Protein 5ORG (pdb70)

InterPro domains:
  IPR001320 Ionotropic glutamate receptor, C-terminal [SM00079] (24-271)
  IPR001638 Solute-binding protein family 3/N-terminal domain of MltF [PF00497] (25-270)
  IPR001638 Solute-binding protein family 3/N-terminal domain of MltF [SM00062] (24-272)
  IPR005768 Specific amino acids and opine-binding periplasmic protein, ABC transporter [TIGR01096] (2-269)
  IPR018313 Solute-binding protein family 3, conserved site [PS01039] (47-60)

Radius of gyration: 24.71 Å; Cα contacts (8 Å, |Δi|>4): 1146; chains: 2; bounding box: 69×54×74 Å

Foldseek 3Di:
DAAAEFEEEEAQFFPQQWHADPVRHIHHLLVLLQVLLCVVLRYHYHYYHDFPVCPLVCQLVPVGFKYRHQAADDVVLLVFWDWADFFFWFKKFKKAQCPDPLQVQPDPPAEAECVPRVVVVLVSLVRNLQVCAAFEEEEAPPGLQVVVCVVRNVVRYRYDHDRGPVVVLLCRLVVVGGMYMDGPLRVVVVCPDPSNPRMDTHHYMYTHDSRHGGTMIGGNPPVVVSVSSNVSSVVCVVVCNSQVSCCVGRVDGGGPD/DAFEEEEAQFFPQQWHADPVRHIHHLLVLLQVLLCVLLVYHYHYYHDFPVCPQVCQVVPVGFKYRHQAADDVVLVVFWDWADFFFWFKKFKKAQQVDPLLVQPAWAPEAECVPHVPVVLVSLQSNLQSCAPFEEEEAPPGLFVVVCVVRNVVRYRYDHDSGPVVVLLCRLVVVGGMYMDGPLRVVVVCPDPSNPRMDTHHYMYTHDSRHGGTMIGHHPPPVVSVSSNVSSVVCVVVCNSQVSCCVGSVDGRGD

Structure (mmCIF, N/CA/C/O backbone):
data_5ORG
#
_entry.id   5ORG
#
_cell.length_a   99.490
_cell.length_b   99.490
_cell.length_c   157.600
_cell.angle_alpha   90.00
_cell.angle_beta   90.00
_cell.angle_gamma   90.00
#
_symmetry.space_group_name_H-M   'P 43 21 2'
#
loop_
_entity.id
_entity.type
_entity.pdbx_description
1 polymer 'Octopine-binding periplasmic protein'
2 non-polymer 1,2-ETHANEDIOL
3 non-polymer 'SODIUM ION'
4 non-polymer 'CHLORIDE ION'
5 non-polymer GLYCEROL
6 non-polymer octopine
7 non-polymer 'ACETATE ION'
8 water water
#
loop_
_atom_site.group_PDB
_atom_site.id
_atom_site.type_symbol
_atom_site.label_atom_id
_atom_site.label_alt_id
_atom_site.label_comp_id
_atom_site.label_asym_id
_atom_site.label_entity_id
_atom_site.label_seq_id
_atom_site.pdbx_PDB_ins_code
_atom_site.Cartn_x
_atom_site.Cartn_y
_atom_site.Cartn_z
_atom_site.occupancy
_atom_site.B_iso_or_equiv
_atom_site.auth_seq_id
_atom_site.auth_comp_id
_atom_site.auth_asym_id
_atom_site.auth_atom_id
_atom_site.pdbx_PDB_model_num
ATOM 1 N N . MET A 1 1 ? -47.282 -41.773 10.039 1.00 77.94 20 MET A N 1
ATOM 2 C CA . MET A 1 1 ? -46.572 -42.791 9.268 1.00 78.58 20 MET A CA 1
ATOM 3 C C . MET A 1 1 ? -45.101 -42.395 9.106 1.00 76.83 20 MET A C 1
ATOM 4 O O . MET A 1 1 ? -44.257 -42.927 9.827 1.00 75.16 20 MET A O 1
ATOM 9 N N . GLN A 1 2 ? -44.804 -41.456 8.174 1.00 70.95 21 GLN A N 1
ATOM 10 C CA . GLN A 1 2 ? -43.449 -40.975 7.908 1.00 68.91 21 GLN A CA 1
ATOM 11 C C . GLN A 1 2 ? -42.916 -40.164 9.079 1.00 68.77 21 GLN A C 1
ATOM 12 O O . GLN A 1 2 ? -43.678 -39.500 9.781 1.00 67.36 21 GLN A O 1
ATOM 18 N N . GLU A 1 3 ? -41.610 -40.266 9.306 1.00 62.52 22 GLU A N 1
ATOM 19 C CA . GLU A 1 3 ? -40.903 -39.606 10.393 1.00 59.85 22 GLU A CA 1
ATOM 20 C C . GLU A 1 3 ? -40.728 -38.114 10.132 1.00 58.42 22 GLU A C 1
ATOM 21 O O . GLU A 1 3 ? -40.619 -37.690 8.978 1.00 57.15 22 GLU A O 1
ATOM 27 N N . LYS A 1 4 ? -40.616 -37.322 11.208 1.00 52.59 23 LYS A N 1
ATOM 28 C CA . LYS A 1 4 ? -40.316 -35.898 11.092 1.00 50.98 23 LYS A CA 1
ATOM 29 C C . LYS A 1 4 ? -38.822 -35.785 10.661 1.00 53.17 23 LYS A C 1
ATOM 30 O O . LYS A 1 4 ? -38.128 -36.803 10.562 1.00 53.38 23 LYS A O 1
ATOM 36 N N . SER A 1 5 ? -38.363 -34.601 10.291 1.00 46.89 24 SER A N 1
ATOM 37 C CA . SER A 1 5 ? -36.992 -34.470 9.805 1.00 46.13 24 SER A CA 1
ATOM 38 C C . SER A 1 5 ? -36.277 -33.306 10.468 1.00 45.88 24 SER A C 1
ATOM 39 O O . SER A 1 5 ? -36.859 -32.232 10.594 1.00 45.79 24 SER A O 1
ATOM 42 N N . ILE A 1 6 ? -35.043 -33.530 10.938 1.00 39.85 25 ILE A N 1
ATOM 43 C CA . ILE A 1 6 ? -34.254 -32.498 11.628 1.00 36.99 25 ILE A CA 1
ATOM 44 C C . ILE A 1 6 ? -32.946 -32.341 10.887 1.00 38.01 25 ILE A C 1
ATOM 45 O O . ILE A 1 6 ? -32.326 -33.330 10.495 1.00 37.50 25 ILE A O 1
ATOM 50 N N . THR A 1 7 ? -32.516 -31.091 10.713 1.00 32.24 26 THR A N 1
ATOM 51 C CA . THR A 1 7 ? -31.217 -30.793 10.147 1.00 30.76 26 THR A CA 1
ATOM 52 C C . THR A 1 7 ? -30.334 -30.323 11.301 1.00 31.06 26 THR A C 1
ATOM 53 O O . THR A 1 7 ? -30.659 -29.350 11.991 1.00 28.97 26 THR A O 1
ATOM 57 N N . ILE A 1 8 ? -29.237 -31.055 11.520 1.00 27.53 27 ILE A N 1
ATOM 58 C CA . ILE A 1 8 ? -28.283 -30.785 12.586 1.00 25.89 27 ILE A CA 1
ATOM 59 C C . ILE A 1 8 ? -26.963 -30.302 12.007 1.00 27.88 27 ILE A C 1
ATOM 60 O O . ILE A 1 8 ? -26.365 -30.984 11.180 1.00 28.43 27 ILE A O 1
ATOM 65 N N . ALA A 1 9 ? -26.520 -29.122 12.447 1.00 23.47 28 ALA A N 1
ATOM 66 C CA . ALA A 1 9 ? -25.241 -28.592 12.028 1.00 23.68 28 ALA A CA 1
ATOM 67 C C . ALA A 1 9 ? -24.141 -28.954 13.017 1.00 27.56 28 ALA A C 1
ATOM 68 O O . ALA A 1 9 ? -24.323 -28.886 14.231 1.00 26.73 28 ALA A O 1
ATOM 70 N N . THR A 1 10 ? -22.990 -29.265 12.473 1.00 26.88 29 THR A N 1
ATOM 71 C CA . THR A 1 10 ? -21.757 -29.516 13.195 1.00 26.95 29 THR A CA 1
ATOM 72 C C . THR A 1 10 ? -20.674 -28.732 12.479 1.00 31.24 29 THR A C 1
ATOM 73 O O . THR A 1 10 ? -20.904 -28.278 11.365 1.00 31.38 29 THR A O 1
ATOM 77 N N . GLU A 1 11 ? -19.505 -28.568 13.092 1.00 28.31 30 GLU A N 1
ATOM 78 C CA . GLU A 1 11 ? -18.422 -27.831 12.457 1.00 26.88 30 GLU A CA 1
ATOM 79 C C . GLU A 1 11 ? -17.585 -28.710 11.522 1.00 30.04 30 GLU A C 1
ATOM 80 O O . GLU A 1 11 ? -17.323 -28.337 10.374 1.00 28.81 30 GLU A O 1
ATOM 86 N N . GLY A 1 12 ? -17.175 -29.863 12.030 1.00 26.81 31 GLY A N 1
ATOM 87 C CA . GLY A 1 12 ? -16.304 -30.784 11.314 1.00 27.05 31 GLY A CA 1
ATOM 88 C C . GLY A 1 12 ? -14.832 -30.474 11.525 1.00 29.26 31 GLY A C 1
ATOM 89 O O . GLY A 1 12 ? -13.991 -31.050 10.833 1.00 29.86 31 GLY A O 1
ATOM 90 N N . GLY A 1 13 ? -14.498 -29.610 12.492 1.00 24.40 32 GLY A N 1
ATOM 91 C CA . GLY A 1 13 ? -13.089 -29.258 12.742 1.00 26.12 32 GLY A CA 1
ATOM 92 C C . GLY A 1 13 ? -12.673 -29.446 14.185 1.00 31.38 32 GLY A C 1
ATOM 93 O O . GLY A 1 13 ? -11.910 -28.643 14.726 1.00 31.88 32 GLY A O 1
ATOM 94 N N . TYR A 1 14 ? -13.195 -30.500 14.828 1.00 27.87 33 TYR A N 1
ATOM 95 C CA . TYR A 1 14 ? -13.046 -30.678 16.263 1.00 26.99 33 TYR A CA 1
ATOM 96 C C . TYR A 1 14 ? -13.058 -32.149 16.663 1.00 30.48 33 TYR A C 1
ATOM 97 O O . TYR A 1 14 ? -13.831 -32.561 17.536 1.00 30.07 33 TYR A O 1
ATOM 106 N N . ALA A 1 15 ? -12.196 -32.943 16.027 1.00 28.51 34 ALA A N 1
ATOM 107 C CA . ALA A 1 15 ? -12.082 -34.379 16.294 1.00 29.55 34 ALA A CA 1
ATOM 108 C C . ALA A 1 15 ? -11.643 -34.600 17.747 1.00 33.71 34 ALA A C 1
ATOM 109 O O . ALA A 1 15 ? -10.845 -33.816 18.265 1.00 31.44 34 ALA A O 1
ATOM 111 N N . PRO A 1 16 ? -12.173 -35.620 18.441 1.00 32.41 35 PRO A N 1
ATOM 112 C CA . PRO A 1 16 ? -13.090 -36.673 17.980 1.00 32.16 35 PRO A CA 1
ATOM 113 C C . PRO A 1 16 ? -14.592 -36.350 18.126 1.00 34.30 35 PRO A C 1
ATOM 114 O O . PRO A 1 16 ? -15.402 -37.227 17.867 1.00 32.44 35 PRO A O 1
ATOM 118 N N . TRP A 1 17 ? -14.967 -35.115 18.547 1.00 30.35 36 TRP A N 1
ATOM 119 C CA . TRP A 1 17 ? -16.372 -34.698 18.709 1.00 29.03 36 TRP A CA 1
ATOM 120 C C . TRP A 1 17 ? -17.086 -34.684 17.336 1.00 32.39 36 TRP A C 1
ATOM 121 O O . TRP A 1 17 ? -18.150 -35.287 17.170 1.00 30.54 36 TRP A O 1
ATOM 132 N N . ASN A 1 18 ? -16.472 -33.990 16.366 1.00 29.26 37 ASN A N 1
ATOM 133 C CA . ASN A 1 18 ? -16.992 -33.828 15.020 1.00 28.76 37 ASN A CA 1
ATOM 134 C C . ASN A 1 18 ? -15.837 -33.511 14.100 1.00 30.49 37 ASN A C 1
ATOM 135 O O . ASN A 1 18 ? -15.026 -32.629 14.384 1.00 29.37 37 ASN A O 1
ATOM 140 N N . PHE A 1 19 ? -15.753 -34.251 13.006 1.00 27.18 38 PHE A N 1
ATOM 141 C CA . PHE A 1 19 ? -14.684 -34.105 12.018 1.00 26.75 38 PHE A CA 1
ATOM 142 C C . PHE A 1 19 ? -15.171 -34.770 10.751 1.00 31.15 38 PHE A C 1
ATOM 143 O O . PHE A 1 19 ? -16.321 -35.193 10.685 1.00 31.49 38 PHE A O 1
ATOM 151 N N . SER A 1 20 ? -14.332 -34.848 9.739 1.00 29.43 39 SER A N 1
ATOM 152 C CA . SER A 1 20 ? -14.773 -35.565 8.555 1.00 31.59 39 SER A CA 1
ATOM 153 C C . SER A 1 20 ? -13.735 -36.596 8.115 1.00 36.28 39 SER A C 1
ATOM 154 O O . SER A 1 20 ? -12.557 -36.505 8.494 1.00 35.79 39 SER A O 1
ATOM 157 N N . GLY A 1 21 ? -14.195 -37.583 7.354 1.00 35.73 40 GLY A N 1
ATOM 158 C CA . GLY A 1 21 ? -13.342 -38.595 6.737 1.00 36.40 40 GLY A CA 1
ATOM 159 C C . GLY A 1 21 ? -12.532 -37.957 5.613 1.00 43.61 40 GLY A C 1
ATOM 160 O O . GLY A 1 21 ? -12.665 -36.747 5.375 1.00 41.02 40 GLY A O 1
ATOM 161 N N . PRO A 1 22 ? -11.646 -38.708 4.904 1.00 46.44 41 PRO A N 1
ATOM 162 C CA . PRO A 1 22 ? -10.846 -38.086 3.817 1.00 47.49 41 PRO A CA 1
ATOM 163 C C . PRO A 1 22 ? -11.689 -37.383 2.725 1.00 52.88 41 PRO A C 1
ATOM 164 O O . PRO A 1 22 ? -11.294 -36.316 2.248 1.00 52.59 41 PRO A O 1
ATOM 168 N N . GLY A 1 23 ? -12.850 -37.968 2.397 1.00 49.44 42 GLY A N 1
ATOM 169 C CA . GLY A 1 23 ? -13.813 -37.469 1.416 1.00 48.58 42 GLY A CA 1
ATOM 170 C C . GLY A 1 23 ? -14.980 -36.683 1.984 1.00 49.49 42 GLY A C 1
ATOM 171 O O . GLY A 1 23 ? -16.062 -36.659 1.391 1.00 49.97 42 GLY A O 1
ATOM 172 N N . GLY A 1 24 ? -14.752 -36.045 3.126 1.00 42.52 43 GLY A N 1
ATOM 173 C CA . GLY A 1 24 ? -15.697 -35.147 3.765 1.00 41.11 43 GLY A CA 1
ATOM 174 C C . GLY A 1 24 ? -16.895 -35.691 4.504 1.00 41.15 43 GLY A C 1
ATOM 175 O O . GLY A 1 24 ? -17.702 -34.887 4.982 1.00 39.12 43 GLY A O 1
ATOM 176 N N . LYS A 1 25 ? -17.029 -37.021 4.650 1.00 37.28 44 LYS A N 1
ATOM 177 C CA . LYS A 1 25 ? -18.189 -37.557 5.398 1.00 36.51 44 LYS A CA 1
ATOM 178 C C . LYS A 1 25 ? -18.051 -37.213 6.895 1.00 36.50 44 LYS A C 1
ATOM 179 O O . LYS A 1 25 ? -17.064 -37.593 7.522 1.00 35.76 44 LYS A O 1
ATOM 185 N N . LEU A 1 26 ? -19.023 -36.476 7.450 1.00 31.06 45 LEU A N 1
ATOM 186 C CA . LEU A 1 26 ? -18.977 -36.090 8.865 1.00 29.95 45 LEU A CA 1
ATOM 187 C C . LEU A 1 26 ? -19.024 -37.308 9.800 1.00 34.86 45 LEU A C 1
ATOM 188 O O . LEU A 1 26 ? -19.818 -38.228 9.590 1.00 34.83 45 LEU A O 1
ATOM 193 N N . ASP A 1 27 ? -18.107 -37.338 10.773 1.00 29.44 46 ASP A N 1
ATOM 194 C CA . ASP A 1 27 ? -17.986 -38.435 11.728 1.00 30.13 46 ASP A CA 1
ATOM 195 C C . ASP A 1 27 ? -17.641 -37.906 13.121 1.00 31.64 46 ASP A C 1
ATOM 196 O O . ASP A 1 27 ? -17.263 -36.740 13.279 1.00 29.96 46 ASP A O 1
ATOM 201 N N . GLY A 1 28 ? -17.711 -38.796 14.102 1.00 29.85 47 GLY A N 1
ATOM 202 C CA . GLY A 1 28 ? -17.342 -38.482 15.474 1.00 30.07 47 GLY A CA 1
ATOM 203 C C . GLY A 1 28 ? -18.422 -38.756 16.488 1.00 34.05 47 GLY A C 1
ATOM 204 O O . GLY A 1 28 ? -19.512 -39.229 16.148 1.00 32.68 47 GLY A O 1
ATOM 205 N N . PHE A 1 29 ? -18.099 -38.453 17.752 1.00 31.71 48 PHE A N 1
ATOM 206 C CA . PHE A 1 29 ? -18.996 -38.627 18.897 1.00 32.73 48 PHE A CA 1
ATOM 207 C C . PHE A 1 29 ? -20.366 -37.980 18.677 1.00 34.54 48 PHE A C 1
ATOM 208 O O . PHE A 1 29 ? -21.389 -38.610 18.928 1.00 35.15 48 PHE A O 1
ATOM 216 N N . GLU A 1 30 ? -20.379 -36.741 18.165 1.00 30.99 49 GLU A N 1
ATOM 217 C CA . GLU A 1 30 ? -21.621 -35.998 17.948 1.00 30.77 49 GLU A CA 1
ATOM 218 C C . GLU A 1 30 ? -22.446 -36.471 16.777 1.00 33.33 49 GLU A C 1
ATOM 219 O O . GLU A 1 30 ? -23.654 -36.290 16.814 1.00 32.42 49 GLU A O 1
ATOM 225 N N . ILE A 1 31 ? -21.817 -37.104 15.770 1.00 30.44 50 ILE A N 1
ATOM 226 C CA . ILE A 1 31 ? -22.506 -37.668 14.606 1.00 29.80 50 ILE A CA 1
ATOM 227 C C . ILE A 1 31 ? -23.222 -38.943 15.075 1.00 33.22 50 ILE A C 1
ATOM 228 O O . ILE A 1 31 ? -24.418 -39.106 14.832 1.00 31.33 50 ILE A O 1
ATOM 233 N N . ASP A 1 32 ? -22.495 -39.812 15.808 1.00 32.48 51 ASP A N 1
ATOM 234 C CA . ASP A 1 32 ? -23.048 -41.042 16.391 1.00 33.43 51 ASP A CA 1
ATOM 235 C C . ASP A 1 32 ? -24.151 -40.682 17.379 1.00 36.69 51 ASP A C 1
ATOM 236 O O . ASP A 1 32 ? -25.222 -41.274 17.329 1.00 36.50 51 ASP A O 1
ATOM 241 N N . LEU A 1 33 ? -23.914 -39.669 18.231 1.00 35.09 52 LEU A N 1
ATOM 242 C CA . LEU A 1 33 ? -24.930 -39.209 19.170 1.00 35.64 52 LEU A CA 1
ATOM 243 C C . LEU A 1 33 ? -26.146 -38.619 18.461 1.00 37.11 52 LEU A C 1
ATOM 244 O O . LEU A 1 33 ? -27.260 -38.969 18.831 1.00 36.76 52 LEU A O 1
ATOM 249 N N . ALA A 1 34 ? -25.944 -37.754 17.427 1.00 33.26 53 ALA A N 1
ATOM 250 C CA . ALA A 1 34 ? -27.055 -37.145 16.663 1.00 31.79 53 ALA A CA 1
ATOM 251 C C . ALA A 1 34 ? -27.976 -38.227 16.094 1.00 36.88 53 ALA A C 1
ATOM 252 O O . ALA A 1 34 ? -29.185 -38.166 16.296 1.00 38.00 53 ALA A O 1
ATOM 254 N N . ASN A 1 35 ? -27.395 -39.251 15.459 1.00 34.94 54 ASN A N 1
ATOM 255 C CA . ASN A 1 35 ? -28.122 -40.372 14.866 1.00 35.69 54 ASN A CA 1
ATOM 256 C C . ASN A 1 35 ? -28.870 -41.201 15.918 1.00 39.96 54 ASN A C 1
ATOM 257 O O . ASN A 1 35 ? -30.026 -41.536 15.691 1.00 40.14 54 ASN A O 1
ATOM 262 N N . ALA A 1 36 ? -28.229 -41.471 17.084 1.00 38.37 55 ALA A N 1
ATOM 263 C CA . ALA A 1 36 ? -28.834 -42.220 18.203 1.00 40.49 55 ALA A CA 1
ATOM 264 C C . ALA A 1 36 ? -30.014 -41.435 18.790 1.00 43.79 55 ALA A C 1
ATOM 265 O O . ALA A 1 36 ? -31.053 -42.026 19.058 1.00 44.04 55 ALA A O 1
ATOM 267 N N . LEU A 1 37 ? -29.868 -40.089 18.932 1.00 40.16 56 LEU A N 1
ATOM 268 C CA . LEU A 1 37 ? -30.935 -39.215 19.446 1.00 38.86 56 LEU A CA 1
ATOM 269 C C . LEU A 1 37 ? -32.105 -39.120 18.475 1.00 41.72 56 LEU A C 1
ATOM 270 O O . LEU A 1 37 ? -33.253 -39.174 18.902 1.00 41.23 56 LEU A O 1
ATOM 275 N N . CYS A 1 38 ? -31.818 -39.008 17.167 1.00 39.13 57 CYS A N 1
ATOM 276 C CA . CYS A 1 38 ? -32.848 -38.953 16.134 1.00 39.84 57 CYS A CA 1
ATOM 277 C C . CYS A 1 38 ? -33.630 -40.261 16.023 1.00 45.49 57 CYS A C 1
ATOM 278 O O . CYS A 1 38 ? -34.821 -40.219 15.742 1.00 43.71 57 CYS A O 1
ATOM 281 N N . GLU A 1 39 ? -32.972 -41.414 16.292 1.00 45.60 58 GLU A N 1
ATOM 282 C CA . GLU A 1 39 ? -33.615 -42.727 16.288 1.00 48.30 58 GLU A CA 1
ATOM 283 C C . GLU A 1 39 ? -34.628 -42.769 17.443 1.00 52.77 58 GLU A C 1
ATOM 284 O O . GLU A 1 39 ? -35.769 -43.199 17.241 1.00 52.91 58 GLU A O 1
ATOM 290 N N . LYS A 1 40 ? -34.223 -42.250 18.630 1.00 49.11 59 LYS A N 1
ATOM 291 C CA . LYS A 1 40 ? -35.091 -42.161 19.814 1.00 50.03 59 LYS A CA 1
ATOM 292 C C . LYS A 1 40 ? -36.263 -41.220 19.540 1.00 53.68 59 LYS A C 1
ATOM 293 O O . LYS A 1 40 ? -37.397 -41.540 19.870 1.00 54.91 59 LYS A O 1
ATOM 299 N N . MET A 1 41 ? -35.989 -40.087 18.877 1.00 48.02 60 MET A N 1
ATOM 300 C CA . MET A 1 41 ? -36.991 -39.084 18.514 1.00 46.50 60 MET A CA 1
ATOM 301 C C . MET A 1 41 ? -37.886 -39.554 17.354 1.00 50.11 60 MET A C 1
ATOM 302 O O . MET A 1 41 ? -38.853 -38.863 17.036 1.00 48.94 60 MET A O 1
ATOM 307 N N . LYS A 1 42 ? -37.534 -40.690 16.695 1.00 47.77 61 LYS A N 1
ATOM 308 C CA . LYS A 1 42 ? -38.195 -41.237 15.499 1.00 48.88 61 LYS A CA 1
ATOM 309 C C . LYS A 1 42 ? -38.207 -40.155 14.394 1.00 51.65 61 LYS A C 1
ATOM 310 O O . LYS A 1 42 ? -39.251 -39.827 13.837 1.00 52.09 61 LYS A O 1
ATOM 316 N N . ALA A 1 43 ? -37.035 -39.558 14.142 1.00 47.39 62 ALA A N 1
ATOM 317 C CA . ALA A 1 43 ? -36.874 -38.503 13.146 1.00 46.16 62 ALA A CA 1
ATOM 318 C C . ALA A 1 43 ? -35.719 -38.784 12.212 1.00 51.44 62 ALA A C 1
ATOM 319 O O . ALA A 1 43 ? -34.720 -39.384 12.617 1.00 51.16 62 ALA A O 1
ATOM 321 N N . LYS A 1 44 ? -35.861 -38.348 10.952 1.00 49.20 63 LYS A N 1
ATOM 322 C CA . LYS A 1 44 ? -34.827 -38.462 9.940 1.00 49.00 63 LYS A CA 1
ATOM 323 C C . LYS A 1 44 ? -33.783 -37.394 10.274 1.00 52.28 63 LYS A C 1
ATOM 324 O O . LYS A 1 44 ? -34.123 -36.239 10.535 1.00 50.68 63 LYS A O 1
ATOM 330 N N . CYS A 1 45 ? -32.530 -37.832 10.333 1.00 49.91 64 CYS A N 1
ATOM 331 C CA . CYS A 1 45 ? -31.351 -37.077 10.716 1.00 49.85 64 CYS A CA 1
ATOM 332 C C . CYS A 1 45 ? -30.543 -36.646 9.498 1.00 48.35 64 CYS A C 1
ATOM 333 O O . CYS A 1 45 ? -29.994 -37.499 8.807 1.00 48.04 64 CYS A O 1
ATOM 336 N N . GLN A 1 46 ? -30.456 -35.329 9.247 1.00 41.24 65 GLN A N 1
ATOM 337 C CA . GLN A 1 46 ? -29.571 -34.799 8.209 1.00 39.32 65 GLN A CA 1
ATOM 338 C C . GLN A 1 46 ? -28.485 -33.980 8.925 1.00 36.11 65 GLN A C 1
ATOM 339 O O . GLN A 1 46 ? -28.793 -32.984 9.577 1.00 33.31 65 GLN A O 1
ATOM 345 N N . ILE A 1 47 ? -27.232 -34.419 8.833 1.00 31.25 66 ILE A N 1
ATOM 346 C CA . ILE A 1 47 ? -26.104 -33.745 9.475 1.00 29.51 66 ILE A CA 1
ATOM 347 C C . ILE A 1 47 ? -25.349 -32.924 8.435 1.00 31.68 66 ILE A C 1
ATOM 348 O O . ILE A 1 47 ? -24.896 -33.467 7.442 1.00 31.96 66 ILE A O 1
ATOM 353 N N . VAL A 1 48 ? -25.235 -31.609 8.679 1.00 27.42 67 VAL A N 1
ATOM 354 C CA . VAL A 1 48 ? -24.556 -30.654 7.803 1.00 26.15 67 VAL A CA 1
ATOM 355 C C . VAL A 1 48 ? -23.368 -30.016 8.506 1.00 29.02 67 VAL A C 1
ATOM 356 O O . VAL A 1 48 ? -23.296 -30.006 9.743 1.00 26.87 67 VAL A O 1
ATOM 360 N N . ALA A 1 49 ? -22.438 -29.474 7.706 1.00 26.04 68 ALA A N 1
ATOM 361 C CA . ALA A 1 49 ? -21.262 -28.789 8.199 1.00 26.39 68 ALA A CA 1
ATOM 362 C C . ALA A 1 49 ? -21.462 -27.285 8.109 1.00 30.15 68 ALA A C 1
ATOM 363 O O . ALA A 1 49 ? -22.011 -26.778 7.128 1.00 29.95 68 ALA A O 1
ATOM 365 N N . GLN A 1 50 ? -21.046 -26.582 9.154 1.00 24.42 69 GLN A N 1
ATOM 366 C CA . GLN A 1 50 ? -21.140 -25.132 9.218 1.00 24.65 69 GLN A CA 1
ATOM 367 C C . GLN A 1 50 ? -19.928 -24.644 10.007 1.00 29.58 69 GLN A C 1
ATOM 368 O O . GLN A 1 50 ? -19.648 -25.187 11.075 1.00 28.83 69 GLN A O 1
ATOM 374 N N . ASN A 1 51 ? -19.199 -23.637 9.485 1.00 26.67 70 ASN A N 1
ATOM 375 C CA . ASN A 1 51 ? -18.052 -23.116 10.219 1.00 27.23 70 ASN A CA 1
ATOM 376 C C . ASN A 1 51 ? -18.503 -22.516 11.551 1.00 27.45 70 ASN A C 1
ATOM 377 O O . ASN A 1 51 ? -19.663 -22.086 11.689 1.00 23.51 70 ASN A O 1
ATOM 382 N N . TRP A 1 52 ? -17.618 -22.569 12.549 1.00 24.21 71 TRP A N 1
ATOM 383 C CA . TRP A 1 52 ? -17.897 -22.064 13.896 1.00 25.16 71 TRP A CA 1
ATOM 384 C C . TRP A 1 52 ? -18.355 -20.604 13.922 1.00 27.90 71 TRP A C 1
ATOM 385 O O . TRP A 1 52 ? -19.308 -20.293 14.619 1.00 27.06 71 TRP A O 1
ATOM 396 N N . ASP A 1 53 ? -17.677 -19.711 13.180 1.00 26.80 72 ASP A N 1
ATOM 397 C CA . ASP A 1 53 ? -18.042 -18.282 13.162 1.00 28.76 72 ASP A CA 1
ATOM 398 C C . ASP A 1 53 ? -19.497 -18.010 12.787 1.00 30.66 72 ASP A C 1
ATOM 399 O O . ASP A 1 53 ? -20.166 -17.196 13.427 1.00 29.69 72 ASP A O 1
ATOM 404 N N . GLY A 1 54 ? -19.988 -18.687 11.767 1.00 27.46 73 GLY A N 1
ATOM 405 C CA . GLY A 1 54 ? -21.376 -18.477 11.364 1.00 25.44 73 GLY A CA 1
ATOM 406 C C . GLY A 1 54 ? -22.387 -19.466 11.914 1.00 28.02 73 GLY A C 1
ATOM 407 O O . GLY A 1 54 ? -23.525 -19.445 11.471 1.00 28.73 73 GLY A O 1
ATOM 408 N N . ILE A 1 55 ? -22.001 -20.325 12.886 1.00 23.31 74 ILE A N 1
ATOM 409 C CA . ILE A 1 55 ? -22.889 -21.400 13.354 1.00 23.52 74 ILE A CA 1
ATOM 410 C C . ILE A 1 55 ? -24.188 -20.886 14.080 1.00 26.93 74 ILE A C 1
ATOM 411 O O . ILE A 1 55 ? -25.251 -21.486 13.915 1.00 23.72 74 ILE A O 1
ATOM 416 N N . MET A 1 56 ? -24.092 -19.809 14.877 1.00 24.71 75 MET A N 1
ATOM 417 C CA . MET A 1 56 ? -25.265 -19.292 15.561 1.00 25.22 75 MET A CA 1
ATOM 418 C C . MET A 1 56 ? -26.148 -18.455 14.611 1.00 26.78 75 MET A C 1
ATOM 419 O O . MET A 1 56 ? -27.349 -18.733 14.568 1.00 24.69 75 MET A O 1
ATOM 424 N N . PRO A 1 57 ? -25.613 -17.500 13.787 1.00 24.72 76 PRO A N 1
ATOM 425 C CA . PRO A 1 57 ? -26.486 -16.746 12.849 1.00 25.66 76 PRO A CA 1
ATOM 426 C C . PRO A 1 57 ? -27.185 -17.636 11.829 1.00 28.57 76 PRO A C 1
ATOM 427 O O . PRO A 1 57 ? -28.287 -17.300 11.403 1.00 27.80 76 PRO A O 1
ATOM 431 N N . SER A 1 58 ? -26.567 -18.775 11.446 1.00 25.38 77 SER A N 1
ATOM 432 C CA . SER A 1 58 ? -27.228 -19.696 10.506 1.00 25.09 77 SER A CA 1
ATOM 433 C C . SER A 1 58 ? -28.311 -20.518 11.191 1.00 27.95 77 SER A C 1
ATOM 434 O O . SER A 1 58 ? -29.268 -20.920 10.537 1.00 28.12 77 SER A O 1
ATOM 437 N N . LEU A 1 59 ? -28.188 -20.744 12.516 1.00 25.10 78 LEU A N 1
ATOM 438 C CA . LEU A 1 59 ? -29.247 -21.399 13.289 1.00 24.59 78 LEU A CA 1
ATOM 439 C C . LEU A 1 59 ? -30.473 -20.456 13.408 1.00 27.97 78 LEU A C 1
ATOM 440 O O . LEU A 1 59 ? -31.599 -20.845 13.066 1.00 28.09 78 LEU A O 1
ATOM 445 N N . THR A 1 60 ? -30.251 -19.205 13.861 1.00 27.14 79 THR A N 1
ATOM 446 C CA . THR A 1 60 ? -31.330 -18.205 13.986 1.00 27.02 79 THR A CA 1
ATOM 447 C C . THR A 1 60 ? -31.886 -17.868 12.609 1.00 31.45 79 THR A C 1
ATOM 448 O O . THR A 1 60 ? -33.077 -17.627 12.495 1.00 31.52 79 THR A O 1
ATOM 452 N N . GLY A 1 61 ? -31.027 -17.915 11.582 1.00 29.56 80 GLY A N 1
ATOM 453 C CA . GLY A 1 61 ? -31.411 -17.686 10.192 1.00 29.63 80 GLY A CA 1
ATOM 454 C C . GLY A 1 61 ? -32.161 -18.851 9.568 1.00 32.78 80 GLY A C 1
ATOM 455 O O . GLY A 1 61 ? -32.552 -18.771 8.407 1.00 33.32 80 GLY A O 1
ATOM 456 N N . LYS A 1 62 ? -32.346 -19.955 10.330 1.00 29.67 81 LYS A N 1
ATOM 457 C CA . LYS A 1 62 ? -33.091 -21.176 9.970 1.00 29.49 81 LYS A CA 1
ATOM 458 C C . LYS A 1 62 ? -32.496 -21.979 8.798 1.00 32.15 81 LYS A C 1
ATOM 459 O O . LYS A 1 62 ? -33.226 -22.685 8.107 1.00 32.12 81 LYS A O 1
ATOM 465 N N . LYS A 1 63 ? -31.172 -21.953 8.636 1.00 29.58 82 LYS A N 1
ATOM 466 C CA . LYS A 1 63 ? -30.462 -22.750 7.625 1.00 28.62 82 LYS A CA 1
ATOM 467 C C . LYS A 1 63 ? -30.551 -24.230 8.042 1.00 31.44 82 LYS A C 1
ATOM 468 O O . LYS A 1 63 ? -30.565 -25.124 7.206 1.00 32.73 82 LYS A O 1
ATOM 474 N N . TYR A 1 64 ? -30.678 -24.465 9.342 1.00 26.69 83 TYR A N 1
ATOM 475 C CA . TYR A 1 64 ? -30.811 -25.776 9.975 1.00 25.75 83 TYR A CA 1
ATOM 476 C C . TYR A 1 64 ? -31.525 -25.576 11.323 1.00 28.16 83 TYR A C 1
ATOM 477 O O . TYR A 1 64 ? -31.803 -24.440 11.724 1.00 27.16 83 TYR A O 1
ATOM 486 N N . ASP A 1 65 ? -31.813 -26.669 12.015 1.00 26.80 84 ASP A N 1
ATOM 487 C CA . ASP A 1 65 ? -32.634 -26.662 13.213 1.00 26.63 84 ASP A CA 1
ATOM 488 C C . ASP A 1 65 ? -31.899 -26.763 14.526 1.00 30.69 84 ASP A C 1
ATOM 489 O O . ASP A 1 65 ? -32.444 -26.340 15.558 1.00 28.33 84 ASP A O 1
ATOM 494 N N . ALA A 1 66 ? -30.686 -27.338 14.513 1.00 26.49 85 ALA A N 1
ATOM 495 C CA . ALA A 1 66 ? -29.937 -27.594 15.725 1.00 26.03 85 ALA A CA 1
ATOM 496 C C . ALA A 1 66 ? -28.436 -27.560 15.504 1.00 27.04 85 ALA A C 1
ATOM 497 O O . ALA A 1 66 ? -27.968 -27.739 14.386 1.00 26.29 85 ALA A O 1
ATOM 499 N N . ILE A 1 67 ? -27.694 -27.335 16.589 1.00 24.66 86 ILE A N 1
ATOM 500 C CA . ILE A 1 67 ? -26.231 -27.340 16.608 1.00 23.53 86 ILE A CA 1
ATOM 501 C C . ILE A 1 67 ? -25.759 -28.447 17.536 1.00 28.09 86 ILE A C 1
ATOM 502 O O . ILE A 1 67 ? -26.074 -28.437 18.729 1.00 27.72 86 ILE A O 1
ATOM 507 N N . MET A 1 68 ? -24.938 -29.355 17.005 1.00 24.84 87 MET A N 1
ATOM 508 C CA . MET A 1 68 ? -24.244 -30.343 17.820 1.00 24.98 87 MET A CA 1
ATOM 509 C C . MET A 1 68 ? -22.784 -30.197 17.388 1.00 29.94 87 MET A C 1
ATOM 510 O O . MET 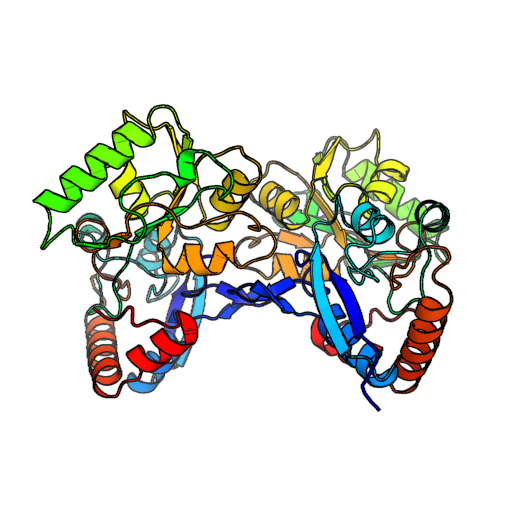A 1 68 ? -22.329 -30.879 16.476 1.00 30.43 87 MET A O 1
ATOM 515 N N . ALA A 1 69 ? -22.086 -29.205 17.966 1.00 27.25 88 ALA A N 1
ATOM 516 C CA . ALA A 1 69 ? -20.696 -28.910 17.601 1.00 26.16 88 ALA A CA 1
ATOM 517 C C . ALA A 1 69 ? -19.834 -28.631 18.845 1.00 30.14 88 ALA A C 1
ATOM 518 O O . ALA A 1 69 ? -18.976 -27.737 18.834 1.00 29.65 88 ALA A O 1
ATOM 520 N N . ALA A 1 70 ? -20.099 -29.401 19.925 1.00 27.94 89 ALA A N 1
ATOM 521 C CA . ALA A 1 70 ? -19.430 -29.338 21.229 1.00 28.49 89 ALA A CA 1
ATOM 522 C C . ALA A 1 70 ? -19.604 -27.942 21.825 1.00 30.69 89 ALA A C 1
ATOM 523 O O . ALA A 1 70 ? -18.690 -27.386 22.428 1.00 28.29 89 ALA A O 1
ATOM 525 N N . MET A 1 71 ? -20.815 -27.392 21.664 1.00 28.17 90 MET A N 1
ATOM 526 C CA . MET A 1 71 ? -21.134 -26.057 22.152 1.00 26.76 90 MET A CA 1
ATOM 527 C C . MET A 1 71 ? -21.515 -26.082 23.621 1.00 30.51 90 MET A C 1
ATOM 528 O O . MET A 1 71 ? -22.508 -26.698 24.003 1.00 29.87 90 MET A O 1
ATOM 533 N N . SER A 1 72 ? -20.757 -25.341 24.425 1.00 26.71 91 SER A N 1
ATOM 534 C CA . SER A 1 72 ? -21.048 -25.179 25.837 1.00 27.29 91 SER A CA 1
ATOM 535 C C . SER A 1 72 ? -22.209 -24.209 26.038 1.00 30.09 91 SER A C 1
ATOM 536 O O . SER A 1 72 ? -22.349 -23.235 25.299 1.00 28.05 91 SER A O 1
ATOM 539 N N . VAL A 1 73 ? -23.005 -24.460 27.064 1.00 28.21 92 VAL A N 1
ATOM 540 C CA . VAL A 1 73 ? -24.088 -23.583 27.497 1.00 29.39 92 VAL A CA 1
ATOM 541 C C . VAL A 1 73 ? -23.380 -22.461 28.293 1.00 35.21 92 VAL A C 1
ATOM 542 O O . VAL A 1 73 ? -22.645 -22.746 29.232 1.00 36.48 92 VAL A O 1
ATOM 546 N N . THR A 1 74 ? -23.567 -21.208 27.897 1.00 30.96 93 THR A N 1
ATOM 547 C CA . THR A 1 74 ? -23.011 -20.071 28.630 1.00 31.84 93 THR A CA 1
ATOM 548 C C . THR A 1 74 ? -24.138 -19.042 28.821 1.00 34.41 93 THR A C 1
ATOM 549 O O . THR A 1 74 ? -25.023 -18.992 27.968 1.00 31.32 93 THR A O 1
ATOM 553 N N . PRO A 1 75 ? -24.128 -18.205 29.897 1.00 34.65 94 PRO A N 1
ATOM 554 C CA . PRO A 1 75 ? -25.207 -17.207 30.050 1.00 36.06 94 PRO A CA 1
ATOM 555 C C . PRO A 1 75 ? -25.354 -16.269 28.851 1.00 37.23 94 PRO A C 1
ATOM 556 O O . PRO A 1 75 ? -26.472 -15.948 28.485 1.00 37.37 94 PRO A O 1
ATOM 560 N N . LYS A 1 76 ? -24.240 -15.889 28.217 1.00 33.92 95 LYS A N 1
ATOM 561 C CA . LYS A 1 76 ? -24.216 -15.020 27.028 1.00 33.69 95 LYS A CA 1
ATOM 562 C C . LYS A 1 76 ? -24.909 -15.706 25.831 1.00 34.51 95 LYS A C 1
ATOM 563 O O . LYS A 1 76 ? -25.725 -15.078 25.165 1.00 35.13 95 LYS A O 1
ATOM 569 N N . ARG A 1 77 ? -24.638 -16.999 25.610 1.00 28.00 96 ARG A N 1
ATOM 570 C CA . ARG A 1 77 ? -25.281 -17.760 24.525 1.00 27.52 96 ARG A CA 1
ATOM 571 C C . ARG A 1 77 ? -26.775 -17.995 24.789 1.00 29.92 96 ARG A C 1
ATOM 572 O O . ARG A 1 77 ? -27.569 -18.010 23.851 1.00 27.15 96 ARG A O 1
ATOM 580 N N . GLN A 1 78 ? -27.150 -18.159 26.074 1.00 29.00 97 GLN A N 1
ATOM 581 C CA . GLN A 1 78 ? -28.536 -18.361 26.512 1.00 28.98 97 GLN A CA 1
ATOM 582 C C . GLN A 1 78 ? -29.397 -17.133 26.253 1.00 33.91 97 GLN A C 1
ATOM 583 O O . GLN A 1 78 ? -30.611 -17.259 26.141 1.00 31.84 97 GLN A O 1
ATOM 589 N N . GLU A 1 79 ? -28.771 -15.949 26.117 1.00 32.51 98 GLU A N 1
ATOM 590 C CA . GLU A 1 79 ? -29.499 -14.710 25.790 1.00 32.95 98 GLU A CA 1
ATOM 591 C C . GLU A 1 79 ? -29.984 -14.729 24.311 1.00 34.13 98 GLU A C 1
ATOM 592 O O . GLU A 1 79 ? -30.973 -14.101 23.981 1.00 33.35 98 GLU A O 1
ATOM 598 N N . VAL A 1 80 ? -29.287 -15.465 23.438 1.00 30.57 99 VAL A N 1
ATOM 599 C CA . VAL A 1 80 ? -29.556 -15.440 22.004 1.00 29.77 99 VAL A CA 1
ATOM 600 C C . VAL A 1 80 ? -30.124 -16.757 21.462 1.00 32.06 99 VAL A C 1
ATOM 601 O O . VAL A 1 80 ? -30.916 -16.713 20.517 1.00 31.72 99 VAL A O 1
ATOM 605 N N . ILE A 1 81 ? -29.728 -17.913 22.037 1.00 26.85 100 ILE A N 1
ATOM 606 C CA . ILE A 1 81 ? -30.256 -19.209 21.614 1.00 27.02 100 ILE A CA 1
ATOM 607 C C . ILE A 1 81 ? -30.731 -20.035 22.807 1.00 29.73 100 ILE A C 1
ATOM 608 O O . ILE A 1 81 ? -30.473 -19.689 23.954 1.00 30.15 100 ILE A O 1
ATOM 613 N N . GLY A 1 82 ? -31.403 -21.131 22.508 1.00 27.02 101 GLY A N 1
ATOM 614 C CA . GLY A 1 82 ? -31.874 -22.089 23.492 1.00 27.15 101 GLY A CA 1
ATOM 615 C C . GLY A 1 82 ? -30.954 -23.293 23.507 1.00 31.61 101 GLY A C 1
ATOM 616 O O . GLY A 1 82 ? -30.100 -23.470 22.624 1.00 30.26 101 GLY A O 1
ATOM 617 N N . PHE A 1 83 ? -31.122 -24.136 24.507 1.00 29.39 102 PHE A N 1
ATOM 618 C CA . PHE A 1 83 ? -30.303 -25.338 24.611 1.00 28.60 102 PHE A CA 1
ATOM 619 C C . PHE A 1 83 ? -31.128 -26.480 25.133 1.00 32.65 102 PHE A C 1
ATOM 620 O O . PHE A 1 83 ? -32.041 -26.281 25.942 1.00 32.25 102 PHE A O 1
ATOM 628 N N . SER A 1 84 ? -30.758 -27.689 24.727 1.00 30.13 103 SER A N 1
ATOM 629 C CA . SER A 1 84 ? -31.349 -28.907 25.256 1.00 29.69 103 SER A CA 1
ATOM 630 C C . SER A 1 84 ? -30.696 -29.130 26.643 1.00 35.56 103 SER A C 1
ATOM 631 O O . SER A 1 84 ? -29.743 -28.414 27.001 1.00 34.06 103 SER A O 1
ATOM 634 N N . ILE A 1 85 ? -31.123 -30.179 27.370 1.00 33.29 104 ILE A N 1
ATOM 635 C CA . ILE A 1 85 ? -30.433 -30.584 28.589 1.00 34.65 104 ILE A CA 1
ATOM 636 C C . ILE A 1 85 ? -28.987 -31.029 28.157 1.00 39.55 104 ILE A C 1
ATOM 637 O O . ILE A 1 85 ? -28.805 -31.444 26.998 1.00 38.38 104 ILE A O 1
ATOM 642 N N . PRO A 1 86 ? -27.943 -30.902 28.998 1.00 37.24 105 PRO A N 1
ATOM 643 C CA . PRO A 1 86 ? -26.596 -31.259 28.519 1.00 37.41 105 PRO A CA 1
ATOM 644 C C . PRO A 1 86 ? -26.334 -32.743 28.241 1.00 41.63 105 PRO A C 1
ATOM 645 O O . PRO A 1 86 ? -26.973 -33.602 28.833 1.00 40.02 105 PRO A O 1
ATOM 649 N N . TYR A 1 87 ? -25.375 -33.034 27.347 1.00 38.25 106 TYR A N 1
ATOM 650 C CA . TYR A 1 87 ? -24.987 -34.421 27.041 1.00 39.05 106 TYR A CA 1
ATOM 651 C C . TYR A 1 87 ? -23.510 -34.685 27.317 1.00 42.92 106 TYR A C 1
ATOM 652 O O . TYR A 1 87 ? -23.067 -35.830 27.303 1.00 44.33 106 TYR A O 1
ATOM 661 N N . ALA A 1 88 ? -22.739 -33.620 27.558 1.00 38.88 107 ALA A N 1
ATOM 662 C CA . ALA A 1 88 ? -21.301 -33.700 27.807 1.00 38.40 107 ALA A CA 1
ATOM 663 C C . ALA A 1 88 ? -20.795 -32.491 28.586 1.00 42.98 107 ALA A C 1
ATOM 664 O O . ALA A 1 88 ? -21.572 -31.590 28.914 1.00 41.44 107 ALA A O 1
ATOM 666 N N . ALA A 1 89 ? -19.511 -32.517 28.957 1.00 41.63 108 ALA A N 1
ATOM 667 C CA . ALA A 1 89 ? -18.838 -31.473 29.717 1.00 42.74 108 ALA A CA 1
ATOM 668 C C . ALA A 1 89 ? -17.439 -31.280 29.133 1.00 47.05 108 ALA A C 1
ATOM 669 O O . ALA A 1 89 ? -16.810 -32.248 28.710 1.00 47.79 108 ALA A O 1
ATOM 671 N N . GLY A 1 90 ? -16.979 -30.044 29.073 1.00 41.44 109 GLY A N 1
ATOM 672 C CA . GLY A 1 90 ? -15.663 -29.738 28.519 1.00 40.20 109 GLY A CA 1
ATOM 673 C C . GLY A 1 90 ? -14.542 -29.685 29.526 1.00 42.55 109 GLY A C 1
ATOM 674 O O . GLY A 1 90 ? -14.700 -29.098 30.599 1.00 41.84 109 GLY A O 1
ATOM 675 N N . ILE A 1 91 ? -13.399 -30.319 29.189 1.00 39.28 110 ILE A N 1
ATOM 676 C CA . ILE A 1 91 ? -12.163 -30.288 29.983 1.00 39.06 110 ILE A CA 1
ATOM 677 C C . ILE A 1 91 ? -11.088 -29.654 29.079 1.00 38.59 110 ILE A C 1
ATOM 678 O O . ILE A 1 91 ? -10.881 -30.107 27.958 1.00 35.75 110 ILE A O 1
ATOM 683 N N . ASN A 1 92 ? -10.480 -28.560 29.542 1.00 33.83 111 ASN A N 1
ATOM 684 C CA . ASN A 1 92 ? -9.534 -27.790 28.758 1.00 32.78 111 ASN A CA 1
ATOM 685 C C . ASN A 1 92 ? -8.142 -27.720 29.348 1.00 36.41 111 ASN A C 1
ATOM 686 O O . ASN A 1 92 ? -7.976 -27.686 30.559 1.00 36.46 111 ASN A O 1
ATOM 691 N N . GLY A 1 93 ? -7.169 -27.628 28.463 1.00 32.21 112 GLY A N 1
ATOM 692 C CA . GLY A 1 93 ? -5.769 -27.498 28.818 1.00 32.47 112 GLY A CA 1
ATOM 693 C C . GLY A 1 93 ? -4.940 -26.873 27.720 1.00 34.01 112 GLY A C 1
ATOM 694 O O . GLY A 1 93 ? -5.400 -26.674 26.591 1.00 31.58 112 GLY A O 1
ATOM 695 N N . PHE A 1 94 ? -3.704 -26.546 28.067 1.00 31.77 113 PHE A N 1
ATOM 696 C CA . PHE A 1 94 ? -2.735 -25.968 27.151 1.00 31.84 113 PHE A CA 1
ATOM 697 C C . PHE A 1 94 ? -1.928 -27.034 26.449 1.00 33.73 113 PHE A C 1
ATOM 698 O O . PHE A 1 94 ? -1.697 -28.110 26.993 1.00 34.03 113 PHE A O 1
ATOM 706 N N . ALA A 1 95 ? -1.479 -26.723 25.243 1.00 30.32 114 ALA A N 1
ATOM 707 C CA . ALA A 1 95 ? -0.553 -27.582 24.506 1.00 30.35 114 ALA A CA 1
ATOM 708 C C . ALA A 1 95 ? 0.558 -26.669 24.017 1.00 33.78 114 ALA A C 1
ATOM 709 O O . ALA A 1 95 ? 0.323 -25.493 23.718 1.00 31.87 114 ALA A O 1
ATOM 711 N N . VAL A 1 96 ? 1.765 -27.195 23.995 1.00 31.35 115 VAL A N 1
ATOM 712 C CA . VAL A 1 96 ? 2.987 -26.506 23.551 1.00 30.63 115 VAL A CA 1
ATOM 713 C C . VAL A 1 96 ? 3.800 -27.550 22.799 1.00 34.34 115 VAL A C 1
ATOM 714 O O . VAL A 1 96 ? 3.460 -28.735 22.834 1.00 33.91 115 VAL A O 1
ATOM 718 N N . MET A 1 97 ? 4.916 -27.131 22.195 1.00 33.20 116 MET A N 1
ATOM 719 C CA . MET A 1 97 ? 5.866 -28.090 21.636 1.00 31.41 116 MET A CA 1
ATOM 720 C C . MET A 1 97 ? 6.586 -28.669 22.843 1.00 33.81 116 MET A C 1
ATOM 721 O O . MET A 1 97 ? 7.013 -27.912 23.714 1.00 34.52 116 MET A O 1
ATOM 726 N N . GLY A 1 98 ? 6.636 -29.996 22.961 1.00 29.85 117 GLY A N 1
ATOM 727 C CA . GLY A 1 98 ? 7.288 -30.651 24.104 1.00 30.32 117 GLY A CA 1
ATOM 728 C C . GLY A 1 98 ? 8.701 -30.172 24.407 1.00 36.17 117 GLY A C 1
ATOM 729 O O . GLY A 1 98 ? 9.130 -30.184 25.572 1.00 35.43 117 GLY A O 1
ATOM 730 N N . ASP A 1 99 ? 9.460 -29.792 23.343 1.00 33.87 118 ASP A N 1
ATOM 731 C CA . ASP A 1 99 ? 10.839 -29.281 23.457 1.00 34.50 118 ASP A CA 1
ATOM 732 C C . ASP A 1 99 ? 10.901 -27.836 24.004 1.00 38.83 118 ASP A C 1
ATOM 733 O O . ASP A 1 99 ? 11.979 -27.348 24.334 1.00 40.07 118 ASP A O 1
ATOM 738 N N . SER A 1 100 ? 9.750 -27.156 24.108 1.00 35.90 119 SER A N 1
ATOM 739 C CA . SER A 1 100 ? 9.688 -25.801 24.694 1.00 36.42 119 SER A CA 1
ATOM 740 C C . SER A 1 100 ? 9.895 -25.838 26.227 1.00 42.52 119 SER A C 1
ATOM 741 O O . SER A 1 100 ? 9.409 -26.766 26.860 1.00 42.68 119 SER A O 1
ATOM 744 N N . LYS A 1 101 ? 10.578 -24.827 26.830 1.00 41.75 120 LYS A N 1
ATOM 745 C CA . LYS A 1 101 ? 10.701 -24.717 28.298 1.00 43.28 120 LYS A CA 1
ATOM 746 C C . LYS A 1 101 ? 9.269 -24.646 28.919 1.00 43.55 120 LYS A C 1
ATOM 747 O O . LYS A 1 101 ? 9.072 -24.947 30.096 1.00 45.04 120 LYS A O 1
ATOM 753 N N . LEU A 1 102 ? 8.300 -24.248 28.106 1.00 38.81 121 LEU A N 1
ATOM 754 C CA . LEU A 1 102 ? 6.888 -24.135 28.492 1.00 38.68 121 LEU A CA 1
ATOM 755 C C . LEU A 1 102 ? 6.245 -25.471 28.845 1.00 43.55 121 LEU A C 1
ATOM 756 O O . LEU A 1 102 ? 5.237 -25.478 29.531 1.00 42.28 121 LEU A O 1
ATOM 761 N N . ALA A 1 103 ? 6.832 -26.596 28.401 1.00 42.93 122 ALA A N 1
ATOM 762 C CA . ALA A 1 103 ? 6.350 -27.951 28.683 1.00 42.50 122 ALA A CA 1
ATOM 763 C C . ALA A 1 103 ? 6.491 -28.349 30.150 1.00 49.13 122 ALA A C 1
ATOM 764 O O . ALA A 1 103 ? 5.837 -29.293 30.596 1.00 48.83 122 ALA A O 1
ATOM 766 N N . GLU A 1 104 ? 7.306 -27.604 30.906 1.00 49.27 123 GLU A N 1
ATOM 767 C CA . GLU A 1 104 ? 7.527 -27.824 32.337 1.00 52.41 123 GLU A CA 1
ATOM 768 C C . GLU A 1 104 ? 6.522 -27.028 33.207 1.00 59.02 123 GLU A C 1
ATOM 769 O O . GLU A 1 104 ? 6.663 -27.001 34.421 1.00 62.36 123 GLU A O 1
ATOM 775 N N . MET A 1 105 ? 5.467 -26.452 32.579 1.00 55.01 124 MET A N 1
ATOM 776 C CA . MET A 1 105 ? 4.364 -25.709 33.215 1.00 55.45 124 MET A CA 1
ATOM 777 C C . MET A 1 105 ? 3.842 -26.438 34.463 1.00 62.37 124 MET A C 1
ATOM 778 O O . MET A 1 105 ? 3.627 -27.650 34.370 1.00 61.89 124 MET A O 1
ATOM 783 N N . PRO A 1 106 ? 3.656 -25.764 35.634 1.00 62.66 125 PRO A N 1
ATOM 784 C CA . PRO A 1 106 ? 3.053 -26.489 36.786 1.00 64.74 125 PRO A CA 1
ATOM 785 C C . PRO A 1 106 ? 1.550 -26.778 36.455 1.00 67.24 125 PRO A C 1
ATOM 786 O O . PRO A 1 106 ? 0.887 -25.896 35.934 1.00 66.48 125 PRO A O 1
ATOM 790 N N . GLY A 1 107 ? 1.000 -27.990 36.564 1.00 63.40 126 GLY A N 1
ATOM 791 C CA . GLY A 1 107 ? 1.507 -29.275 37.012 1.00 64.67 126 GLY A CA 1
ATOM 792 C C . GLY A 1 107 ? 0.723 -30.340 36.256 1.00 67.21 126 GLY A C 1
ATOM 793 O O . GLY A 1 107 ? -0.490 -30.497 36.459 1.00 66.14 126 GLY A O 1
ATOM 794 N N . LEU A 1 108 ? 1.397 -31.009 35.308 1.00 62.38 127 LEU A N 1
ATOM 795 C CA . LEU A 1 108 ? 0.878 -32.074 34.449 1.00 60.81 127 LEU A CA 1
ATOM 796 C C . LEU A 1 108 ? 0.368 -33.274 35.270 1.00 67.05 127 LEU A C 1
ATOM 797 O O . LEU A 1 108 ? 1.026 -33.695 36.220 1.00 68.38 127 LEU A O 1
ATOM 802 N N . GLY A 1 109 ? -0.799 -33.792 34.886 1.00 63.06 128 GLY A N 1
ATOM 803 C CA . GLY A 1 109 ? -1.459 -34.918 35.543 1.00 64.20 128 GLY A CA 1
ATOM 804 C C . GLY A 1 109 ? -2.549 -34.540 36.533 1.00 67.37 128 GLY A C 1
ATOM 805 O O . GLY A 1 109 ? -3.207 -35.425 37.086 1.00 68.76 128 GLY A O 1
ATOM 806 N N . GLU A 1 110 ? -2.742 -33.221 36.769 1.00 61.61 129 GLU A N 1
ATOM 807 C CA . GLU A 1 110 ? -3.740 -32.647 37.686 1.00 61.01 129 GLU A CA 1
ATOM 808 C C . GLU A 1 110 ? -4.993 -32.123 36.920 1.00 60.85 129 GLU A C 1
ATOM 809 O O . GLU A 1 110 ? -4.879 -31.806 35.733 1.00 56.94 129 GLU A O 1
ATOM 815 N N . THR A 1 111 ? -6.164 -32.034 37.609 1.00 57.89 130 THR A N 1
ATOM 816 C CA . THR A 1 111 ? -7.450 -31.507 37.094 1.00 55.95 130 THR A CA 1
ATOM 817 C C . THR A 1 111 ? -8.098 -30.606 38.153 1.00 59.02 130 THR A C 1
ATOM 818 O O . THR A 1 111 ? -8.092 -30.956 39.325 1.00 60.11 130 THR A O 1
ATOM 822 N N . TYR A 1 112 ? -8.640 -29.447 37.734 1.00 53.20 131 TYR A N 1
ATOM 823 C CA . TYR A 1 112 ? -9.297 -28.499 38.631 1.00 53.50 131 TYR A CA 1
ATOM 824 C C . TYR A 1 112 ? -10.678 -28.138 38.144 1.00 54.91 131 TYR A C 1
ATOM 825 O O . TYR A 1 112 ? -10.845 -27.718 36.999 1.00 49.83 131 TYR A O 1
ATOM 834 N N . SER A 1 113 ? -11.668 -28.270 39.026 1.00 54.46 132 SER A N 1
ATOM 835 C CA . SER A 1 113 ? -13.030 -27.854 38.722 1.00 53.66 132 SER A CA 1
ATOM 836 C C . SER A 1 113 ? -13.122 -26.388 39.132 1.00 57.92 132 SER A C 1
ATOM 837 O O . SER A 1 113 ? -12.834 -26.049 40.284 1.00 57.91 132 SER A O 1
ATOM 840 N N . LEU A 1 114 ? -13.504 -25.514 38.190 1.00 53.60 133 LEU A N 1
ATOM 841 C CA . LEU A 1 114 ? -13.668 -24.089 38.489 1.00 53.76 133 LEU A CA 1
ATOM 842 C C . LEU A 1 114 ? -14.915 -23.832 39.377 1.00 58.63 133 LEU A C 1
ATOM 843 O O . LEU A 1 114 ? -15.037 -22.748 39.956 1.00 59.04 133 LEU A O 1
ATOM 848 N N . ASP A 1 115 ? -15.822 -24.834 39.483 1.00 55.52 134 ASP A N 1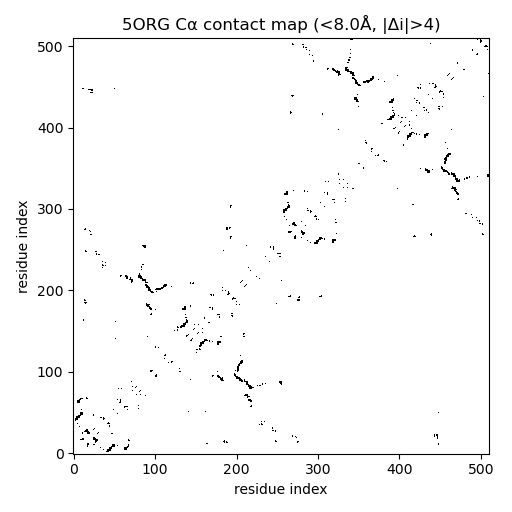
ATOM 849 C CA . ASP A 1 115 ? -17.044 -24.761 40.296 1.00 57.36 134 ASP A CA 1
ATOM 850 C C . ASP A 1 115 ? -16.813 -25.220 41.747 1.00 64.94 134 ASP A C 1
ATOM 851 O O . ASP A 1 115 ? -17.123 -24.470 42.675 1.00 66.63 134 ASP A O 1
ATOM 856 N N . SER A 1 116 ? -16.294 -26.453 41.939 1.00 62.33 135 SER A N 1
ATOM 857 C CA . SER A 1 116 ? -16.081 -27.049 43.265 1.00 65.33 135 SER A CA 1
ATOM 858 C C . SER A 1 116 ? -14.678 -26.856 43.867 1.00 70.39 135 SER A C 1
ATOM 859 O O . SER A 1 116 ? -14.539 -26.963 45.081 1.00 72.41 135 SER A O 1
ATOM 862 N N . GLN A 1 117 ? -13.640 -26.637 43.037 1.00 65.35 136 GLN A N 1
ATOM 863 C CA . GLN A 1 117 ? -12.250 -26.466 43.503 1.00 65.42 136 GLN A CA 1
ATOM 864 C C . GLN A 1 117 ? -11.723 -25.079 43.086 1.00 67.28 136 GLN A C 1
ATOM 865 O O . GLN A 1 117 ? -10.562 -24.939 42.695 1.00 65.63 136 GLN A O 1
ATOM 871 N N . ALA A 1 118 ? -12.604 -24.058 43.165 1.00 64.13 137 ALA A N 1
ATOM 872 C CA . ALA A 1 118 ? -12.357 -22.668 42.777 1.00 63.38 137 ALA A CA 1
ATOM 873 C C . ALA A 1 118 ? -11.062 -22.096 43.323 1.00 69.26 137 ALA A C 1
ATOM 874 O O . ALA A 1 118 ? -10.298 -21.500 42.561 1.00 67.49 137 ALA A O 1
ATOM 876 N N . ASP A 1 119 ? -10.813 -22.317 44.632 1.00 70.44 138 ASP A N 1
ATOM 877 C CA . ASP A 1 119 ? -9.648 -21.887 45.415 1.00 72.61 138 ASP A CA 1
ATOM 878 C C . ASP A 1 119 ? -8.332 -22.414 44.826 1.00 73.44 138 ASP A C 1
ATOM 879 O O . ASP A 1 119 ? -7.430 -21.623 44.546 1.00 72.55 138 ASP A O 1
ATOM 884 N N . ALA A 1 120 ? -8.231 -23.752 44.650 1.00 67.81 139 ALA A N 1
ATOM 885 C CA . ALA A 1 120 ? -7.070 -24.443 44.091 1.00 66.14 139 ALA A CA 1
ATOM 886 C C . ALA A 1 120 ? -6.880 -24.136 42.591 1.00 67.32 139 ALA A C 1
ATOM 887 O O . ALA A 1 120 ? -5.738 -24.117 42.121 1.00 66.07 139 ALA A O 1
ATOM 889 N N . ALA A 1 121 ? -7.994 -23.907 41.844 1.00 61.51 140 ALA A N 1
ATOM 890 C CA . ALA A 1 121 ? -7.961 -23.570 40.417 1.00 58.71 140 ALA A CA 1
ATOM 891 C C . ALA A 1 121 ? -7.388 -22.169 40.205 1.00 63.94 140 ALA A C 1
ATOM 892 O O . ALA A 1 121 ? -6.502 -22.015 39.371 1.00 62.18 140 ALA A O 1
ATOM 894 N N . LYS A 1 122 ? -7.866 -21.158 40.976 1.00 63.53 141 LYS A N 1
ATOM 895 C CA . LYS A 1 122 ? -7.380 -19.778 40.868 1.00 64.15 141 LYS A CA 1
ATOM 896 C C . LYS A 1 122 ? -5.909 -19.644 41.245 1.00 70.51 141 LYS A C 1
ATOM 897 O O . LYS A 1 122 ? -5.208 -18.818 40.660 1.00 70.52 141 LYS A O 1
ATOM 903 N N . LYS A 1 123 ? -5.442 -20.488 42.185 1.00 68.52 142 LYS A N 1
ATOM 904 C CA . LYS A 1 123 ? -4.053 -20.564 42.634 1.00 70.22 142 LYS A CA 1
ATOM 905 C C . LYS A 1 123 ? -3.196 -21.137 41.490 1.00 70.42 142 LYS A C 1
ATOM 906 O O . LYS A 1 123 ? -2.119 -20.606 41.204 1.00 70.93 142 LYS A O 1
ATOM 912 N N . ALA A 1 124 ? -3.695 -22.199 40.825 1.00 63.04 143 ALA A N 1
ATOM 913 C CA . ALA A 1 124 ? -3.013 -22.837 39.701 1.00 60.24 143 ALA A CA 1
ATOM 914 C C . ALA A 1 124 ? -2.969 -21.884 38.499 1.00 61.17 143 ALA A C 1
ATOM 915 O O . ALA A 1 124 ? -1.913 -21.751 37.882 1.00 59.83 143 ALA A O 1
ATOM 917 N N . ILE A 1 125 ? -4.089 -21.173 38.211 1.00 57.10 144 ILE A N 1
ATOM 918 C CA . ILE A 1 125 ? -4.190 -20.177 37.127 1.00 55.51 144 ILE A CA 1
ATOM 919 C C . ILE A 1 125 ? -3.129 -19.062 37.334 1.00 63.63 144 ILE A C 1
ATOM 920 O O . ILE A 1 125 ? -2.379 -18.755 36.404 1.00 62.83 144 ILE A O 1
ATOM 925 N N . ALA A 1 126 ? -3.047 -18.506 38.571 1.00 63.52 145 ALA A N 1
ATOM 926 C CA . ALA A 1 126 ? -2.091 -17.472 38.988 1.00 65.08 145 ALA A CA 1
ATOM 927 C C . ALA A 1 126 ? -0.648 -17.880 38.702 1.00 68.82 145 ALA A C 1
ATOM 928 O O . ALA A 1 126 ? 0.142 -17.032 38.290 1.00 68.50 145 ALA A O 1
ATOM 930 N N . ASP A 1 127 ? -0.321 -19.180 38.903 1.00 65.94 146 ASP A N 1
ATOM 931 C CA . ASP A 1 127 ? 0.993 -19.781 38.636 1.00 66.15 146 ASP A CA 1
ATOM 932 C C . ASP A 1 127 ? 1.266 -19.892 37.116 1.00 67.06 146 ASP A C 1
ATOM 933 O O . ASP A 1 127 ? 2.339 -19.487 36.675 1.00 66.19 146 ASP A O 1
ATOM 938 N N . ILE A 1 128 ? 0.291 -20.418 36.325 1.00 61.36 147 ILE A N 1
ATOM 939 C CA . ILE A 1 128 ? 0.387 -20.584 34.861 1.00 59.31 147 ILE A CA 1
ATOM 940 C C . ILE A 1 128 ? 0.537 -19.221 34.185 1.00 61.82 147 ILE A C 1
ATOM 941 O O . ILE A 1 128 ? 1.365 -19.087 33.288 1.00 60.51 147 ILE A O 1
ATOM 946 N N . SER A 1 129 ? -0.279 -18.229 34.606 1.00 58.05 148 SER A N 1
ATOM 947 C CA . SER A 1 129 ? -0.274 -16.867 34.071 1.00 57.20 148 SER A CA 1
ATOM 948 C C . SER A 1 129 ? 1.108 -16.239 34.197 1.00 60.11 148 SER A C 1
ATOM 949 O O . SER A 1 129 ? 1.627 -15.707 33.212 1.00 57.65 148 SER A O 1
ATOM 952 N N . SER A 1 130 ? 1.729 -16.364 35.384 1.00 59.00 149 SER A N 1
ATOM 953 C CA . SER A 1 130 ? 3.076 -15.858 35.644 1.00 60.38 149 SER A CA 1
ATOM 954 C C . SER A 1 130 ? 4.108 -16.635 34.805 1.00 61.71 149 SER A C 1
ATOM 955 O O . SER A 1 130 ? 5.042 -16.042 34.259 1.00 61.93 149 SER A O 1
ATOM 958 N N . PHE A 1 131 ? 3.907 -17.953 34.669 1.00 56.02 150 PHE A N 1
ATOM 959 C CA . PHE A 1 131 ? 4.776 -18.843 33.889 1.00 54.49 150 PHE A CA 1
ATOM 960 C C . PHE A 1 131 ? 4.731 -18.525 32.368 1.00 54.70 150 PHE A C 1
ATOM 961 O O . PHE A 1 131 ? 5.750 -18.644 31.686 1.00 55.05 150 PHE A O 1
ATOM 969 N N . LEU A 1 132 ? 3.556 -18.124 31.863 1.00 46.51 151 LEU A N 1
ATOM 970 C CA . LEU A 1 132 ? 3.308 -17.808 30.453 1.00 43.45 151 LEU A CA 1
ATOM 971 C C . LEU A 1 132 ? 3.541 -16.330 30.109 1.00 47.84 151 LEU A C 1
ATOM 972 O O . LEU A 1 132 ? 3.216 -15.903 29.002 1.00 46.79 151 LEU A O 1
ATOM 977 N N . ASN A 1 133 ? 4.081 -15.549 31.051 1.00 46.26 152 ASN A N 1
ATOM 978 C CA . ASN A 1 133 ? 4.338 -14.130 30.847 1.00 47.22 152 ASN A CA 1
ATOM 979 C C . ASN A 1 133 ? 5.129 -13.843 29.579 1.00 49.35 152 ASN A C 1
ATOM 980 O O . ASN A 1 133 ? 6.200 -14.419 29.363 1.00 47.00 152 ASN A O 1
ATOM 985 N N . GLY A 1 134 ? 4.565 -12.973 28.744 1.00 45.43 153 GLY A N 1
ATOM 986 C CA . GLY A 1 134 ? 5.190 -12.528 27.504 1.00 44.74 153 GLY A CA 1
ATOM 987 C C . GLY A 1 134 ? 5.085 -13.456 26.323 1.00 45.51 153 GLY A C 1
ATOM 988 O O . GLY A 1 134 ? 5.626 -13.142 25.268 1.00 46.29 153 GLY A O 1
ATOM 989 N N . THR A 1 135 ? 4.381 -14.582 26.474 1.00 40.49 154 THR A N 1
ATOM 990 C CA . THR A 1 135 ? 4.220 -15.561 25.401 1.00 38.75 154 THR A CA 1
ATOM 991 C C . THR A 1 135 ? 3.006 -15.227 24.539 1.00 42.12 154 THR A C 1
ATOM 992 O O . THR A 1 135 ? 2.172 -14.403 24.925 1.00 42.57 154 THR A O 1
ATOM 996 N N . THR A 1 136 ? 2.909 -15.874 23.377 1.00 37.35 155 THR A N 1
ATOM 997 C CA . THR A 1 136 ? 1.789 -15.736 22.458 1.00 35.71 155 THR A CA 1
ATOM 998 C C . THR A 1 136 ? 0.990 -17.037 22.523 1.00 38.82 155 THR A C 1
ATOM 999 O O . THR A 1 136 ? 1.524 -18.114 22.233 1.00 37.58 155 THR A O 1
ATOM 1003 N N . VAL A 1 137 ? -0.281 -16.931 22.941 1.00 34.40 156 VAL A N 1
ATOM 1004 C CA . VAL A 1 137 ? -1.185 -18.072 23.078 1.00 33.06 156 VAL A CA 1
ATOM 1005 C C . VAL A 1 137 ? -2.296 -17.984 22.017 1.00 33.76 156 VAL A C 1
ATOM 1006 O O . VAL A 1 137 ? -2.972 -16.957 21.900 1.00 32.55 156 VAL A O 1
ATOM 1010 N N . GLY A 1 138 ? -2.431 -19.053 21.244 1.00 28.61 157 GLY A N 1
ATOM 1011 C CA . GLY A 1 138 ? -3.460 -19.203 20.226 1.00 25.95 157 GLY A CA 1
ATOM 1012 C C . GLY A 1 138 ? -4.703 -19.834 20.813 1.00 30.56 157 GLY A C 1
ATOM 1013 O O . GLY A 1 138 ? -4.638 -20.689 21.709 1.00 30.58 157 GLY A O 1
ATOM 1014 N N . VAL A 1 139 ? -5.844 -19.405 20.326 1.00 26.74 158 VAL A N 1
ATOM 1015 C CA . VAL A 1 139 ? -7.130 -19.917 20.798 1.00 25.63 158 VAL A CA 1
ATOM 1016 C C . VAL A 1 139 ? -8.162 -19.758 19.685 1.00 27.20 158 VAL A C 1
ATOM 10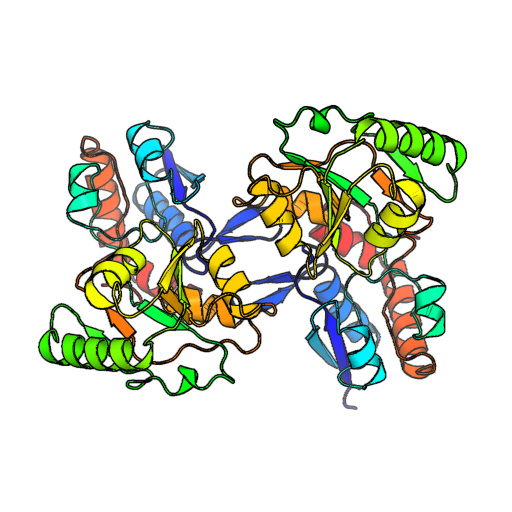17 O O . VAL A 1 139 ? -8.028 -18.880 18.827 1.00 25.85 158 VAL A O 1
ATOM 1021 N N . GLN A 1 140 ? -9.189 -20.612 19.692 1.00 25.69 159 GLN A N 1
ATOM 1022 C CA . GLN A 1 140 ? -10.265 -20.431 18.729 1.00 25.89 159 GLN A CA 1
ATOM 1023 C C . GLN A 1 140 ? -11.153 -19.285 19.247 1.00 28.42 159 GLN A C 1
ATOM 1024 O O . GLN A 1 140 ? -11.545 -19.295 20.419 1.00 26.88 159 GLN A O 1
ATOM 1030 N N . GLY A 1 141 ? -11.381 -18.269 18.402 1.00 25.76 160 GLY A N 1
ATOM 1031 C CA . GLY A 1 141 ? -12.216 -17.126 18.760 1.00 25.17 160 GLY A CA 1
ATOM 1032 C C . GLY A 1 141 ? -13.647 -17.540 19.052 1.00 29.68 160 GLY A C 1
ATOM 1033 O O . GLY A 1 141 ? -14.141 -18.534 18.493 1.00 28.31 160 GLY A O 1
ATOM 1034 N N . SER A 1 142 ? -14.313 -16.808 19.964 1.00 26.17 161 SER A N 1
ATOM 1035 C CA . SER A 1 142 ? -15.712 -17.045 20.384 1.00 26.70 161 SER A CA 1
ATOM 1036 C C . SER A 1 142 ? -15.925 -18.438 20.962 1.00 30.23 161 SER A C 1
ATOM 1037 O O . SER A 1 142 ? -16.836 -19.167 20.547 1.00 27.77 161 SER A O 1
ATOM 1040 N N . THR A 1 143 ? -15.049 -18.822 21.903 1.00 27.50 162 THR A N 1
ATOM 1041 C CA . THR A 1 143 ? -15.151 -20.112 22.581 1.00 27.34 162 THR A CA 1
ATOM 1042 C C . THR A 1 143 ? -15.023 -19.873 24.069 1.00 30.83 162 THR A C 1
ATOM 1043 O O . THR A 1 143 ? -14.648 -18.777 24.486 1.00 31.31 162 THR A O 1
ATOM 1047 N N . THR A 1 144 ? -15.306 -20.912 24.867 1.00 27.53 163 THR A N 1
ATOM 1048 C CA . THR A 1 144 ? -15.123 -20.897 26.320 1.00 28.74 163 THR A CA 1
ATOM 1049 C C . THR A 1 144 ? -13.615 -20.725 26.610 1.00 32.04 163 THR A C 1
ATOM 1050 O O . THR A 1 144 ? -13.262 -20.082 27.593 1.00 33.07 163 THR A O 1
ATOM 1054 N N . ALA A 1 145 ? -12.737 -21.263 25.729 1.00 28.48 164 ALA A N 1
ATOM 1055 C CA . ALA A 1 145 ? -11.282 -21.105 25.870 1.00 28.00 164 ALA A CA 1
ATOM 1056 C C . ALA A 1 145 ? -10.883 -19.652 25.682 1.00 31.11 164 ALA A C 1
ATOM 1057 O O . ALA A 1 145 ? -10.112 -19.162 26.499 1.00 31.23 164 ALA A O 1
ATOM 1059 N N . SER A 1 146 ? -11.437 -18.938 24.660 1.00 28.82 165 SER A N 1
ATOM 1060 C CA . SER A 1 146 ? -11.108 -17.516 24.491 1.00 29.20 165 SER A CA 1
ATOM 1061 C C . SER A 1 146 ? -11.636 -16.702 25.641 1.00 33.17 165 SER A C 1
ATOM 1062 O O . SER A 1 146 ? -10.960 -15.785 26.072 1.00 33.69 165 SER A O 1
ATOM 1065 N N . THR A 1 147 ? -12.812 -17.071 26.184 1.00 30.39 166 THR A N 1
ATOM 1066 C CA . THR A 1 147 ? -13.387 -16.390 27.345 1.00 31.44 166 THR A CA 1
ATOM 1067 C C . THR A 1 147 ? -12.476 -16.593 28.568 1.00 33.92 166 THR A C 1
ATOM 1068 O O . THR A 1 147 ? -12.172 -15.623 29.254 1.00 33.03 166 THR A O 1
ATOM 1072 N N . PHE A 1 148 ? -12.036 -17.844 28.811 1.00 31.52 167 PHE A N 1
ATOM 1073 C CA . PHE A 1 148 ? -11.138 -18.196 29.912 1.00 33.87 167 PHE A CA 1
ATOM 1074 C C . PHE A 1 148 ? -9.810 -17.426 29.811 1.00 37.58 167 PHE A C 1
ATOM 1075 O O . PHE A 1 148 ? -9.358 -16.890 30.825 1.00 36.15 167 PHE A O 1
ATOM 1083 N N . LEU A 1 149 ? -9.225 -17.325 28.583 1.00 34.86 168 LEU A N 1
ATOM 1084 C CA . LEU A 1 149 ? -7.979 -16.573 28.356 1.00 36.78 168 LEU A CA 1
ATOM 1085 C C . LEU A 1 149 ? -8.141 -15.082 28.604 1.00 43.45 168 LEU A C 1
ATOM 1086 O O . LEU A 1 149 ? -7.252 -14.473 29.204 1.00 44.97 168 LEU A O 1
ATOM 1091 N N . ASP A 1 150 ? -9.247 -14.495 28.108 1.00 40.03 169 ASP A N 1
ATOM 1092 C CA . ASP A 1 150 ? -9.576 -13.082 28.296 1.00 41.51 169 ASP A CA 1
ATOM 1093 C C . ASP A 1 150 ? -9.757 -12.756 29.787 1.00 47.09 169 ASP A C 1
ATOM 1094 O O . ASP A 1 150 ? -9.309 -11.703 30.227 1.00 49.51 169 ASP A O 1
ATOM 1099 N N . LYS A 1 151 ? -10.373 -13.666 30.559 1.00 41.50 170 LYS A N 1
ATOM 1100 C CA . LYS A 1 151 ? -10.613 -13.469 31.986 1.00 42.97 170 LYS A CA 1
ATOM 1101 C C . LYS A 1 151 ? -9.353 -13.562 32.867 1.00 48.31 170 LYS A C 1
ATOM 1102 O O . LYS A 1 151 ? -9.192 -12.742 33.765 1.00 48.62 170 LYS A O 1
ATOM 1108 N N . TYR A 1 152 ? -8.483 -14.556 32.630 1.00 44.65 171 TYR A N 1
ATOM 1109 C CA . TYR A 1 152 ? -7.345 -14.796 33.511 1.00 46.53 171 TYR A CA 1
ATOM 1110 C C . TYR A 1 152 ? -5.948 -14.492 32.976 1.00 49.18 171 TYR A C 1
ATOM 1111 O O . TYR A 1 152 ? -5.025 -14.374 33.781 1.00 50.58 171 TYR A O 1
ATOM 1120 N N . PHE A 1 153 ? -5.776 -14.398 31.649 1.00 43.74 172 PHE A N 1
ATOM 1121 C CA . PHE A 1 153 ? -4.450 -14.241 31.047 1.00 43.49 172 PHE A CA 1
ATOM 1122 C C . PHE A 1 153 ? -4.234 -12.965 30.224 1.00 51.14 172 PHE A C 1
ATOM 1123 O O . PHE A 1 153 ? -3.105 -12.725 29.800 1.00 51.76 172 PHE A O 1
ATOM 1131 N N . LYS A 1 154 ? -5.289 -12.150 30.011 1.00 49.63 173 LYS A N 1
ATOM 1132 C CA . LYS A 1 154 ? -5.211 -10.889 29.276 1.00 50.79 173 LYS A CA 1
ATOM 1133 C C . LYS A 1 154 ? -4.233 -10.000 30.049 1.00 55.81 173 LYS A C 1
ATOM 1134 O O . LYS A 1 154 ? -4.277 -9.950 31.283 1.00 57.69 173 LYS A O 1
ATOM 1140 N N . GLY A 1 155 ? -3.304 -9.402 29.356 1.00 51.60 174 GLY A N 1
ATOM 1141 C CA . GLY A 1 155 ? -2.332 -8.545 30.034 1.00 53.42 174 GLY A CA 1
ATOM 1142 C C . GLY A 1 155 ? -1.072 -9.261 30.506 1.00 56.36 174 GLY A C 1
ATOM 1143 O O . GLY A 1 155 ? -0.090 -8.618 30.869 1.00 55.41 174 GLY A O 1
ATOM 1144 N N . SER A 1 156 ? -1.111 -10.600 30.528 1.00 52.48 175 SER A N 1
ATOM 1145 C CA . SER A 1 156 ? 0.010 -11.456 30.892 1.00 52.50 175 SER A CA 1
ATOM 1146 C C . SER A 1 156 ? 0.532 -12.129 29.596 1.00 51.32 175 SER A C 1
ATOM 1147 O O . SER A 1 156 ? 1.739 -12.249 29.406 1.00 49.96 175 SER A O 1
ATOM 1150 N N . VAL A 1 157 ? -0.390 -12.537 28.704 1.00 45.37 176 VAL A N 1
ATOM 1151 C CA . VAL A 1 157 ? -0.036 -13.179 27.431 1.00 42.78 176 VAL A CA 1
ATOM 1152 C C . VAL A 1 157 ? -0.593 -12.360 26.261 1.00 47.93 176 VAL A C 1
ATOM 1153 O O . VAL A 1 157 ? -1.556 -11.609 26.440 1.00 47.56 176 VAL A O 1
ATOM 1157 N N . ASP A 1 158 ? -0.020 -12.553 25.063 1.00 45.25 177 ASP A N 1
ATOM 1158 C CA . ASP A 1 158 ? -0.513 -11.992 23.811 1.00 44.43 177 ASP A CA 1
ATOM 1159 C C . ASP A 1 158 ? -1.474 -13.060 23.277 1.00 43.95 177 ASP A C 1
ATOM 1160 O O . ASP A 1 158 ? -1.040 -14.150 22.923 1.00 41.14 177 ASP A O 1
ATOM 1165 N N . ILE A 1 159 ? -2.774 -12.772 23.295 1.00 40.40 178 ILE A N 1
ATOM 1166 C CA . ILE A 1 159 ? -3.801 -13.700 22.833 1.00 39.06 178 ILE A CA 1
ATOM 1167 C C . ILE A 1 159 ? -4.011 -13.535 21.327 1.00 43.25 178 ILE A C 1
ATOM 1168 O O . ILE A 1 159 ? -4.302 -12.429 20.873 1.00 44.36 178 ILE A O 1
ATOM 1173 N N . LYS A 1 160 ? -3.882 -14.639 20.565 1.00 36.54 179 LYS A N 1
ATOM 1174 C CA . LYS A 1 160 ? -4.131 -14.654 19.119 1.00 35.25 179 LYS A CA 1
ATOM 1175 C C . LYS A 1 160 ? -5.333 -15.547 18.870 1.00 34.83 179 LYS A C 1
ATOM 1176 O O . LYS A 1 160 ? -5.336 -16.718 19.242 1.00 32.78 179 LYS A O 1
ATOM 1182 N N . GLU A 1 161 ? -6.363 -14.981 18.268 1.00 30.12 180 GLU A N 1
ATOM 1183 C CA . GLU A 1 161 ? -7.605 -15.692 17.997 1.00 29.00 180 GLU A CA 1
ATOM 1184 C C . GLU A 1 161 ? -7.669 -16.220 16.588 1.00 31.30 180 GLU A C 1
ATOM 1185 O O . GLU A 1 161 ? -7.207 -15.566 15.661 1.00 31.73 180 GLU A O 1
ATOM 1191 N N . TYR A 1 162 ? -8.193 -17.435 16.440 1.00 26.32 181 TYR A N 1
ATOM 1192 C CA . TYR A 1 162 ? -8.259 -18.145 15.151 1.00 24.55 181 TYR A CA 1
ATOM 1193 C C . TYR A 1 162 ? -9.661 -18.631 14.909 1.00 30.15 181 TYR A C 1
ATOM 1194 O O . TYR A 1 162 ? -10.394 -18.892 15.861 1.00 31.13 181 TYR A O 1
ATOM 1203 N N . LYS A 1 163 ? -10.034 -18.784 13.643 1.00 27.82 182 LYS A N 1
ATOM 1204 C CA . LYS A 1 163 ? -11.364 -19.258 13.282 1.00 27.41 182 LYS A CA 1
ATOM 1205 C C . LYS A 1 163 ? -11.562 -20.735 13.575 1.00 30.78 182 LYS A C 1
ATOM 1206 O O . LYS A 1 163 ? -12.661 -21.136 13.921 1.00 30.91 182 LYS A O 1
ATOM 1212 N N . SER A 1 164 ? -10.489 -21.530 13.517 1.00 26.80 183 SER A N 1
ATOM 1213 C CA . SER A 1 164 ? -10.554 -22.973 13.794 1.00 27.19 183 SER A CA 1
ATOM 1214 C C . SER A 1 164 ? -9.360 -23.459 14.616 1.00 29.16 183 SER A C 1
ATOM 1215 O O . SER A 1 164 ? -8.302 -22.815 14.635 1.00 28.83 183 SER A O 1
ATOM 1218 N N . VAL A 1 165 ? -9.523 -24.632 15.234 1.00 25.79 184 VAL A N 1
ATOM 1219 C CA . VAL A 1 165 ? -8.509 -25.329 16.024 1.00 25.62 184 VAL A CA 1
ATOM 1220 C C . VAL A 1 165 ? -7.334 -25.685 15.115 1.00 28.79 184 VAL A C 1
ATOM 1221 O O . VAL A 1 165 ? -6.186 -25.462 15.493 1.00 24.69 184 VAL A O 1
ATOM 1225 N N . GLU A 1 166 ? -7.631 -26.217 13.906 1.00 27.33 185 GLU A N 1
ATOM 1226 C CA . GLU A 1 166 ? -6.605 -26.621 12.933 1.00 28.37 185 GLU A CA 1
ATOM 1227 C C . GLU A 1 166 ? -5.643 -25.464 12.642 1.00 29.69 185 GLU A C 1
ATOM 1228 O O . GLU A 1 166 ? -4.436 -25.672 12.583 1.00 26.70 185 GLU A O 1
ATOM 1234 N N . GLU A 1 167 ? -6.189 -24.239 12.490 1.00 26.85 186 GLU A N 1
ATOM 1235 C CA . GLU A 1 167 ? -5.403 -23.033 12.205 1.00 26.72 186 GLU A CA 1
ATOM 1236 C C . GLU A 1 167 ? -4.449 -22.691 13.338 1.00 30.18 186 GLU A C 1
ATOM 1237 O O . GLU A 1 167 ? -3.286 -22.393 13.054 1.00 29.85 186 GLU A O 1
ATOM 1243 N N . HIS A 1 168 ? -4.920 -22.700 14.602 1.00 27.00 187 HIS A N 1
ATOM 1244 C CA . HIS A 1 168 ? -3.983 -22.399 15.693 1.00 27.03 187 HIS A CA 1
ATOM 1245 C C . HIS A 1 168 ? -2.974 -23.532 15.880 1.00 30.70 187 HIS A C 1
ATOM 1246 O O . HIS A 1 168 ? -1.803 -23.244 16.151 1.00 30.64 187 HIS A O 1
ATOM 1253 N N . ASN A 1 169 ? -3.382 -24.803 15.650 1.00 26.96 188 ASN A N 1
ATOM 1254 C CA . ASN A 1 169 ? -2.452 -25.930 15.772 1.00 28.58 188 ASN A CA 1
ATOM 1255 C C . ASN A 1 169 ? -1.299 -25.866 14.772 1.00 33.03 188 ASN A C 1
ATOM 1256 O O . ASN A 1 169 ? -0.179 -26.201 15.131 1.00 32.50 188 ASN A O 1
ATOM 1261 N N . LEU A 1 170 ? -1.560 -25.391 13.551 1.00 31.47 189 LEU A N 1
ATOM 1262 C CA . LEU A 1 170 ? -0.519 -25.241 12.530 1.00 32.77 189 LEU A CA 1
ATOM 1263 C C . LEU A 1 170 ? 0.451 -24.125 12.907 1.00 31.50 189 LEU A C 1
ATOM 1264 O O . LEU A 1 170 ? 1.637 -24.264 12.686 1.00 29.27 189 LEU A O 1
ATOM 1269 N N . ASP A 1 171 ? -0.049 -23.061 13.552 1.00 28.74 190 ASP A N 1
ATOM 1270 C CA . ASP A 1 171 ? 0.780 -21.954 14.016 1.00 28.98 190 ASP A CA 1
ATOM 1271 C C . ASP A 1 171 ? 1.588 -22.325 15.266 1.00 32.81 190 ASP A C 1
ATOM 1272 O O . ASP A 1 171 ? 2.635 -21.735 15.504 1.00 31.67 190 ASP A O 1
ATOM 1277 N N . LEU A 1 172 ? 1.125 -23.332 16.039 1.00 30.21 191 LEU A N 1
ATOM 1278 C CA . LEU A 1 172 ? 1.912 -23.827 17.158 1.00 31.15 191 LEU A CA 1
ATOM 1279 C C . LEU A 1 172 ? 3.116 -24.620 16.615 1.00 34.03 191 LEU A C 1
ATOM 1280 O O . LEU A 1 172 ? 4.247 -24.367 17.028 1.00 34.84 191 LEU A O 1
ATOM 1285 N N . THR A 1 173 ? 2.875 -25.566 15.669 1.00 29.70 192 THR A N 1
ATOM 1286 C CA . THR A 1 173 ? 3.934 -26.400 15.094 1.00 30.38 192 THR A CA 1
ATOM 1287 C C . THR A 1 173 ? 4.955 -25.572 14.321 1.00 35.02 192 THR A C 1
ATOM 1288 O O . THR A 1 173 ? 6.118 -25.914 14.364 1.00 32.92 192 THR A O 1
ATOM 1292 N N . SER A 1 174 ? 4.544 -24.465 13.667 1.00 33.33 193 SER A N 1
ATOM 1293 C CA . SER A 1 174 ? 5.520 -23.624 12.938 1.00 33.15 193 SER A CA 1
ATOM 1294 C C . SER A 1 174 ? 6.325 -22.724 13.896 1.00 33.74 193 SER A C 1
ATOM 1295 O O . SER A 1 174 ? 7.298 -22.119 13.500 1.00 35.14 193 SER A O 1
ATOM 1298 N N . GLY A 1 175 ? 5.873 -22.587 15.125 1.00 31.11 194 GLY A N 1
ATOM 1299 C CA . GLY A 1 175 ? 6.541 -21.729 16.087 1.00 31.43 194 GLY A CA 1
ATOM 1300 C C . GLY A 1 175 ? 6.034 -20.304 16.136 1.00 33.15 194 GLY A C 1
ATOM 1301 O O . GLY A 1 175 ? 6.557 -19.509 16.901 1.00 33.62 194 GLY A O 1
ATOM 1302 N N . ARG A 1 176 ? 4.987 -19.974 15.352 1.00 31.65 195 ARG A N 1
ATOM 1303 C CA . ARG A 1 176 ? 4.350 -18.655 15.360 1.00 32.27 195 ARG A CA 1
ATOM 1304 C C . ARG A 1 176 ? 3.686 -18.421 16.739 1.00 35.18 195 ARG A C 1
ATOM 1305 O O . ARG A 1 176 ? 3.711 -17.310 17.263 1.00 36.15 195 ARG A O 1
ATOM 1313 N N . LEU A 1 177 ? 3.169 -19.491 17.347 1.00 30.56 196 LEU A N 1
ATOM 1314 C CA . LEU A 1 177 ? 2.584 -19.436 18.693 1.00 29.16 196 LEU A CA 1
ATOM 1315 C C . LEU A 1 177 ? 3.466 -20.206 19.663 1.00 32.97 196 LEU A C 1
ATOM 1316 O O . LEU A 1 177 ? 4.113 -21.169 19.258 1.00 32.24 196 LEU A O 1
ATOM 1321 N N . ASP A 1 178 ? 3.441 -19.815 20.946 1.00 32.34 197 ASP A N 1
ATOM 1322 C CA . ASP A 1 178 ? 4.171 -20.504 22.013 1.00 34.32 197 ASP A CA 1
ATOM 1323 C C . ASP A 1 178 ? 3.310 -21.607 22.644 1.00 36.31 197 ASP A C 1
ATOM 1324 O O . ASP A 1 178 ? 3.842 -22.623 23.090 1.00 36.56 197 ASP A O 1
ATOM 1329 N N . ALA A 1 179 ? 1.982 -21.376 22.708 1.00 32.39 198 ALA A N 1
ATOM 1330 C CA . ALA A 1 179 ? 0.995 -22.285 23.282 1.00 31.27 198 ALA A CA 1
ATOM 1331 C C . ALA A 1 179 ? -0.357 -22.107 22.624 1.00 32.48 198 ALA A C 1
ATOM 1332 O O . ALA A 1 179 ? -0.616 -21.091 21.980 1.00 32.06 198 ALA A O 1
ATOM 1334 N N . VAL A 1 180 ? -1.225 -23.094 22.800 1.00 28.88 199 VAL A N 1
ATOM 1335 C CA . VAL A 1 180 ? -2.629 -23.050 22.402 1.00 27.89 199 VAL A CA 1
ATOM 1336 C C . VAL A 1 180 ? -3.476 -23.515 23.595 1.00 31.39 199 VAL A C 1
ATOM 1337 O O . VAL A 1 180 ? -3.002 -24.289 24.418 1.00 30.77 199 VAL A O 1
ATOM 1341 N N . LEU A 1 181 ? -4.715 -23.065 23.669 1.00 28.48 200 LEU A N 1
ATOM 1342 C CA . LEU A 1 181 ? -5.618 -23.510 24.728 1.00 29.28 200 LEU A CA 1
ATOM 1343 C C . LEU A 1 181 ? -6.868 -23.986 24.042 1.00 31.72 200 LEU A C 1
ATOM 1344 O O . LEU A 1 181 ? -7.432 -23.257 23.213 1.00 29.81 200 LEU A O 1
ATOM 1349 N N . ALA A 1 182 ? -7.297 -25.198 24.382 1.00 28.50 201 ALA A N 1
ATOM 1350 C CA . ALA A 1 182 ? -8.492 -25.796 23.796 1.00 28.41 201 ALA A CA 1
ATOM 1351 C C . ALA A 1 182 ? -8.892 -27.009 24.606 1.00 32.25 201 ALA A C 1
ATOM 1352 O O . ALA A 1 182 ? -8.192 -27.403 25.538 1.00 32.92 201 ALA A O 1
ATOM 1354 N N . ASN A 1 183 ? -10.005 -27.627 24.214 1.00 30.03 202 ASN A N 1
ATOM 1355 C CA . ASN A 1 183 ? -10.524 -28.853 24.797 1.00 29.96 202 ASN A CA 1
ATOM 1356 C C . ASN A 1 183 ? -9.424 -29.929 24.751 1.00 31.82 202 ASN A C 1
ATOM 1357 O O . ASN A 1 183 ? -8.763 -30.090 23.727 1.00 30.11 202 ASN A O 1
ATOM 1362 N N . ALA A 1 184 ? -9.175 -30.586 25.895 1.00 30.74 203 ALA A N 1
ATOM 1363 C CA . ALA A 1 184 ? -8.094 -31.558 26.071 1.00 31.91 203 ALA A CA 1
ATOM 1364 C C . ALA A 1 184 ? -8.257 -32.809 25.237 1.00 33.68 203 ALA A C 1
ATOM 1365 O O . ALA A 1 184 ? -7.260 -33.339 24.790 1.00 32.51 203 ALA A O 1
ATOM 1367 N N . THR A 1 185 ? -9.505 -33.279 25.012 1.00 30.88 204 THR A N 1
ATOM 1368 C CA . THR A 1 185 ? -9.741 -34.463 24.179 1.00 30.38 204 THR A CA 1
ATOM 1369 C C . THR A 1 185 ? -9.415 -34.113 22.735 1.00 31.28 204 THR A C 1
ATOM 1370 O O . THR A 1 185 ? -8.870 -34.944 22.018 1.00 32.88 204 THR A O 1
ATOM 1374 N N . VAL A 1 186 ? -9.718 -32.874 22.324 1.00 28.00 205 VAL A N 1
ATOM 1375 C CA . VAL A 1 186 ? -9.439 -32.356 20.982 1.00 26.10 205 VAL A CA 1
ATOM 1376 C C . VAL A 1 186 ? -7.930 -32.259 20.780 1.00 30.68 205 VAL A C 1
ATOM 1377 O O . VAL A 1 186 ? -7.416 -32.777 19.792 1.00 29.78 205 VAL A O 1
ATOM 1381 N N . LEU A 1 187 ? -7.230 -31.646 21.737 1.00 29.21 206 LEU A N 1
ATOM 1382 C CA . LEU A 1 187 ? -5.772 -31.538 21.691 1.00 29.17 206 LEU A CA 1
ATOM 1383 C C . LEU A 1 187 ? -5.083 -32.899 21.761 1.00 33.81 206 LEU A C 1
ATOM 1384 O O . LEU A 1 187 ? -4.159 -33.125 20.988 1.00 33.30 206 LEU A O 1
ATOM 1389 N N . ALA A 1 188 ? -5.561 -33.830 22.623 1.00 32.12 207 ALA A N 1
ATOM 1390 C CA . ALA A 1 188 ? -4.972 -35.179 22.731 1.00 34.19 207 ALA A CA 1
ATOM 1391 C C . ALA A 1 188 ? -5.084 -35.941 21.414 1.00 38.49 207 ALA A C 1
ATOM 1392 O O . ALA A 1 188 ? -4.148 -36.650 21.045 1.00 39.83 207 ALA A O 1
ATOM 1394 N N . ALA A 1 189 ? -6.199 -35.762 20.683 1.00 34.32 208 ALA A N 1
ATOM 1395 C CA . ALA A 1 189 ? -6.389 -36.413 19.389 1.00 33.68 208 ALA A CA 1
ATOM 1396 C C . ALA A 1 189 ? -5.500 -35.755 18.327 1.00 37.36 208 ALA A C 1
ATOM 1397 O O . ALA A 1 189 ? -4.853 -36.463 17.547 1.00 37.43 208 ALA A O 1
ATOM 1399 N N . ALA A 1 190 ? -5.451 -34.402 18.322 1.00 32.22 209 ALA A N 1
ATOM 1400 C CA . ALA A 1 190 ? -4.685 -33.596 17.370 1.00 31.04 209 ALA A CA 1
ATOM 1401 C C . ALA A 1 190 ? -3.190 -33.860 17.443 1.00 36.10 209 ALA A C 1
ATOM 1402 O O . ALA A 1 190 ? -2.561 -34.027 16.404 1.00 35.51 209 ALA A O 1
ATOM 1404 N N . ILE A 1 191 ? -2.620 -33.957 18.665 1.00 36.49 210 ILE A N 1
ATOM 1405 C CA . ILE A 1 191 ? -1.174 -34.200 18.852 1.00 37.70 210 ILE A CA 1
ATOM 1406 C C . ILE A 1 191 ? -0.746 -35.612 18.367 1.00 42.77 210 ILE A C 1
ATOM 1407 O O . ILE A 1 191 ? 0.433 -35.837 18.093 1.00 42.21 210 ILE A O 1
ATOM 1412 N N . GLU A 1 192 ? -1.705 -36.539 18.236 1.00 39.16 211 GLU A N 1
ATOM 1413 C CA . GLU A 1 192 ? -1.436 -37.890 17.749 1.00 40.65 211 GLU A CA 1
ATOM 1414 C C . GLU A 1 192 ? -1.294 -37.929 16.214 1.00 40.88 211 GLU A C 1
ATOM 1415 O O . GLU A 1 192 ? -0.783 -38.913 15.683 1.00 41.58 211 GLU A O 1
ATOM 1421 N N . LYS A 1 193 ? -1.735 -36.870 15.515 1.00 34.95 212 LYS A N 1
ATOM 1422 C CA . LYS A 1 193 ? -1.629 -36.784 14.055 1.00 33.76 212 LYS A CA 1
ATOM 1423 C C . LYS A 1 193 ? -0.196 -36.417 13.638 1.00 39.51 212 LYS A C 1
ATOM 1424 O O . LYS A 1 193 ? 0.431 -35.608 14.323 1.00 35.06 212 LYS A O 1
ATOM 1430 N N . PRO A 1 194 ? 0.307 -36.986 12.507 1.00 41.65 213 PRO A N 1
ATOM 1431 C CA . PRO A 1 194 ? 1.687 -36.698 12.058 1.00 43.46 213 PRO A CA 1
ATOM 1432 C C . PRO A 1 194 ? 2.101 -35.226 11.992 1.00 48.06 213 PRO A C 1
ATOM 1433 O O . PRO A 1 194 ? 3.236 -34.912 12.328 1.00 48.50 213 PRO A O 1
ATOM 1437 N N . GLU A 1 195 ? 1.193 -34.336 11.574 1.00 45.43 214 GLU A N 1
ATOM 1438 C CA . GLU A 1 195 ? 1.468 -32.900 11.480 1.00 45.15 214 GLU A CA 1
ATOM 1439 C C . GLU A 1 195 ? 1.848 -32.258 12.824 1.00 49.36 214 GLU A C 1
ATOM 1440 O O . GLU A 1 195 ? 2.641 -31.311 12.867 1.00 50.93 214 GLU A O 1
ATOM 1446 N N . MET A 1 196 ? 1.316 -32.812 13.914 1.00 43.79 215 MET A N 1
ATOM 1447 C CA . MET A 1 196 ? 1.569 -32.274 15.242 1.00 42.48 215 MET A CA 1
ATOM 1448 C C . MET A 1 196 ? 2.603 -33.054 16.050 1.00 43.75 215 MET A C 1
ATOM 1449 O O . MET A 1 196 ? 2.624 -32.965 17.285 1.00 43.49 215 MET A O 1
ATOM 1454 N N . LYS A 1 197 ? 3.496 -33.776 15.348 1.00 39.85 216 LYS A N 1
ATOM 1455 C CA . LYS A 1 197 ? 4.603 -34.502 15.964 1.00 40.17 216 LYS A CA 1
ATOM 1456 C C . LYS A 1 197 ? 5.370 -33.510 16.852 1.00 42.06 216 LYS A C 1
ATOM 1457 O O . LYS A 1 197 ? 5.628 -32.383 16.425 1.00 42.48 216 LYS A O 1
ATOM 1463 N N . GLY A 1 198 ? 5.630 -33.906 18.091 1.00 38.39 217 GLY A N 1
ATOM 1464 C CA . GLY A 1 198 ? 6.346 -33.067 19.039 1.00 39.16 217 GLY A CA 1
ATOM 1465 C C . GLY A 1 198 ? 5.469 -32.223 19.947 1.00 41.99 217 GLY A C 1
ATOM 1466 O O . GLY A 1 198 ? 5.944 -31.783 20.992 1.00 43.56 217 GLY A O 1
ATOM 1467 N N . ALA A 1 199 ? 4.198 -31.995 19.590 1.00 37.14 218 ALA A N 1
ATOM 1468 C CA . ALA A 1 199 ? 3.300 -31.238 20.468 1.00 36.40 218 ALA A CA 1
ATOM 1469 C C . ALA A 1 199 ? 2.831 -32.075 21.670 1.00 40.35 218 ALA A C 1
ATOM 1470 O O . ALA A 1 199 ? 2.793 -33.302 21.604 1.00 42.36 218 ALA A O 1
ATOM 1472 N N . LYS A 1 200 ? 2.515 -31.411 22.774 1.00 35.21 219 LYS A N 1
ATOM 1473 C CA . LYS A 1 200 ? 2.177 -32.076 24.025 1.00 36.11 219 LYS A CA 1
ATOM 1474 C C . LYS A 1 200 ? 1.202 -31.257 24.858 1.00 38.77 219 LYS A C 1
ATOM 1475 O O . LYS A 1 200 ? 1.334 -30.030 24.905 1.00 34.40 219 LYS A O 1
ATOM 1481 N N . LEU A 1 201 ? 0.302 -31.955 25.615 1.00 38.41 220 LEU A N 1
ATOM 1482 C CA . LEU A 1 201 ? -0.595 -31.338 26.591 1.00 38.74 220 LEU A CA 1
ATOM 1483 C C . LEU A 1 201 ? 0.240 -31.131 27.852 1.00 41.74 220 LEU A C 1
ATOM 1484 O O . LEU A 1 201 ? 0.902 -32.061 28.326 1.00 40.86 220 LEU A O 1
ATOM 1489 N N . VAL A 1 202 ? 0.243 -29.899 28.370 1.00 37.65 221 VAL A N 1
ATOM 1490 C CA . VAL A 1 202 ? 1.080 -29.528 29.514 1.00 38.90 221 VAL A CA 1
ATOM 1491 C C . VAL A 1 202 ? 0.251 -28.769 30.530 1.00 43.28 221 VAL A C 1
ATOM 1492 O O . VAL A 1 202 ? -0.790 -28.207 30.176 1.00 40.07 221 VAL A O 1
ATOM 1496 N N . GLY A 1 203 ? 0.734 -28.728 31.772 1.00 43.23 222 GLY A N 1
ATOM 1497 C CA . GLY A 1 203 ? 0.028 -28.040 32.845 1.00 43.44 222 GLY A CA 1
ATOM 1498 C C . GLY A 1 203 ? -1.242 -28.742 33.286 1.00 46.39 222 GLY A C 1
ATOM 1499 O O . GLY A 1 203 ? -1.499 -29.887 32.900 1.00 44.68 222 GLY A O 1
ATOM 1500 N N . PRO A 1 204 ? -2.078 -28.081 34.096 1.00 45.45 223 PRO A N 1
ATOM 1501 C CA . PRO A 1 204 ? -3.303 -28.744 34.561 1.00 46.30 223 PRO A CA 1
ATOM 1502 C C . PRO A 1 204 ? -4.457 -28.669 33.568 1.00 46.67 223 PRO A C 1
ATOM 1503 O O . PRO A 1 204 ? -4.400 -27.918 32.598 1.00 43.93 223 PRO A O 1
ATOM 1507 N N . LEU A 1 205 ? -5.509 -29.439 33.838 1.00 44.07 224 LEU A N 1
ATOM 1508 C CA . LEU A 1 205 ? -6.738 -29.501 33.057 1.00 42.20 224 LEU A CA 1
ATOM 1509 C C . LEU A 1 205 ? -7.842 -28.826 33.862 1.00 47.23 224 LEU A C 1
ATOM 1510 O O . LEU A 1 205 ? -7.885 -28.972 35.082 1.00 50.13 224 LEU A O 1
ATOM 1515 N N . PHE A 1 206 ? -8.700 -28.041 33.192 1.00 41.18 225 PHE A N 1
ATOM 1516 C CA . PHE A 1 206 ? -9.762 -27.297 33.857 1.00 41.39 225 PHE A CA 1
ATOM 1517 C C . PHE A 1 206 ? -11.127 -27.701 33.346 1.00 44.21 225 PHE A C 1
ATOM 1518 O O . PHE A 1 206 ? -11.286 -27.940 32.152 1.00 42.75 225 PHE A O 1
ATOM 1526 N N . SER A 1 207 ? -12.118 -27.780 34.260 1.00 41.70 226 SER A N 1
ATOM 1527 C CA . SER A 1 207 ? -13.517 -28.091 33.956 1.00 39.53 226 SER A CA 1
ATOM 1528 C C . SER A 1 207 ? -14.411 -27.104 34.705 1.00 42.81 226 SER A C 1
ATOM 1529 O O . SER A 1 207 ? -13.909 -26.314 35.511 1.00 42.02 226 SER A O 1
ATOM 1532 N N . GLY A 1 208 ? -15.706 -27.110 34.387 1.00 38.87 227 GLY A N 1
ATOM 1533 C CA . GLY A 1 208 ? -16.693 -26.223 34.995 1.00 39.07 227 GLY A CA 1
ATOM 1534 C C . GLY A 1 208 ? -16.421 -24.773 34.653 1.00 43.84 227 GLY A C 1
ATOM 1535 O O . GLY A 1 208 ? -15.698 -24.500 33.692 1.00 42.61 227 GLY A O 1
ATOM 1536 N N . GLY A 1 209 ? -16.976 -23.855 35.444 1.00 44.89 228 GLY A N 1
ATOM 1537 C CA . GLY A 1 209 ? -16.826 -22.416 35.225 1.00 45.80 228 GLY A CA 1
ATOM 1538 C C . GLY A 1 209 ? -17.183 -22.013 33.803 1.00 49.51 228 GLY A C 1
ATOM 1539 O O . GLY A 1 209 ? -18.229 -22.435 33.304 1.00 48.85 228 GLY A O 1
ATOM 1540 N N . GLU A 1 210 ? -16.256 -21.301 33.099 1.00 46.70 229 GLU A N 1
ATOM 1541 C CA . GLU A 1 210 ? -16.404 -20.855 31.692 1.00 45.18 229 GLU A CA 1
ATOM 1542 C C . GLU A 1 210 ? -16.709 -22.006 30.754 1.00 47.68 229 GLU A C 1
ATOM 1543 O O . GLU A 1 210 ? -17.499 -21.834 29.838 1.00 47.77 229 GLU A O 1
ATOM 1549 N N . PHE A 1 211 ? -16.063 -23.165 30.976 1.00 41.79 230 PHE A N 1
ATOM 1550 C CA . PHE A 1 211 ? -16.160 -24.344 30.123 1.00 39.68 230 PHE A CA 1
ATOM 1551 C C . PHE A 1 211 ? -17.530 -24.970 30.155 1.00 43.80 230 PHE A C 1
ATOM 1552 O O . PHE A 1 211 ? -18.040 -25.341 29.107 1.00 42.43 230 PHE A O 1
ATOM 1560 N N . GLY A 1 212 ? -18.118 -25.045 31.334 1.00 42.98 231 GLY A N 1
ATOM 1561 C CA . GLY A 1 212 ? -19.470 -25.542 31.544 1.00 43.02 231 GLY A CA 1
ATOM 1562 C C . GLY A 1 212 ? -19.786 -26.885 30.930 1.00 46.69 231 GLY A C 1
ATOM 1563 O O . GLY A 1 212 ? -18.923 -27.765 30.842 1.00 47.76 231 GLY A O 1
ATOM 1564 N N . VAL A 1 213 ? -21.031 -27.034 30.497 1.00 40.47 232 VAL A N 1
ATOM 1565 C CA . VAL A 1 213 ? -21.554 -28.277 29.929 1.00 38.23 232 VAL A CA 1
ATOM 1566 C C . VAL A 1 213 ? -21.986 -28.074 28.477 1.00 37.17 232 VAL A C 1
ATOM 1567 O O . VAL A 1 213 ? -22.378 -26.979 28.102 1.00 33.69 232 VAL A O 1
ATOM 1571 N N . VAL A 1 214 ? -21.912 -29.137 27.684 1.00 33.09 233 VAL A N 1
ATOM 1572 C CA . VAL A 1 214 ? -22.258 -29.174 26.266 1.00 30.87 233 VAL A CA 1
ATOM 1573 C C . VAL A 1 214 ? -23.698 -29.628 26.079 1.00 33.88 233 VAL A C 1
ATOM 1574 O O . VAL A 1 214 ? -24.110 -30.645 26.635 1.00 33.89 233 VAL A O 1
ATOM 1578 N N . ALA A 1 215 ? -24.446 -28.902 25.248 1.00 28.84 234 ALA A N 1
ATOM 1579 C CA . ALA A 1 215 ? -25.831 -29.239 24.935 1.00 27.82 234 ALA A CA 1
ATOM 1580 C C . ALA A 1 215 ? -26.094 -28.949 23.459 1.00 30.79 234 ALA A C 1
ATOM 1581 O O . ALA A 1 215 ? -25.252 -28.355 22.782 1.00 29.33 234 ALA A O 1
ATOM 1583 N N . VAL A 1 216 ? -27.257 -29.374 22.965 1.00 28.78 235 VAL A N 1
ATOM 1584 C CA . VAL A 1 216 ? -27.706 -29.118 21.596 1.00 26.83 235 VAL A CA 1
ATOM 1585 C C . VAL A 1 216 ? -28.167 -27.655 21.548 1.00 28.73 235 VAL A C 1
ATOM 1586 O O . VAL A 1 216 ? -29.048 -27.269 22.316 1.00 28.69 235 VAL A O 1
ATOM 1590 N N . GLY A 1 217 ? -27.594 -26.878 20.629 1.00 25.48 236 GLY A N 1
ATOM 1591 C CA . GLY A 1 217 ? -27.986 -25.488 20.392 1.00 24.69 236 GLY A CA 1
ATOM 1592 C C . GLY A 1 217 ? -29.246 -25.464 19.546 1.00 28.51 236 GLY A C 1
ATOM 1593 O O . GLY A 1 217 ? -29.351 -26.199 18.567 1.00 27.96 236 GLY A O 1
ATOM 1594 N N . LEU A 1 218 ? -30.243 -24.675 19.960 1.00 24.64 237 LEU A N 1
ATOM 1595 C CA . LEU A 1 218 ? -31.543 -24.610 19.274 1.00 25.21 237 LEU A CA 1
ATOM 1596 C C . LEU A 1 218 ? -32.021 -23.193 19.266 1.00 28.40 237 LEU A C 1
ATOM 1597 O O . LEU A 1 218 ? -31.572 -22.415 20.103 1.00 29.63 237 LEU A O 1
ATOM 1602 N N . ARG A 1 219 ? -32.995 -22.858 18.403 1.00 26.43 238 ARG A N 1
ATOM 1603 C CA . ARG A 1 219 ? -33.612 -21.522 18.435 1.00 25.76 238 ARG A CA 1
ATOM 1604 C C . ARG A 1 219 ? -34.342 -21.357 19.750 1.00 28.53 238 ARG A C 1
ATOM 1605 O O . ARG A 1 219 ? -34.884 -22.332 20.293 1.00 27.56 238 ARG A O 1
ATOM 1613 N N . LYS A 1 220 ? -34.141 -20.182 20.349 1.00 25.77 239 LYS A N 1
ATOM 1614 C CA . LYS A 1 220 ? -34.541 -19.852 21.703 1.00 28.41 239 LYS A CA 1
ATOM 1615 C C . LYS A 1 220 ? -35.974 -20.249 22.064 1.00 32.78 239 LYS A C 1
ATOM 1616 O O . LYS A 1 220 ? -36.213 -20.745 23.162 1.00 33.57 239 LYS A O 1
ATOM 1622 N N . GLU A 1 221 ? -36.909 -20.030 21.154 1.00 29.92 240 GLU A N 1
ATOM 1623 C CA . GLU A 1 221 ? -38.305 -20.326 21.399 1.00 31.55 240 GLU A CA 1
ATOM 1624 C C . GLU A 1 221 ? -38.758 -21.567 20.619 1.00 34.64 240 GLU A C 1
ATOM 1625 O O . GLU A 1 221 ? -39.960 -21.758 20.445 1.00 32.38 240 GLU A O 1
ATOM 1631 N N . ASP A 1 222 ? -37.812 -22.425 20.154 1.00 30.88 241 ASP A N 1
ATOM 1632 C CA . ASP A 1 222 ? -38.228 -23.668 19.449 1.00 29.83 241 ASP A CA 1
ATOM 1633 C C . ASP A 1 222 ? -38.454 -24.734 20.525 1.00 32.08 241 ASP A C 1
ATOM 1634 O O . ASP A 1 222 ? -37.647 -25.645 20.705 1.00 32.04 241 ASP A O 1
ATOM 1639 N N . THR A 1 223 ? -39.570 -24.603 21.250 1.00 30.50 242 THR A N 1
ATOM 1640 C CA . THR A 1 223 ? -39.872 -25.423 22.409 1.00 30.43 242 THR A CA 1
ATOM 1641 C C . THR A 1 223 ? -40.171 -26.884 22.073 1.00 31.88 242 THR A C 1
ATOM 1642 O O . THR A 1 223 ? -39.792 -27.759 22.857 1.00 31.08 242 THR A O 1
ATOM 1646 N N . ALA A 1 224 ? -40.801 -27.156 20.925 1.00 29.55 243 ALA A N 1
ATOM 1647 C CA . ALA A 1 224 ? -41.117 -28.531 20.524 1.00 30.34 243 ALA A CA 1
ATOM 1648 C C . ALA A 1 224 ? -39.854 -29.324 20.254 1.00 33.88 243 ALA A C 1
ATOM 1649 O O . ALA A 1 224 ? -39.689 -30.431 20.800 1.00 34.53 243 ALA A O 1
ATOM 1651 N N . LEU A 1 225 ? -38.913 -28.719 19.484 1.00 30.44 244 LEU A N 1
ATOM 1652 C CA . LEU A 1 225 ? -37.642 -29.384 19.194 1.00 30.77 244 LEU A CA 1
ATOM 1653 C C . LEU A 1 225 ? -36.797 -29.593 20.476 1.00 33.02 244 LEU A C 1
ATOM 1654 O O . LEU A 1 225 ? -36.197 -30.660 20.639 1.00 31.43 244 LEU A O 1
ATOM 1659 N N . LYS A 1 226 ? -36.821 -28.615 21.408 1.00 29.83 245 LYS A N 1
ATOM 1660 C CA . LYS A 1 226 ? -36.123 -28.756 22.689 1.00 30.19 245 LYS A CA 1
ATOM 1661 C C . LYS A 1 226 ? -36.758 -29.909 23.498 1.00 34.40 245 LYS A C 1
ATOM 1662 O O . LYS A 1 226 ? -36.029 -30.736 24.040 1.00 33.52 245 LYS A O 1
ATOM 1668 N N . ALA A 1 227 ? -38.105 -29.992 23.528 1.00 33.21 246 ALA A N 1
ATOM 1669 C CA . ALA A 1 227 ? -38.812 -31.064 24.240 1.00 34.08 246 ALA A CA 1
ATOM 1670 C C . ALA A 1 227 ? -38.420 -32.446 23.671 1.00 39.34 246 ALA A C 1
ATOM 1671 O O . ALA A 1 227 ? -38.159 -33.371 24.441 1.00 39.21 246 ALA A O 1
ATOM 1673 N N . ASP A 1 228 ? -38.299 -32.540 22.326 1.00 37.16 247 ASP A N 1
ATOM 1674 C CA . ASP A 1 228 ? -37.906 -33.762 21.599 1.00 38.33 247 ASP A CA 1
ATOM 1675 C C . ASP A 1 228 ? -36.490 -34.208 21.922 1.00 40.99 247 ASP A C 1
ATOM 1676 O O . ASP A 1 228 ? -36.266 -35.389 22.213 1.00 41.82 247 ASP A O 1
ATOM 1681 N N . PHE A 1 229 ? -35.539 -33.263 21.914 1.00 35.42 248 PHE A N 1
ATOM 1682 C CA . PHE A 1 229 ? -34.139 -33.532 22.239 1.00 34.34 248 PHE A CA 1
ATOM 1683 C C . PHE A 1 229 ? -33.969 -33.865 23.714 1.00 39.29 248 PHE A C 1
ATOM 1684 O O . PHE A 1 229 ? -33.167 -34.737 24.032 1.00 38.78 248 PHE A O 1
ATOM 1692 N N . ASP A 1 230 ? -34.707 -33.164 24.611 1.00 36.34 249 ASP A N 1
ATOM 1693 C CA . ASP A 1 230 ? -34.619 -33.395 26.060 1.00 37.93 249 ASP A CA 1
ATOM 1694 C C . ASP A 1 230 ? -35.022 -34.814 26.445 1.00 42.80 249 ASP A C 1
ATOM 1695 O O . ASP A 1 230 ? -34.282 -35.453 27.193 1.00 43.87 249 ASP A O 1
ATOM 1700 N N . ALA A 1 231 ? -36.122 -35.327 25.870 1.00 40.41 250 ALA A N 1
ATOM 1701 C CA . ALA A 1 231 ? -36.599 -36.694 26.117 1.00 42.60 250 ALA A CA 1
ATOM 1702 C C . ALA A 1 231 ? -35.582 -37.738 25.578 1.00 47.44 250 ALA A C 1
ATOM 1703 O O . ALA A 1 231 ? -35.234 -38.681 26.292 1.00 48.85 250 ALA A O 1
ATOM 1705 N N . ALA A 1 232 ? -35.033 -37.499 24.375 1.00 42.74 251 ALA A N 1
ATOM 1706 C CA . ALA A 1 232 ? -34.033 -38.373 23.747 1.00 41.98 251 ALA A CA 1
ATOM 1707 C C . ALA A 1 232 ? -32.717 -38.446 24.520 1.00 44.76 251 ALA A C 1
ATOM 1708 O O . ALA A 1 232 ? -32.178 -39.541 24.669 1.00 46.13 251 ALA A O 1
ATOM 1710 N N . ILE A 1 233 ? -32.216 -37.298 25.038 1.00 38.78 252 ILE A N 1
ATOM 1711 C CA . ILE A 1 233 ? -30.966 -37.240 25.811 1.00 38.29 252 ILE A CA 1
ATOM 1712 C C . ILE A 1 233 ? -31.144 -37.960 27.159 1.00 45.29 252 ILE A C 1
ATOM 1713 O O . ILE A 1 233 ? -30.250 -38.687 27.586 1.00 45.55 252 ILE A O 1
ATOM 1718 N N . LYS A 1 234 ? -32.294 -37.748 27.811 1.00 44.77 253 LYS A N 1
ATOM 1719 C CA . LYS A 1 234 ? -32.666 -38.380 29.075 1.00 47.59 253 LYS A CA 1
ATOM 1720 C C . LYS A 1 234 ? -32.660 -39.906 28.893 1.00 54.89 253 LYS A C 1
ATOM 1721 O O . LYS A 1 234 ? -32.030 -40.602 29.691 1.00 56.45 253 LYS A O 1
ATOM 1727 N N . ALA A 1 235 ? -33.329 -40.407 27.822 1.00 51.57 254 ALA A N 1
ATOM 1728 C CA . ALA A 1 235 ? -33.401 -41.827 27.467 1.00 53.15 254 ALA A CA 1
ATOM 1729 C C . ALA A 1 235 ? -32.006 -42.385 27.123 1.00 57.90 254 ALA A C 1
ATOM 1730 O O . ALA A 1 235 ? -31.643 -43.472 27.588 1.00 59.83 254 ALA A O 1
ATOM 1732 N N . ALA A 1 236 ? -31.214 -41.612 26.358 1.00 52.37 255 ALA A N 1
ATOM 1733 C CA . ALA A 1 236 ? -29.855 -41.992 25.973 1.00 52.45 255 ALA A CA 1
ATOM 1734 C C . ALA A 1 236 ? -28.886 -42.027 27.168 1.00 57.88 255 ALA A C 1
ATOM 1735 O O . ALA A 1 236 ? -27.984 -42.863 27.175 1.00 58.79 255 ALA A O 1
ATOM 1737 N N . SER A 1 237 ? -29.071 -41.138 28.172 1.00 55.30 256 SER A N 1
ATOM 1738 C CA . SER A 1 237 ? -28.245 -41.105 29.392 1.00 57.59 256 SER A CA 1
ATOM 1739 C C . SER A 1 237 ? -28.600 -42.310 30.279 1.00 67.32 256 SER A C 1
ATOM 1740 O O . SER A 1 237 ? -27.713 -42.899 30.902 1.00 69.19 256 SER A O 1
ATOM 1743 N N . GLU A 1 238 ? -29.899 -42.672 30.308 1.00 65.76 257 GLU A N 1
ATOM 1744 C CA . GLU A 1 238 ? -30.481 -43.762 31.090 1.00 68.95 257 GLU A CA 1
ATOM 1745 C C . GLU A 1 238 ? -30.037 -45.168 30.674 1.00 75.55 257 GLU A C 1
ATOM 1746 O O . GLU A 1 238 ? -30.063 -46.075 31.517 1.00 79.16 257 GLU A O 1
ATOM 1752 N N . ASP A 1 239 ? -29.669 -45.371 29.387 1.00 68.83 258 ASP A N 1
ATOM 1753 C CA . ASP A 1 239 ? -29.269 -46.696 28.900 1.00 69.17 258 ASP A CA 1
ATOM 1754 C C . ASP A 1 239 ? -27.761 -46.819 28.597 1.00 70.34 258 ASP A C 1
ATOM 1755 O O . ASP A 1 239 ? -27.338 -47.821 28.014 1.00 71.38 258 ASP A O 1
ATOM 1760 N N . GLY A 1 240 ? -26.973 -45.835 29.042 1.00 63.09 259 GLY A N 1
ATOM 1761 C CA . GLY A 1 240 ? -25.514 -45.807 28.908 1.00 61.07 259 GLY A CA 1
ATOM 1762 C C . GLY A 1 240 ? -24.925 -45.498 27.546 1.00 60.15 259 GLY A C 1
ATOM 1763 O O . GLY A 1 240 ? -23.695 -45.575 27.383 1.00 57.95 259 GLY A O 1
ATOM 1764 N N . THR A 1 241 ? -25.775 -45.127 26.567 1.00 54.75 260 THR A N 1
ATOM 1765 C CA . THR A 1 241 ? -25.365 -44.782 25.191 1.00 52.32 260 THR A CA 1
ATOM 1766 C C . THR A 1 241 ? -24.308 -43.663 25.122 1.00 51.85 260 THR A C 1
ATOM 1767 O O . THR A 1 241 ? -23.296 -43.831 24.433 1.00 50.27 260 THR A O 1
ATOM 1771 N N . ILE A 1 242 ? -24.537 -42.539 25.819 1.00 47.08 261 ILE A N 1
ATOM 1772 C CA . ILE A 1 242 ? -23.602 -41.406 25.778 1.00 45.20 261 ILE A CA 1
ATOM 1773 C C . ILE A 1 242 ? -22.233 -41.798 26.380 1.00 50.38 261 ILE A C 1
ATOM 1774 O O . ILE A 1 242 ? -21.209 -41.518 25.765 1.00 49.66 261 ILE A O 1
ATOM 1779 N N . LYS A 1 243 ? -22.225 -42.489 27.537 1.00 49.22 262 LYS A N 1
ATOM 1780 C CA . LYS A 1 243 ? -21.003 -42.984 28.167 1.00 50.15 262 LYS A CA 1
ATOM 1781 C C . LYS A 1 243 ? -20.257 -43.920 27.180 1.00 53.52 262 LYS A C 1
ATOM 1782 O O . LYS A 1 243 ? -19.065 -43.716 26.928 1.00 52.97 262 LYS A O 1
ATOM 1788 N N . THR A 1 244 ? -20.985 -44.878 26.565 1.00 50.13 263 THR A N 1
ATOM 1789 C CA . THR A 1 244 ? -20.438 -45.824 25.582 1.00 51.16 263 THR A CA 1
ATOM 1790 C C . THR A 1 244 ? -19.793 -45.095 24.400 1.00 53.24 263 THR A C 1
ATOM 1791 O O . THR A 1 244 ? -18.633 -45.369 24.069 1.00 53.13 263 THR A O 1
ATOM 1795 N N . LEU A 1 245 ? -20.537 -44.152 23.786 1.00 48.22 264 LEU A N 1
ATOM 1796 C CA . LEU A 1 245 ? -20.045 -43.371 22.659 1.00 45.38 264 LEU A CA 1
ATOM 1797 C C . LEU A 1 245 ? -18.865 -42.502 23.078 1.00 49.35 264 LEU A C 1
ATOM 1798 O O . LEU A 1 245 ? -17.906 -42.391 22.316 1.00 48.45 264 LEU A O 1
ATOM 1803 N N . SER A 1 246 ? -18.891 -41.949 24.322 1.00 46.71 265 SER A N 1
ATOM 1804 C CA . SER A 1 246 ? -17.795 -41.130 24.870 1.00 46.25 265 SER A CA 1
ATOM 1805 C C . SER A 1 246 ? -16.498 -41.941 24.968 1.00 51.16 265 SER A C 1
ATOM 1806 O O . SER A 1 246 ? -15.428 -41.465 24.549 1.00 49.60 265 SER A O 1
ATOM 1809 N N . LEU A 1 247 ? -16.608 -43.167 25.509 1.00 50.17 266 LEU A N 1
ATOM 1810 C CA . LEU A 1 247 ? -15.468 -44.085 25.660 1.00 51.59 266 LEU A CA 1
ATOM 1811 C C . LEU A 1 247 ? -14.934 -44.542 24.313 1.00 53.69 266 LEU A C 1
ATOM 1812 O O . LEU A 1 247 ? -13.716 -44.567 24.129 1.00 51.70 266 LEU A O 1
ATOM 1817 N N . LYS A 1 248 ? -15.850 -44.813 23.352 1.00 50.25 267 LYS A N 1
ATOM 1818 C CA . LYS A 1 248 ? -15.531 -45.190 21.973 1.00 49.05 267 LYS A CA 1
ATOM 1819 C C . LYS A 1 248 ? -14.668 -44.116 21.274 1.00 50.15 267 LYS A C 1
ATOM 1820 O O . LYS A 1 248 ? -13.642 -44.438 20.672 1.00 49.77 267 LYS A O 1
ATOM 1826 N N . TRP A 1 249 ? -15.067 -42.842 21.389 1.00 44.07 268 TRP A N 1
ATOM 1827 C CA . TRP A 1 249 ? -14.413 -41.741 20.698 1.00 40.83 268 TRP A CA 1
ATOM 1828 C C . TRP A 1 249 ? -13.248 -41.069 21.434 1.00 44.55 268 TRP A C 1
ATOM 1829 O O . TRP A 1 249 ? -12.254 -40.739 20.785 1.00 43.72 268 TRP A O 1
ATOM 1840 N N . PHE A 1 250 ? -13.346 -40.874 22.763 1.00 42.07 269 PHE A N 1
ATOM 1841 C CA . PHE A 1 250 ? -12.316 -40.137 23.524 1.00 41.55 269 PHE A CA 1
ATOM 1842 C C . PHE A 1 250 ? -11.406 -40.961 24.446 1.00 49.52 269 PHE A C 1
ATOM 1843 O O . PHE A 1 250 ? -10.352 -40.455 24.877 1.00 49.57 269 PHE A O 1
ATOM 1851 N N . LYS A 1 251 ? -11.826 -42.194 24.792 1.00 48.04 270 LYS A N 1
ATOM 1852 C CA . LYS A 1 251 ? -11.128 -43.076 25.745 1.00 50.83 270 LYS A CA 1
ATOM 1853 C C . LYS A 1 251 ? -11.021 -42.396 27.125 1.00 56.39 270 LYS A C 1
ATOM 1854 O O . LYS A 1 251 ? -10.008 -42.519 27.811 1.00 56.34 270 LYS A O 1
ATOM 1860 N N . VAL A 1 252 ? -12.072 -41.602 27.463 1.00 53.46 271 VAL A N 1
ATOM 1861 C CA . VAL A 1 252 ? -12.342 -40.866 28.713 1.00 54.23 271 VAL A CA 1
ATOM 1862 C C . VAL A 1 252 ? -13.847 -40.624 28.765 1.00 57.53 271 VAL A C 1
ATOM 1863 O O . VAL A 1 252 ? -14.480 -40.479 27.711 1.00 56.51 271 VAL A O 1
ATOM 1867 N N . ASP A 1 253 ? -14.417 -40.543 29.964 1.00 55.05 272 ASP A N 1
ATOM 1868 C CA . ASP A 1 253 ? -15.844 -40.255 30.075 1.00 54.90 272 ASP A CA 1
ATOM 1869 C C . ASP A 1 253 ? -16.083 -38.730 30.116 1.00 58.36 272 ASP A C 1
ATOM 1870 O O . ASP A 1 253 ? -15.641 -38.062 31.060 1.00 58.15 272 ASP A O 1
ATOM 1875 N N . VAL A 1 254 ? -16.771 -38.193 29.078 1.00 53.41 273 VAL A N 1
ATOM 1876 C CA . VAL A 1 254 ? -17.087 -36.764 28.974 1.00 52.57 273 VAL A CA 1
ATOM 1877 C C . VAL A 1 254 ? -18.507 -36.406 29.466 1.00 60.60 273 VAL A C 1
ATOM 1878 O O . VAL A 1 254 ? -18.819 -35.213 29.551 1.00 59.02 273 VAL A O 1
ATOM 1882 N N . THR A 1 255 ? -19.355 -37.402 29.775 1.00 61.51 274 THR A N 1
ATOM 1883 C CA . THR A 1 255 ? -20.726 -37.183 30.259 1.00 63.32 274 THR A CA 1
ATOM 1884 C C . THR A 1 255 ? -20.726 -36.313 31.553 1.00 72.22 274 THR A C 1
ATOM 1885 O O . THR A 1 255 ? -19.818 -36.490 32.377 1.00 73.02 274 THR A O 1
ATOM 1889 N N . PRO A 1 256 ? -21.683 -35.359 31.755 1.00 71.15 275 PRO A N 1
ATOM 1890 C CA . PRO A 1 256 ? -21.671 -34.580 33.010 1.00 72.94 275 PRO A CA 1
ATOM 1891 C C . PRO A 1 256 ? -22.231 -35.435 34.164 1.00 81.97 275 PRO A C 1
ATOM 1892 O O . PRO A 1 256 ? -21.489 -35.766 35.086 1.00 82.79 275 PRO A O 1
ATOM 1896 N N . GLN A 1 257 ? -23.506 -35.881 34.023 1.00 80.92 276 GLN A N 1
ATOM 1897 C CA . GLN A 1 257 ? -24.274 -36.754 34.920 1.00 88.62 276 GLN A CA 1
ATOM 1898 C C . GLN A 1 257 ? -25.465 -37.354 34.140 1.00 101.57 276 GLN A C 1
ATOM 1899 O O . GLN A 1 257 ? -26.029 -36.655 33.265 1.00 99.40 276 GLN A O 1
ATOM 1905 N N . LYS B 1 4 ? 11.274 -61.772 9.113 1.00 75.35 23 LYS B N 1
ATOM 1906 C CA . LYS B 1 4 ? 11.261 -60.839 7.983 1.00 73.69 23 LYS B CA 1
ATOM 1907 C C . LYS B 1 4 ? 10.411 -59.602 8.323 1.00 73.98 23 LYS B C 1
ATOM 1908 O O . LYS B 1 4 ? 9.191 -59.714 8.454 1.00 74.02 23 LYS B O 1
ATOM 1914 N N . SER B 1 5 ? 11.050 -58.438 8.531 1.00 67.10 24 SER B N 1
ATOM 1915 C CA . SER B 1 5 ? 10.301 -57.222 8.884 1.00 63.81 24 SER B CA 1
ATOM 1916 C C . SER B 1 5 ? 10.702 -56.032 8.042 1.00 60.73 24 SER B C 1
ATOM 1917 O O . SER B 1 5 ? 11.887 -55.833 7.783 1.00 60.84 24 SER B O 1
ATOM 1920 N N . ILE B 1 6 ? 9.703 -55.259 7.582 1.00 52.31 25 ILE B N 1
ATOM 1921 C CA . ILE B 1 6 ? 9.915 -54.075 6.746 1.00 48.73 25 ILE B CA 1
ATOM 1922 C C . ILE B 1 6 ? 9.246 -52.845 7.370 1.00 47.47 25 ILE B C 1
ATOM 1923 O O . ILE B 1 6 ? 8.029 -52.866 7.613 1.00 46.63 25 ILE B O 1
ATOM 1928 N N . THR B 1 7 ? 10.033 -51.764 7.590 1.00 41.09 26 THR B N 1
ATOM 1929 C CA . THR B 1 7 ? 9.494 -50.502 8.109 1.00 38.68 26 THR B CA 1
ATOM 1930 C C . THR B 1 7 ? 9.284 -49.579 6.925 1.00 42.19 26 THR B C 1
ATOM 1931 O O . THR B 1 7 ? 10.234 -49.276 6.191 1.00 42.84 26 THR B O 1
ATOM 1935 N N . ILE B 1 8 ? 8.020 -49.198 6.709 1.00 36.27 27 ILE B N 1
ATOM 1936 C CA . ILE B 1 8 ? 7.602 -48.362 5.597 1.00 34.68 27 ILE B CA 1
ATOM 1937 C C . ILE B 1 8 ? 7.164 -46.995 6.086 1.00 37.44 27 ILE B C 1
ATOM 1938 O O . ILE B 1 8 ? 6.265 -46.888 6.922 1.00 36.17 27 ILE B O 1
ATOM 1943 N N . ALA B 1 9 ? 7.784 -45.946 5.536 1.00 34.36 28 ALA B N 1
ATOM 1944 C CA . ALA B 1 9 ? 7.409 -44.578 5.866 1.00 33.49 28 ALA B CA 1
ATOM 1945 C C . ALA B 1 9 ? 6.416 -44.008 4.881 1.00 37.64 28 ALA B C 1
ATOM 1946 O O . ALA B 1 9 ? 6.545 -44.186 3.673 1.00 38.17 28 ALA B O 1
ATOM 1948 N N . THR B 1 10 ? 5.449 -43.285 5.407 1.00 34.21 29 THR B N 1
ATOM 1949 C CA . THR B 1 10 ? 4.463 -42.528 4.653 1.00 33.77 29 THR B CA 1
ATOM 1950 C C . THR B 1 10 ? 4.403 -41.124 5.270 1.00 37.62 29 THR B C 1
ATOM 1951 O O . THR B 1 10 ? 4.937 -40.935 6.348 1.00 36.57 29 THR B O 1
ATOM 1955 N N . GLU B 1 11 ? 3.771 -40.154 4.600 1.00 35.19 30 GLU B N 1
ATOM 1956 C CA . GLU B 1 11 ? 3.679 -38.800 5.143 1.00 34.42 30 GLU B CA 1
ATOM 1957 C C . GLU B 1 11 ? 2.499 -38.643 6.102 1.00 37.77 30 GLU B C 1
ATOM 1958 O O . GLU B 1 11 ? 2.666 -38.114 7.203 1.00 37.94 30 GLU B O 1
ATOM 1964 N N . GLY B 1 12 ? 1.326 -39.079 5.657 1.00 33.97 31 GLY B N 1
ATOM 1965 C CA . GLY B 1 12 ? 0.084 -38.936 6.391 1.00 33.56 31 GLY B CA 1
ATOM 1966 C C . GLY B 1 12 ? -0.624 -37.622 6.107 1.00 37.76 31 GLY B C 1
ATOM 1967 O O . GLY B 1 12 ? -1.550 -37.274 6.836 1.00 38.32 31 GLY B O 1
ATOM 1968 N N . GLY B 1 13 ? -0.215 -36.890 5.068 1.00 34.06 32 GLY B N 1
ATOM 1969 C CA . GLY B 1 13 ? -0.854 -35.606 4.742 1.00 33.79 32 GLY B CA 1
ATOM 1970 C C . GLY B 1 13 ? -1.301 -35.501 3.298 1.00 37.13 32 GLY B C 1
ATOM 1971 O O . GLY B 1 13 ? -1.216 -34.426 2.686 1.00 37.57 32 GLY B O 1
ATOM 1972 N N . TYR B 1 14 ? -1.787 -36.623 2.735 1.00 31.85 33 TYR B N 1
ATOM 1973 C CA . TYR B 1 14 ? -2.074 -36.714 1.313 1.00 30.26 33 TYR B CA 1
ATOM 1974 C C . TYR B 1 14 ? -3.212 -37.686 1.004 1.00 36.35 33 TYR B C 1
ATOM 1975 O O . TYR B 1 14 ? -3.055 -38.607 0.202 1.00 35.64 33 TYR B O 1
ATOM 1984 N N . ALA B 1 15 ? -4.364 -37.482 1.653 1.00 33.80 34 ALA B N 1
ATOM 1985 C CA . ALA B 1 15 ? -5.540 -38.323 1.476 1.00 34.46 34 ALA B CA 1
ATOM 1986 C C . ALA B 1 15 ? -6.037 -38.241 0.025 1.00 38.35 34 ALA B C 1
ATOM 1987 O O . ALA B 1 15 ? -5.969 -37.170 -0.592 1.00 35.36 34 ALA B O 1
ATOM 1989 N N . PRO B 1 16 ? -6.497 -39.357 -0.570 1.00 38.75 35 PRO B N 1
ATOM 1990 C CA . PRO B 1 16 ? -6.708 -40.699 0.012 1.00 38.96 35 PRO B CA 1
ATOM 1991 C C . PRO B 1 16 ? -5.511 -41.654 -0.083 1.00 41.40 35 PRO B C 1
ATOM 1992 O O . PRO B 1 16 ? -5.661 -42.814 0.305 1.00 40.67 35 PRO B O 1
ATOM 1996 N N . TRP B 1 17 ? -4.327 -41.181 -0.569 1.00 37.50 36 TRP B N 1
ATOM 1997 C CA . TRP B 1 17 ? -3.111 -42.014 -0.696 1.00 37.29 36 TRP B CA 1
ATOM 1998 C C . TRP B 1 17 ? -2.610 -42.452 0.698 1.00 36.99 36 TRP B C 1
ATOM 1999 O O . TRP B 1 17 ? -2.391 -43.639 0.945 1.00 34.64 36 TRP B O 1
ATOM 2010 N N . ASN B 1 18 ? -2.426 -41.468 1.584 1.00 32.91 37 ASN B N 1
ATOM 2011 C CA . ASN B 1 18 ? -1.941 -41.658 2.933 1.00 33.49 37 ASN B CA 1
ATOM 2012 C C . ASN B 1 18 ? -2.401 -40.495 3.780 1.00 35.40 37 ASN B C 1
ATOM 2013 O O . ASN B 1 18 ? -2.243 -39.343 3.399 1.00 35.21 37 ASN B O 1
ATOM 2018 N N . PHE B 1 19 ? -2.991 -40.803 4.917 1.00 32.56 38 PHE B N 1
ATOM 2019 C CA . PHE B 1 19 ? -3.529 -39.815 5.849 1.00 32.39 38 PHE B CA 1
ATOM 2020 C C . PHE B 1 19 ? -3.681 -40.505 7.197 1.00 36.84 38 PHE B C 1
ATOM 2021 O O . PHE B 1 19 ? -3.270 -41.652 7.343 1.00 35.50 38 PHE B O 1
ATOM 2029 N N . SER B 1 20 ? -4.246 -39.825 8.173 1.00 35.40 39 SER B N 1
ATOM 2030 C CA . SER B 1 20 ? -4.461 -40.432 9.475 1.00 36.81 39 SER B CA 1
ATOM 2031 C C . SER B 1 20 ? -5.896 -40.264 9.942 1.00 40.67 39 SER B C 1
ATOM 2032 O O . SER B 1 20 ? -6.528 -39.269 9.613 1.00 38.85 39 SER B O 1
ATOM 2035 N N . GLY B 1 21 ? -6.352 -41.203 10.763 1.00 40.88 40 GLY B N 1
ATOM 2036 C CA . GLY B 1 21 ? -7.665 -41.175 11.395 1.00 43.06 40 GLY B CA 1
ATOM 2037 C C . GLY B 1 21 ? -7.709 -40.155 12.520 1.00 51.88 40 GLY B C 1
ATOM 2038 O O . GLY B 1 21 ? -6.724 -39.433 12.726 1.00 50.17 40 GLY B O 1
ATOM 2039 N N . PRO B 1 22 ? -8.840 -40.052 13.269 1.00 54.16 41 PRO B N 1
ATOM 2040 C CA . PRO B 1 22 ? -8.921 -39.037 14.347 1.00 55.21 41 PRO B CA 1
ATOM 2041 C C . PRO B 1 22 ? -7.821 -39.142 15.405 1.00 60.62 41 PRO B C 1
ATOM 2042 O O . PRO B 1 22 ? -7.316 -38.113 15.862 1.00 60.38 41 PRO B O 1
ATOM 2046 N N . GLY B 1 23 ? -7.438 -40.377 15.742 1.00 58.69 42 GLY B N 1
ATOM 2047 C CA . GLY B 1 23 ? -6.388 -40.671 16.715 1.00 58.26 42 GLY B CA 1
ATOM 2048 C C . GLY B 1 23 ? -5.019 -40.986 16.128 1.00 59.21 42 GLY B C 1
ATOM 2049 O O . GLY B 1 23 ? -4.241 -41.727 16.743 1.00 59.67 42 GLY B O 1
ATOM 2050 N N . GLY B 1 24 ? -4.733 -40.436 14.943 1.00 51.33 43 GLY B N 1
ATOM 2051 C CA . GLY B 1 24 ? -3.458 -40.587 14.246 1.00 49.38 43 GLY B CA 1
ATOM 2052 C C . GLY B 1 24 ? -3.121 -41.910 13.569 1.00 49.73 43 GLY B C 1
ATOM 2053 O O . GLY B 1 24 ? -2.003 -42.058 13.063 1.00 47.77 43 GLY B O 1
ATOM 2054 N N . LYS B 1 25 ? -4.052 -42.881 13.528 1.00 45.29 44 LYS B N 1
ATOM 2055 C CA . LYS B 1 25 ? -3.776 -44.159 12.857 1.00 45.03 44 LYS B CA 1
ATOM 2056 C C . LYS B 1 25 ? -3.643 -43.944 11.341 1.00 44.44 44 LYS B C 1
ATOM 2057 O O . LYS B 1 25 ? -4.575 -43.455 10.703 1.00 43.10 44 LYS B O 1
ATOM 2063 N N . LEU B 1 26 ? -2.479 -44.293 10.776 1.00 39.20 45 LEU B N 1
ATOM 2064 C CA . LEU B 1 26 ? -2.236 -44.126 9.343 1.00 37.11 45 LEU B CA 1
ATOM 2065 C C . LEU B 1 26 ? -3.160 -45.000 8.509 1.00 41.91 45 LEU B C 1
ATOM 2066 O O . LEU B 1 26 ? -3.360 -46.173 8.823 1.00 40.40 45 LEU B O 1
ATOM 2071 N N . ASP B 1 27 ? -3.783 -44.393 7.490 1.00 40.24 46 ASP B N 1
ATOM 2072 C CA . ASP B 1 27 ? -4.741 -45.048 6.618 1.00 41.40 46 ASP B CA 1
ATOM 2073 C C . ASP B 1 27 ? -4.608 -44.569 5.187 1.00 42.97 46 ASP B C 1
ATOM 2074 O O . ASP B 1 27 ? -3.958 -43.559 4.921 1.00 41.67 46 ASP B O 1
ATOM 2079 N N . GLY B 1 28 ? -5.278 -45.268 4.282 1.00 38.36 47 GLY B N 1
ATOM 2080 C CA . GLY B 1 28 ? -5.309 -44.904 2.876 1.00 37.50 47 GLY B CA 1
ATOM 2081 C C . GLY B 1 28 ? -4.859 -45.992 1.937 1.00 40.61 47 GLY B C 1
ATOM 2082 O O . GLY B 1 28 ? -4.522 -47.104 2.360 1.00 38.95 47 GLY B O 1
ATOM 2083 N N . PHE B 1 29 ? -4.883 -45.662 0.642 1.00 37.32 48 PHE B N 1
ATOM 2084 C CA . PHE B 1 29 ? -4.482 -46.546 -0.445 1.00 37.75 48 PHE B CA 1
ATOM 2085 C C . PHE B 1 29 ? -3.109 -47.174 -0.224 1.00 42.03 48 PHE B C 1
ATOM 2086 O O . PHE B 1 29 ? -2.951 -48.385 -0.389 1.00 42.56 48 PHE B O 1
ATOM 2094 N N . GLU B 1 30 ? -2.133 -46.363 0.186 1.00 37.74 49 GLU B N 1
ATOM 2095 C CA . GLU B 1 30 ? -0.759 -46.835 0.389 1.00 37.71 49 GLU B CA 1
ATOM 2096 C C . GLU B 1 30 ? -0.558 -47.682 1.634 1.00 40.68 49 GLU B C 1
ATOM 2097 O O . GLU B 1 30 ? 0.342 -48.504 1.633 1.00 40.47 49 GLU B O 1
ATOM 2103 N N . ILE B 1 31 ? -1.411 -47.516 2.658 1.00 37.63 50 ILE B N 1
ATOM 2104 C CA . ILE B 1 31 ? -1.371 -48.309 3.897 1.00 38.46 50 ILE B CA 1
ATOM 2105 C C . ILE B 1 31 ? -1.912 -49.710 3.562 1.00 43.37 50 ILE B C 1
ATOM 2106 O O . ILE B 1 31 ? -1.261 -50.716 3.859 1.00 44.03 50 ILE B O 1
ATOM 2111 N N . ASP B 1 32 ? -3.069 -49.755 2.881 1.00 40.77 51 ASP B N 1
ATOM 2112 C CA . ASP B 1 32 ? -3.685 -50.994 2.423 1.00 42.12 51 ASP B CA 1
ATOM 2113 C C . ASP B 1 32 ? -2.759 -51.695 1.437 1.00 44.90 51 ASP B C 1
ATOM 2114 O O . ASP B 1 32 ? -2.542 -52.894 1.578 1.00 46.20 51 ASP B O 1
ATOM 2119 N N . LEU B 1 33 ? -2.151 -50.936 0.495 1.00 40.07 52 LEU B N 1
ATOM 2120 C CA . LEU B 1 33 ? -1.191 -51.505 -0.449 1.00 40.54 52 LEU B CA 1
ATOM 2121 C C . LEU B 1 33 ? 0.051 -52.033 0.252 1.00 45.77 52 LEU B C 1
ATOM 2122 O O . LEU B 1 33 ? 0.464 -53.151 -0.057 1.00 47.20 52 LEU B O 1
ATOM 2127 N N . ALA B 1 34 ? 0.628 -51.264 1.209 1.00 41.86 53 ALA B N 1
ATOM 2128 C CA . ALA B 1 34 ? 1.827 -51.690 1.954 1.00 42.68 53 ALA B CA 1
ATOM 2129 C C . ALA B 1 34 ? 1.600 -53.049 2.630 1.00 47.63 53 ALA B C 1
ATOM 2130 O O . ALA B 1 34 ? 2.412 -53.958 2.461 1.00 47.97 53 ALA B O 1
ATOM 2132 N N . ASN B 1 35 ? 0.457 -53.195 3.327 1.00 44.90 54 ASN B N 1
ATOM 2133 C CA . ASN B 1 35 ? 0.064 -54.423 4.022 1.00 46.46 54 ASN B CA 1
ATOM 2134 C C . ASN B 1 35 ? -0.145 -55.591 3.054 1.00 52.56 54 ASN B C 1
ATOM 2135 O O . ASN B 1 35 ? 0.327 -56.695 3.345 1.00 53.79 54 ASN B O 1
ATOM 2140 N N . ALA B 1 36 ? -0.806 -55.337 1.889 1.00 49.04 55 ALA B N 1
ATOM 2141 C CA . ALA B 1 36 ? -1.049 -56.352 0.849 1.00 50.45 55 ALA B CA 1
ATOM 2142 C C . ALA B 1 36 ? 0.276 -56.825 0.242 1.00 55.81 55 ALA B C 1
ATOM 2143 O O . ALA B 1 36 ? 0.456 -58.026 0.047 1.00 57.83 55 ALA B O 1
ATOM 2145 N N . LEU B 1 37 ? 1.222 -55.890 -0.003 1.00 51.84 56 LEU B N 1
ATOM 2146 C CA . LEU B 1 37 ? 2.549 -56.210 -0.555 1.00 52.33 56 LEU B CA 1
ATOM 2147 C C . LEU B 1 37 ? 3.393 -57.000 0.439 1.00 57.28 56 LEU B C 1
ATOM 2148 O O . LEU B 1 37 ? 4.061 -57.958 0.049 1.00 56.99 56 LEU B O 1
ATOM 2153 N N . CYS B 1 38 ? 3.343 -56.617 1.726 1.00 55.29 57 CYS B N 1
ATOM 2154 C CA . CYS B 1 38 ? 4.080 -57.310 2.786 1.00 56.76 57 CYS B CA 1
ATOM 2155 C C . CYS B 1 38 ? 3.558 -58.731 3.014 1.00 63.31 57 CYS B C 1
ATOM 2156 O O . CYS B 1 38 ? 4.353 -59.618 3.320 1.00 63.72 57 CYS B O 1
ATOM 2159 N N . GLU B 1 39 ? 2.238 -58.958 2.801 1.00 60.50 58 GLU B N 1
ATOM 2160 C CA . GLU B 1 39 ? 1.620 -60.279 2.918 1.00 62.27 58 GLU B CA 1
ATOM 2161 C C . GLU B 1 39 ? 2.187 -61.184 1.802 1.00 67.47 58 GLU B C 1
ATOM 2162 O O . GLU B 1 39 ? 2.566 -62.329 2.075 1.00 68.36 58 GLU B O 1
ATOM 2168 N N . LYS B 1 40 ? 2.301 -60.641 0.565 1.00 63.41 59 LYS B N 1
ATOM 2169 C CA . LYS B 1 40 ? 2.869 -61.340 -0.594 1.00 65.00 59 LYS B CA 1
ATOM 2170 C C . LYS B 1 40 ? 4.362 -61.615 -0.391 1.00 69.02 59 LYS B C 1
ATOM 2171 O O . LYS B 1 40 ? 4.847 -62.682 -0.776 1.00 71.76 59 LYS B O 1
ATOM 2177 N N . MET B 1 41 ? 5.074 -60.669 0.245 1.00 62.84 60 MET B N 1
ATOM 2178 C CA . MET B 1 41 ? 6.498 -60.784 0.563 1.00 62.99 60 MET B CA 1
ATOM 2179 C C . MET B 1 41 ? 6.745 -61.682 1.792 1.00 68.27 60 MET B C 1
ATOM 2180 O O . MET B 1 41 ? 7.908 -61.971 2.100 1.00 69.14 60 MET B O 1
ATOM 2185 N N . LYS B 1 42 ? 5.660 -62.087 2.508 1.00 64.57 61 LYS B N 1
ATOM 2186 C CA . LYS B 1 42 ? 5.689 -62.864 3.757 1.00 65.56 61 LYS B CA 1
ATOM 2187 C C . LYS B 1 42 ? 6.561 -62.125 4.796 1.00 68.70 61 LYS B C 1
ATOM 2188 O O . LYS B 1 42 ? 7.485 -62.696 5.380 1.00 68.52 61 LYS B O 1
ATOM 2194 N N . ALA B 1 43 ? 6.287 -60.824 4.972 1.00 64.21 62 ALA B N 1
ATOM 2195 C CA . ALA B 1 43 ? 7.022 -59.965 5.894 1.00 62.81 62 ALA B CA 1
ATOM 2196 C C . ALA B 1 43 ? 6.099 -59.177 6.798 1.00 65.76 62 ALA B C 1
ATOM 2197 O O . ALA B 1 43 ? 4.996 -58.810 6.394 1.00 63.77 62 ALA B O 1
ATOM 2199 N N . LYS B 1 44 ? 6.561 -58.918 8.030 1.00 64.46 63 LYS B N 1
ATOM 2200 C CA . LYS B 1 44 ? 5.841 -58.110 9.008 1.00 63.99 63 LYS B CA 1
ATOM 2201 C C . LYS B 1 44 ? 5.989 -56.661 8.564 1.00 66.03 63 LYS B C 1
ATOM 2202 O O . LYS B 1 44 ? 7.088 -56.222 8.219 1.00 65.83 63 LYS B O 1
ATOM 2208 N N . CYS B 1 45 ? 4.862 -55.962 8.500 1.00 60.83 64 CYS B N 1
ATOM 2209 C CA . CYS B 1 45 ? 4.736 -54.593 8.024 1.00 59.04 64 CYS B CA 1
ATOM 2210 C C . CYS B 1 45 ? 4.591 -53.598 9.174 1.00 57.74 64 CYS B C 1
ATOM 2211 O O . CYS B 1 45 ? 3.600 -53.653 9.909 1.00 58.08 64 CYS B O 1
ATOM 2214 N N . GLN B 1 46 ? 5.543 -52.672 9.310 1.00 48.86 65 GLN B N 1
ATOM 2215 C CA . GLN B 1 46 ? 5.414 -51.574 10.266 1.00 45.73 65 GLN B CA 1
ATOM 2216 C C . GLN B 1 46 ? 5.342 -50.261 9.462 1.00 43.50 65 GLN B C 1
ATOM 2217 O O . GLN B 1 46 ? 6.282 -49.927 8.748 1.00 40.81 65 GLN B O 1
ATOM 2223 N N . ILE B 1 47 ? 4.216 -49.557 9.539 1.00 38.98 66 ILE B N 1
ATOM 2224 C CA . ILE B 1 47 ? 4.025 -48.289 8.822 1.00 38.55 66 ILE B CA 1
ATOM 2225 C C . ILE B 1 47 ? 4.228 -47.108 9.767 1.00 41.81 66 ILE B C 1
ATOM 2226 O O . ILE B 1 47 ? 3.559 -47.016 10.791 1.00 41.57 66 ILE B O 1
ATOM 2231 N N . VAL B 1 48 ? 5.168 -46.224 9.418 1.00 38.83 67 VAL B N 1
ATOM 2232 C CA . VAL B 1 48 ? 5.513 -45.030 10.205 1.00 38.00 67 VAL B CA 1
ATOM 2233 C C . VAL B 1 48 ? 5.240 -43.745 9.416 1.00 40.62 67 VAL B C 1
ATOM 2234 O O . VAL B 1 48 ? 5.142 -43.771 8.180 1.00 37.48 67 VAL B O 1
ATOM 2238 N N . ALA B 1 49 ? 5.118 -42.621 10.145 1.00 36.92 68 ALA B N 1
ATOM 2239 C CA . ALA B 1 49 ? 4.889 -41.316 9.550 1.00 36.48 68 ALA B CA 1
ATOM 2240 C C . ALA B 1 49 ? 6.195 -40.541 9.526 1.00 39.34 68 ALA B C 1
ATOM 2241 O O . ALA B 1 49 ? 6.979 -40.588 10.484 1.00 38.82 68 ALA B O 1
ATOM 2243 N N . GLN B 1 50 ? 6.435 -39.847 8.425 1.00 34.52 69 GLN B N 1
ATOM 2244 C CA . GLN B 1 50 ? 7.615 -39.015 8.251 1.00 34.93 69 GLN B CA 1
ATOM 2245 C C . GLN B 1 50 ? 7.199 -37.832 7.395 1.00 37.53 69 GLN B C 1
ATOM 2246 O O . GLN B 1 50 ? 6.555 -38.027 6.356 1.00 36.17 69 GLN B O 1
ATOM 2252 N N . ASN B 1 51 ? 7.551 -36.600 7.831 1.00 34.10 70 ASN B N 1
ATOM 2253 C CA . ASN B 1 51 ? 7.196 -35.388 7.081 1.00 34.59 70 ASN B CA 1
ATOM 2254 C C . ASN B 1 51 ? 7.858 -35.464 5.686 1.00 37.78 70 ASN B C 1
ATOM 2255 O O . ASN B 1 51 ? 8.927 -36.076 5.541 1.00 36.55 70 ASN B O 1
ATOM 2260 N N . TRP B 1 52 ? 7.189 -34.868 4.675 1.00 35.08 71 TRP B N 1
ATOM 2261 C CA . TRP B 1 52 ? 7.658 -34.826 3.296 1.00 35.85 71 TRP B CA 1
ATOM 2262 C C . TRP B 1 52 ? 9.097 -34.303 3.142 1.00 40.97 71 TRP B C 1
ATOM 2263 O O . TRP B 1 52 ? 9.893 -34.930 2.448 1.00 39.46 71 TRP B O 1
ATOM 2274 N N . ASP B 1 53 ? 9.423 -33.183 3.790 1.00 41.01 72 ASP B N 1
ATOM 2275 C CA . ASP B 1 53 ? 10.754 -32.571 3.704 1.00 43.94 72 ASP B CA 1
ATOM 2276 C C . ASP B 1 53 ? 11.902 -33.536 4.040 1.00 49.01 72 ASP B C 1
ATOM 2277 O O . ASP B 1 53 ? 12.888 -33.601 3.301 1.00 51.31 72 ASP B O 1
ATOM 2282 N N . GLY B 1 54 ? 11.762 -34.285 5.132 1.00 44.03 73 GLY B N 1
ATOM 2283 C CA . GLY B 1 54 ? 12.817 -35.207 5.541 1.00 43.18 73 GLY B CA 1
ATOM 2284 C C . GLY B 1 54 ? 12.643 -36.657 5.147 1.00 44.70 73 GLY B C 1
ATOM 2285 O O . GLY B 1 54 ? 13.409 -37.485 5.629 1.00 45.17 73 GLY B O 1
ATOM 2286 N N . ILE B 1 55 ? 11.683 -36.997 4.249 1.00 39.10 74 ILE B N 1
ATOM 2287 C CA . ILE B 1 55 ? 11.382 -38.401 3.908 1.00 37.98 74 ILE B CA 1
ATOM 2288 C C . ILE B 1 55 ? 12.548 -39.132 3.187 1.00 40.91 74 ILE B C 1
ATOM 2289 O O . ILE B 1 55 ? 12.756 -40.307 3.463 1.00 39.63 74 ILE B O 1
ATOM 2294 N N . MET B 1 56 ? 13.318 -38.461 2.324 1.00 38.70 75 MET B N 1
ATOM 2295 C CA . MET B 1 56 ? 14.434 -39.120 1.640 1.00 40.26 75 MET B CA 1
ATOM 2296 C C . MET B 1 56 ? 15.708 -39.199 2.523 1.00 43.16 75 MET B C 1
ATOM 2297 O O . MET B 1 56 ? 16.268 -40.304 2.625 1.00 41.77 75 MET B O 1
ATOM 2302 N N . PRO B 1 57 ? 16.133 -38.105 3.226 1.00 40.22 76 PRO B N 1
ATOM 2303 C CA . PRO B 1 57 ? 17.309 -38.219 4.124 1.00 41.01 76 PRO B CA 1
ATOM 2304 C C . PRO B 1 57 ? 17.099 -39.235 5.257 1.00 44.43 76 PRO B C 1
ATOM 2305 O O . PRO B 1 57 ? 18.065 -39.852 5.690 1.00 45.44 76 PRO B O 1
ATOM 2309 N N . SER B 1 58 ? 15.842 -39.431 5.724 1.00 39.01 77 SER B N 1
ATOM 2310 C CA . SER B 1 58 ? 15.587 -40.432 6.764 1.00 38.73 77 SER B CA 1
ATOM 2311 C C . SER B 1 58 ? 15.625 -41.857 6.213 1.00 41.44 77 SER B C 1
ATOM 2312 O O . SER B 1 58 ? 15.941 -42.782 6.953 1.00 40.80 77 SER B O 1
ATOM 2315 N N . LEU B 1 59 ? 15.336 -42.032 4.911 1.00 39.32 78 LEU B N 1
ATOM 2316 C CA . LEU B 1 59 ? 15.471 -43.333 4.260 1.00 40.42 78 LEU B CA 1
ATOM 2317 C C . LEU B 1 59 ? 16.979 -43.699 4.125 1.00 46.07 78 LEU B C 1
ATOM 2318 O O . LEU B 1 59 ? 17.393 -44.793 4.544 1.00 45.40 78 LEU B O 1
ATOM 2323 N N . THR B 1 60 ? 17.795 -42.771 3.570 1.00 43.27 79 THR B N 1
ATOM 2324 C CA . THR B 1 60 ? 19.238 -42.988 3.418 1.00 45.43 79 THR B CA 1
ATOM 2325 C C . THR B 1 60 ? 19.898 -43.074 4.797 1.00 50.71 79 THR B C 1
ATOM 2326 O O . THR B 1 60 ? 20.850 -43.825 4.967 1.00 50.48 79 THR B O 1
ATOM 2330 N N . GLY B 1 61 ? 19.343 -42.349 5.771 1.00 46.87 80 GLY B N 1
ATOM 2331 C CA . GLY B 1 61 ? 19.807 -42.373 7.152 1.00 47.00 80 GLY B CA 1
ATOM 2332 C C . GLY B 1 61 ? 19.397 -43.632 7.907 1.00 49.70 80 GLY B C 1
ATOM 2333 O O . GLY B 1 61 ? 19.717 -43.763 9.090 1.00 48.99 80 GLY B O 1
ATOM 2334 N N . LYS B 1 62 ? 18.643 -44.548 7.239 1.00 44.26 81 LYS B N 1
ATOM 2335 C CA . LYS B 1 62 ? 18.179 -45.856 7.736 1.00 43.58 81 LYS B CA 1
ATOM 2336 C C . LYS B 1 62 ? 17.193 -45.802 8.926 1.00 45.95 81 LYS B C 1
ATOM 2337 O O . LYS B 1 62 ? 17.110 -46.761 9.702 1.00 46.34 81 LYS B O 1
ATOM 2343 N N . LYS B 1 63 ? 16.385 -44.748 9.004 1.00 39.54 82 LYS B N 1
ATOM 2344 C CA . LYS B 1 63 ? 15.347 -44.612 10.037 1.00 38.42 82 LYS B CA 1
ATOM 2345 C C . LYS B 1 63 ? 14.236 -45.648 9.750 1.00 41.60 82 LYS B C 1
ATOM 2346 O O . LYS B 1 63 ? 13.543 -46.113 10.652 1.00 41.48 82 LYS B O 1
ATOM 2352 N N . TYR B 1 64 ? 14.117 -46.032 8.479 1.00 38.73 83 TYR B N 1
ATOM 2353 C CA . TYR B 1 64 ? 13.166 -47.010 7.950 1.00 38.29 83 TYR B CA 1
ATOM 2354 C C . TYR B 1 64 ? 13.744 -47.568 6.636 1.00 42.81 83 TYR B C 1
ATOM 2355 O O . TYR B 1 64 ? 14.791 -47.101 6.167 1.00 41.85 83 TYR B O 1
ATOM 2364 N N . ASP B 1 65 ? 13.061 -48.543 6.047 1.00 41.04 84 ASP B N 1
ATOM 2365 C CA . ASP B 1 65 ? 13.548 -49.284 4.883 1.00 42.89 84 ASP B CA 1
ATOM 2366 C C . ASP B 1 65 ? 12.970 -48.892 3.547 1.00 46.84 84 ASP B C 1
ATOM 2367 O O . ASP B 1 65 ? 13.606 -49.147 2.516 1.00 48.53 84 ASP B O 1
ATOM 2372 N N . ALA B 1 66 ? 11.756 -48.301 3.553 1.00 41.79 85 ALA B N 1
ATOM 2373 C CA . ALA B 1 66 ? 11.042 -47.959 2.327 1.00 41.49 85 ALA B CA 1
ATOM 2374 C C . ALA B 1 66 ? 10.134 -46.738 2.486 1.00 43.47 85 ALA B C 1
ATOM 2375 O O . ALA B 1 66 ? 9.739 -46.386 3.601 1.00 41.92 85 ALA B O 1
ATOM 2377 N N . ILE B 1 67 ? 9.816 -46.097 1.355 1.00 39.12 86 ILE B N 1
ATOM 2378 C CA . ILE B 1 67 ? 8.897 -44.956 1.284 1.00 36.56 86 ILE B CA 1
ATOM 2379 C C . ILE B 1 67 ? 7.708 -45.326 0.424 1.00 40.55 86 ILE B C 1
ATOM 2380 O O . ILE B 1 67 ? 7.876 -45.675 -0.745 1.00 42.22 86 ILE B O 1
ATOM 2385 N N . MET B 1 68 ? 6.504 -45.192 0.976 1.00 35.26 87 MET B N 1
ATOM 2386 C CA . MET B 1 68 ? 5.269 -45.314 0.211 1.00 34.22 87 MET B CA 1
ATOM 2387 C C . MET B 1 68 ? 4.478 -44.056 0.565 1.00 37.70 87 MET B C 1
ATOM 2388 O O . MET B 1 68 ? 3.685 -44.064 1.497 1.00 38.06 87 MET B O 1
ATOM 2393 N N . ALA B 1 69 ? 4.790 -42.937 -0.105 1.00 35.13 88 ALA B N 1
ATOM 2394 C CA . ALA B 1 69 ? 4.155 -41.642 0.187 1.00 34.74 88 ALA B CA 1
ATOM 2395 C C . ALA B 1 69 ? 3.786 -40.879 -1.106 1.00 37.71 88 ALA B C 1
ATOM 2396 O O . ALA B 1 69 ? 3.921 -39.652 -1.188 1.00 37.21 88 ALA B O 1
ATOM 2398 N N . ALA B 1 70 ? 3.298 -41.633 -2.117 1.00 33.69 89 ALA B N 1
ATOM 2399 C CA . ALA B 1 70 ? 2.899 -41.156 -3.445 1.00 33.23 89 ALA B CA 1
ATOM 2400 C C . ALA B 1 70 ? 4.080 -40.451 -4.121 1.00 37.23 89 ALA B C 1
ATOM 2401 O O . ALA B 1 70 ? 3.929 -39.424 -4.791 1.00 36.34 89 ALA B O 1
ATOM 2403 N N . MET B 1 71 ? 5.268 -41.034 -3.943 1.00 35.34 90 MET B N 1
ATOM 2404 C CA . MET B 1 71 ? 6.503 -40.486 -4.482 1.00 36.11 90 MET B CA 1
ATOM 2405 C C . MET B 1 71 ? 6.710 -40.890 -5.927 1.00 40.30 90 MET B C 1
ATOM 2406 O O . MET B 1 71 ? 6.826 -42.073 -6.243 1.00 39.93 90 MET B O 1
ATOM 2411 N N . SER B 1 72 ? 6.803 -39.878 -6.794 1.00 36.86 91 SER B N 1
ATOM 2412 C CA . SER B 1 72 ? 7.066 -40.082 -8.201 1.00 37.45 91 SER B CA 1
ATOM 2413 C C . SER B 1 72 ? 8.543 -40.384 -8.384 1.00 42.80 91 SER B C 1
ATOM 2414 O O . SER B 1 72 ? 9.380 -39.827 -7.677 1.00 41.95 91 SER B O 1
ATOM 2417 N N . VAL B 1 73 ? 8.854 -41.235 -9.375 1.00 41.48 92 VAL B N 1
ATOM 2418 C CA . VAL B 1 73 ? 10.217 -41.537 -9.792 1.00 43.26 92 VAL B CA 1
ATOM 2419 C C . VAL B 1 73 ? 10.637 -40.321 -10.648 1.00 48.26 92 VAL B C 1
ATOM 2420 O O . VAL B 1 73 ? 9.926 -39.972 -11.599 1.00 49.79 92 VAL B O 1
ATOM 2424 N N . THR B 1 74 ? 11.734 -39.649 -10.285 1.00 43.42 93 THR B N 1
ATOM 2425 C CA . THR B 1 74 ? 12.257 -38.524 -11.070 1.00 43.89 93 THR B CA 1
ATOM 2426 C C . THR B 1 74 ? 13.765 -38.738 -11.236 1.00 51.03 93 THR B C 1
ATOM 2427 O O . THR B 1 74 ? 14.365 -39.342 -10.336 1.00 50.36 93 THR B O 1
ATOM 2431 N N . PRO B 1 75 ? 14.414 -38.250 -12.333 1.00 49.40 94 PRO B N 1
ATOM 2432 C CA . PRO B 1 75 ? 15.874 -38.439 -12.466 1.00 51.54 94 PRO B CA 1
ATOM 2433 C C . PRO B 1 75 ? 16.677 -37.883 -11.285 1.00 54.00 94 PRO B C 1
ATOM 2434 O O . PRO B 1 75 ? 17.638 -38.519 -10.869 1.00 51.33 94 PRO B O 1
ATOM 2438 N N . LYS B 1 76 ? 16.240 -36.739 -10.702 1.00 51.72 95 LYS B N 1
ATOM 2439 C CA . LYS B 1 76 ? 16.896 -36.119 -9.542 1.00 51.96 95 LYS B CA 1
ATOM 2440 C C . LYS B 1 76 ? 16.818 -37.043 -8.300 1.00 53.47 95 LYS B C 1
ATOM 2441 O O . LYS B 1 76 ? 17.817 -37.214 -7.605 1.00 52.22 95 LYS B O 1
ATOM 2447 N N . ARG B 1 77 ? 15.649 -37.671 -8.063 1.00 48.61 96 ARG B N 1
ATOM 2448 C CA . ARG B 1 77 ? 15.469 -38.599 -6.934 1.00 47.42 96 ARG B CA 1
ATOM 2449 C C . ARG B 1 77 ? 16.244 -39.908 -7.139 1.00 51.23 96 ARG B C 1
ATOM 2450 O O . ARG B 1 77 ? 16.732 -40.486 -6.170 1.00 49.24 96 ARG B O 1
ATOM 2458 N N . GLN B 1 78 ? 16.369 -40.348 -8.407 1.00 50.38 97 GLN B N 1
ATOM 2459 C CA . GLN B 1 78 ? 17.108 -41.550 -8.802 1.00 52.72 97 GLN B CA 1
ATOM 2460 C C . GLN B 1 78 ? 18.610 -41.405 -8.552 1.00 60.11 97 GLN B C 1
ATOM 2461 O O . GLN B 1 78 ? 19.308 -42.418 -8.437 1.00 60.83 97 GLN B O 1
ATOM 2467 N N . GLU B 1 79 ? 19.104 -40.156 -8.434 1.00 57.98 98 GLU B N 1
ATOM 2468 C CA . GLU B 1 79 ? 20.517 -39.895 -8.133 1.00 60.79 98 GLU B CA 1
ATOM 2469 C C . GLU B 1 79 ? 20.822 -40.208 -6.661 1.00 65.37 98 GLU B C 1
ATOM 2470 O O . GLU B 1 79 ? 21.971 -40.498 -6.327 1.00 67.15 98 GLU B O 1
ATOM 2476 N N . VAL B 1 80 ? 19.802 -40.140 -5.783 1.00 60.09 99 VAL B N 1
ATOM 2477 C CA . VAL B 1 80 ? 20.003 -40.314 -4.344 1.00 59.20 99 VAL B CA 1
ATOM 2478 C C . VAL B 1 80 ? 19.396 -41.646 -3.819 1.00 58.38 99 VAL B C 1
ATOM 2479 O O . VAL B 1 80 ? 19.996 -42.276 -2.946 1.00 57.73 99 VAL B O 1
ATOM 2483 N N . ILE B 1 81 ? 18.242 -42.087 -4.365 1.00 50.90 100 ILE B N 1
ATOM 2484 C CA . ILE B 1 81 ? 17.598 -43.339 -3.929 1.00 48.92 100 ILE B CA 1
ATOM 2485 C C . ILE B 1 81 ? 17.255 -44.263 -5.096 1.00 53.37 100 ILE B C 1
ATOM 2486 O O . ILE B 1 81 ? 17.325 -43.852 -6.252 1.00 53.19 100 ILE B O 1
ATOM 2491 N N . GLY B 1 82 ? 16.847 -45.483 -4.762 1.00 50.12 101 GLY B N 1
ATOM 2492 C CA . GLY B 1 82 ? 16.361 -46.491 -5.695 1.00 49.94 101 GLY B CA 1
ATOM 2493 C C . GLY B 1 82 ? 14.841 -46.544 -5.663 1.00 51.58 101 GLY B C 1
ATOM 2494 O O . GLY B 1 82 ? 14.200 -45.952 -4.786 1.00 48.72 101 GLY B O 1
ATOM 2495 N N . PHE B 1 83 ? 14.241 -47.240 -6.626 1.00 48.71 102 PHE B N 1
ATOM 2496 C CA . PHE B 1 83 ? 12.795 -47.371 -6.678 1.00 46.18 102 PHE B CA 1
ATOM 2497 C C . PHE B 1 83 ? 12.393 -48.766 -7.102 1.00 51.74 102 PHE B C 1
ATOM 2498 O O . PHE B 1 83 ? 13.091 -49.408 -7.875 1.00 53.36 102 PHE B O 1
ATOM 2506 N N . SER B 1 84 ? 11.226 -49.209 -6.633 1.00 47.87 103 SER B N 1
ATOM 2507 C CA . SER B 1 84 ? 10.625 -50.468 -7.055 1.00 48.73 103 SER B CA 1
ATOM 2508 C C . SER B 1 84 ? 9.990 -50.185 -8.431 1.00 54.94 103 SER B C 1
ATOM 2509 O O . SER B 1 84 ? 9.946 -49.018 -8.858 1.00 53.93 103 SER B O 1
ATOM 2512 N N . ILE B 1 85 ? 9.408 -51.222 -9.079 1.00 52.83 104 ILE B N 1
ATOM 2513 C CA . ILE B 1 85 ? 8.622 -51.018 -10.294 1.00 52.93 104 ILE B CA 1
ATOM 2514 C C . ILE B 1 85 ? 7.400 -50.137 -9.869 1.00 54.66 104 ILE B C 1
ATOM 2515 O O . ILE B 1 85 ? 7.002 -50.185 -8.692 1.00 53.32 104 ILE B O 1
ATOM 2520 N N . PRO B 1 86 ? 6.822 -49.290 -10.753 1.00 50.19 105 PRO B N 1
ATOM 2521 C CA . PRO B 1 86 ? 5.733 -48.418 -10.292 1.00 48.04 105 PRO B CA 1
ATOM 2522 C C . PRO B 1 86 ? 4.427 -49.123 -9.927 1.00 51.40 105 PRO B C 1
ATOM 2523 O O . PRO B 1 86 ? 4.135 -50.206 -10.439 1.00 51.89 105 PRO B O 1
ATOM 2527 N N . TYR B 1 87 ? 3.640 -48.507 -9.035 1.00 45.02 106 TYR B N 1
ATOM 2528 C CA . TYR B 1 87 ? 2.327 -49.054 -8.664 1.00 44.89 106 TYR B CA 1
ATOM 2529 C C . TYR B 1 87 ? 1.193 -48.100 -8.981 1.00 47.87 106 TYR B C 1
ATOM 2530 O O . TYR B 1 87 ? 0.023 -48.489 -8.911 1.00 49.32 106 TYR B O 1
ATOM 2539 N N . ALA B 1 88 ? 1.536 -46.849 -9.330 1.00 42.30 107 ALA B N 1
ATOM 2540 C CA . ALA B 1 88 ? 0.565 -45.807 -9.633 1.00 41.24 107 ALA B CA 1
ATOM 2541 C C . ALA B 1 88 ? 1.157 -44.695 -10.504 1.00 45.23 107 ALA B C 1
ATOM 2542 O O . ALA B 1 88 ? 2.336 -44.727 -10.843 1.00 45.48 107 ALA B O 1
ATOM 2544 N N . ALA B 1 89 ? 0.309 -43.755 -10.923 1.00 43.59 108 ALA B N 1
ATOM 2545 C CA . ALA B 1 89 ? 0.679 -42.620 -11.774 1.00 44.00 108 ALA B CA 1
ATOM 2546 C C . ALA B 1 89 ? -0.070 -41.384 -11.274 1.00 46.35 108 ALA B C 1
ATOM 2547 O O . ALA B 1 89 ? -1.225 -41.492 -10.843 1.00 45.14 108 ALA B O 1
ATOM 2549 N N . GLY B 1 90 ? 0.599 -40.239 -11.323 1.00 42.17 109 GLY B N 1
ATOM 2550 C CA . GLY B 1 90 ? 0.009 -38.983 -10.867 1.00 40.77 109 GLY B CA 1
ATOM 2551 C C . GLY B 1 90 ? -0.655 -38.139 -11.939 1.00 42.95 109 GLY B C 1
ATOM 2552 O O . GLY B 1 90 ? -0.108 -37.957 -13.027 1.00 42.18 109 GLY B O 1
ATOM 2553 N N . ILE B 1 91 ? -1.861 -37.627 -11.629 1.00 38.48 110 ILE B N 1
ATOM 2554 C CA . ILE B 1 91 ? -2.612 -36.690 -12.468 1.00 37.67 110 ILE B CA 1
ATOM 2555 C C . ILE B 1 91 ? -2.788 -35.399 -11.633 1.00 38.16 110 ILE B C 1
ATOM 2556 O O . ILE B 1 91 ? -3.264 -35.460 -10.502 1.00 36.23 110 ILE B O 1
ATOM 2561 N N . ASN B 1 92 ? -2.344 -34.266 -12.172 1.00 32.75 111 ASN B N 1
ATOM 2562 C CA . ASN B 1 92 ? -2.354 -32.996 -11.471 1.00 32.99 111 ASN B CA 1
ATOM 2563 C C . ASN B 1 92 ? -3.214 -31.917 -12.109 1.00 36.05 111 ASN B C 1
ATOM 2564 O O . ASN B 1 92 ? -3.298 -31.836 -13.332 1.00 35.16 111 ASN B O 1
ATOM 2569 N N . GLY B 1 93 ? -3.787 -31.074 -11.263 1.00 31.48 112 GLY B N 1
ATOM 2570 C CA . GLY B 1 93 ? -4.623 -29.952 -11.679 1.00 32.36 112 GLY B CA 1
ATOM 2571 C C . GLY B 1 93 ? -4.720 -28.841 -10.652 1.00 34.00 112 GLY B C 1
ATOM 2572 O O . GLY B 1 93 ? -4.245 -28.976 -9.525 1.00 31.32 112 GLY B O 1
ATOM 2573 N N . PHE B 1 94 ? -5.300 -27.722 -11.057 1.00 29.96 113 PHE B N 1
ATOM 2574 C CA . PHE B 1 94 ? -5.500 -26.543 -10.226 1.00 29.10 113 PHE B CA 1
ATOM 2575 C C . PHE B 1 94 ? -6.845 -26.568 -9.517 1.00 31.09 113 PHE B C 1
ATOM 2576 O O . PHE B 1 94 ? -7.826 -27.123 -10.007 1.00 29.75 113 PHE B O 1
ATOM 2584 N N . ALA B 1 95 ? -6.889 -25.939 -8.353 1.00 28.29 114 ALA B N 1
ATOM 2585 C CA . ALA B 1 95 ? -8.124 -25.720 -7.620 1.00 27.37 114 ALA B CA 1
ATOM 2586 C C . ALA B 1 95 ? -8.139 -24.240 -7.234 1.00 29.88 114 ALA B C 1
ATOM 2587 O O . ALA B 1 95 ? -7.085 -23.650 -6.994 1.00 27.79 114 ALA B O 1
ATOM 2589 N N . VAL B 1 96 ? -9.333 -23.638 -7.266 1.00 26.62 115 VAL B N 1
ATOM 2590 C CA . VAL B 1 96 ? -9.575 -22.233 -6.921 1.00 28.33 115 VAL B CA 1
ATOM 2591 C C . VAL B 1 96 ? -10.888 -22.204 -6.158 1.00 34.59 115 VAL B C 1
ATOM 2592 O O . VAL B 1 96 ? -11.576 -23.223 -6.085 1.00 34.30 115 VAL B O 1
ATOM 2596 N N . MET B 1 97 ? -11.275 -21.033 -5.661 1.00 32.94 116 MET B N 1
ATOM 2597 C CA . MET B 1 97 ? -12.595 -20.849 -5.070 1.00 34.94 116 MET B CA 1
ATOM 2598 C C . MET B 1 97 ? -13.547 -20.746 -6.253 1.00 42.22 116 MET B C 1
ATOM 2599 O O . MET B 1 97 ? -13.304 -19.973 -7.185 1.00 41.76 116 MET B O 1
ATOM 2604 N N . GLY B 1 98 ? -14.526 -21.648 -6.265 1.00 41.91 117 GLY B N 1
ATOM 2605 C CA . GLY B 1 98 ? -15.537 -21.808 -7.309 1.00 43.07 117 GLY B CA 1
ATOM 2606 C C . GLY B 1 98 ? -16.268 -20.545 -7.717 1.00 46.88 117 GLY B C 1
ATOM 2607 O O . GLY B 1 98 ? -16.732 -20.462 -8.847 1.00 48.19 117 GLY B O 1
ATOM 2608 N N . ASP B 1 99 ? -16.347 -19.555 -6.829 1.00 44.07 118 ASP B N 1
ATOM 2609 C CA . ASP B 1 99 ? -17.002 -18.287 -7.133 1.00 46.50 118 ASP B CA 1
ATOM 2610 C C . ASP B 1 99 ? -16.174 -17.379 -8.023 1.00 48.93 118 ASP B C 1
ATOM 2611 O O . ASP B 1 99 ? -16.750 -16.596 -8.776 1.00 50.77 118 ASP B O 1
ATOM 2616 N N . SER B 1 100 ? -14.842 -17.454 -7.905 1.00 42.42 119 SER B N 1
ATOM 2617 C CA . SER B 1 100 ? -13.893 -16.600 -8.589 1.00 40.31 119 SER B CA 1
ATOM 2618 C C . SER B 1 100 ? -13.903 -16.697 -10.094 1.00 40.82 119 SER B C 1
ATOM 2619 O O . SER B 1 100 ? -14.296 -17.710 -10.683 1.00 37.49 119 SER B O 1
ATOM 2622 N N . LYS B 1 101 ? -13.406 -15.620 -10.713 1.00 37.11 120 LYS B N 1
ATOM 2623 C CA . LYS B 1 101 ? -13.239 -15.469 -12.156 1.00 36.12 120 LYS B CA 1
ATOM 2624 C C . LYS B 1 101 ? -12.253 -16.517 -12.650 1.00 36.62 120 LYS B C 1
ATOM 2625 O O . LYS B 1 101 ? -12.306 -16.909 -13.810 1.00 33.87 120 LYS B O 1
ATOM 2631 N N . LEU B 1 102 ? -11.342 -16.976 -11.766 1.00 34.50 121 LEU B N 1
ATOM 2632 C CA . LEU B 1 102 ? -10.363 -18.013 -12.076 1.00 34.19 121 LEU B CA 1
ATOM 2633 C C . LEU B 1 102 ? -10.992 -19.369 -12.364 1.00 33.55 121 LEU B C 1
ATOM 2634 O O . LEU B 1 102 ? -10.349 -20.199 -12.992 1.00 33.25 121 LEU B O 1
ATOM 2639 N N . ALA B 1 103 ? -12.281 -19.555 -11.990 1.00 29.60 122 ALA B N 1
ATOM 2640 C CA . ALA B 1 103 ? -13.045 -20.773 -12.282 1.00 29.31 122 ALA B CA 1
ATOM 2641 C C . ALA B 1 103 ? -13.276 -20.917 -13.805 1.00 31.66 122 ALA B C 1
ATOM 2642 O O . ALA B 1 103 ? -13.620 -21.994 -14.290 1.00 30.33 122 ALA B O 1
ATOM 2644 N N . GLU B 1 104 ? -13.077 -19.816 -14.551 1.00 28.90 123 GLU B N 1
ATOM 2645 C CA . GLU B 1 104 ? -13.232 -19.761 -16.001 1.00 27.27 123 GLU B CA 1
ATOM 2646 C C . GLU B 1 104 ? -11.977 -20.217 -16.758 1.00 31.22 123 GLU B C 1
ATOM 2647 O O . GLU B 1 104 ? -11.939 -20.166 -17.992 1.00 31.21 123 GLU B O 1
ATOM 2653 N N . MET B 1 105 ? -10.977 -20.737 -16.023 1.00 28.33 124 MET B N 1
ATOM 2654 C CA . MET B 1 105 ? -9.742 -21.283 -16.593 1.00 29.13 124 MET B CA 1
ATOM 2655 C C . MET B 1 105 ? -10.078 -22.209 -17.795 1.00 34.48 124 MET B C 1
ATOM 2656 O O . MET B 1 105 ? -10.947 -23.070 -17.687 1.00 32.72 124 MET B O 1
ATOM 2661 N N . PRO B 1 106 ? -9.488 -21.982 -18.984 1.00 35.37 125 PRO B N 1
ATOM 2662 C CA . PRO B 1 106 ? -9.800 -22.850 -20.131 1.00 35.00 125 PRO B CA 1
ATOM 2663 C C . PRO B 1 106 ? -9.302 -24.265 -19.914 1.00 33.98 125 PRO B C 1
ATOM 2664 O O . PRO B 1 106 ? -8.352 -24.459 -19.153 1.00 31.85 125 PRO B O 1
ATOM 2668 N N . GLY B 1 107 ? -9.904 -25.193 -20.653 1.00 30.22 126 GLY B N 1
ATOM 2669 C CA . GLY B 1 107 ? -9.534 -26.601 -20.672 1.00 29.09 126 GLY B CA 1
ATOM 2670 C C . GLY B 1 107 ? -10.093 -27.417 -19.527 1.00 31.52 126 GLY B C 1
ATOM 2671 O O . GLY B 1 107 ? -9.554 -28.482 -19.219 1.00 30.42 126 GLY B O 1
ATOM 2672 N N . LEU B 1 108 ? -11.193 -26.936 -18.905 1.00 29.32 127 LEU B N 1
ATOM 2673 C CA . LEU B 1 108 ? -11.881 -27.609 -17.791 1.00 28.54 127 LEU B CA 1
ATOM 2674 C C . LEU B 1 108 ? -12.086 -29.127 -18.020 1.00 32.20 127 LEU B C 1
ATOM 2675 O O . LEU B 1 108 ? -12.789 -29.519 -18.941 1.00 32.16 127 LEU B O 1
ATOM 2680 N N . GLY B 1 109 ? -11.480 -29.927 -17.157 1.00 30.21 128 GLY B N 1
ATOM 2681 C CA . GLY B 1 109 ? -11.545 -31.382 -17.179 1.00 31.84 128 GLY B CA 1
ATOM 2682 C C . GLY B 1 109 ? -10.824 -32.059 -18.334 1.00 37.97 128 GLY B C 1
ATOM 2683 O O . GLY B 1 109 ? -10.823 -33.285 -18.385 1.00 38.78 128 GLY B O 1
ATOM 2684 N N . GLU B 1 110 ? -10.219 -31.291 -19.281 1.00 34.18 129 GLU B N 1
ATOM 2685 C CA . GLU B 1 110 ? -9.468 -31.882 -20.403 1.00 34.69 129 GLU B CA 1
ATOM 2686 C C . GLU B 1 110 ? -8.164 -32.469 -19.850 1.00 39.18 129 GLU B C 1
ATOM 2687 O O . GLU B 1 110 ? -7.537 -31.882 -18.968 1.00 37.11 129 GLU B O 1
ATOM 2693 N N . THR B 1 111 ? -7.792 -33.653 -20.304 1.00 37.25 130 THR B N 1
ATOM 2694 C CA . THR B 1 111 ? -6.576 -34.250 -19.774 1.00 37.97 130 THR B CA 1
ATOM 2695 C C . THR B 1 111 ? -5.478 -34.210 -20.838 1.00 43.01 130 THR B C 1
ATOM 2696 O O . THR B 1 111 ? -5.751 -34.473 -22.014 1.00 42.70 130 THR B O 1
ATOM 2700 N N . TYR B 1 112 ? -4.245 -33.865 -20.429 1.00 39.15 131 TYR B N 1
ATOM 2701 C CA . TYR B 1 112 ? -3.101 -33.808 -21.332 1.00 40.86 131 TYR B CA 1
ATOM 2702 C C . TYR B 1 112 ? -1.951 -34.623 -20.792 1.00 45.28 131 TYR B C 1
ATOM 2703 O O . TYR B 1 112 ? -1.518 -34.414 -19.655 1.00 44.96 131 TYR B O 1
ATOM 2712 N N . SER B 1 113 ? -1.454 -35.561 -21.603 1.00 42.28 132 SER B N 1
ATOM 2713 C CA . SER B 1 113 ? -0.266 -36.322 -21.235 1.00 42.28 132 SER B CA 1
ATOM 2714 C C . SER B 1 113 ? 0.917 -35.503 -21.714 1.00 46.63 132 SER B C 1
ATOM 2715 O O . SER B 1 113 ? 1.009 -35.209 -22.904 1.00 47.17 132 SER B O 1
ATOM 2718 N N . LEU B 1 114 ? 1.819 -35.141 -20.804 1.00 43.50 133 LEU B N 1
ATOM 2719 C CA . LEU B 1 114 ? 3.025 -34.389 -21.163 1.00 44.78 133 LEU B CA 1
ATOM 2720 C C . LEU B 1 114 ? 3.971 -35.227 -22.045 1.00 52.30 133 LEU B C 1
ATOM 2721 O O . LEU B 1 114 ? 4.849 -34.660 -22.697 1.00 54.81 133 LEU B O 1
ATOM 2726 N N . ASP B 1 115 ? 3.763 -36.568 -22.092 1.00 48.96 134 ASP B N 1
ATOM 2727 C CA . ASP B 1 115 ? 4.554 -37.508 -22.906 1.00 49.84 134 ASP B CA 1
ATOM 2728 C C . ASP B 1 115 ? 3.982 -37.675 -24.325 1.00 53.01 134 ASP B C 1
ATOM 2729 O O . ASP B 1 115 ? 4.705 -37.474 -25.303 1.00 53.94 134 ASP B O 1
ATOM 2734 N N . SER B 1 116 ? 2.688 -38.054 -24.441 1.00 47.13 135 SER B N 1
ATOM 2735 C CA . SER B 1 116 ? 2.048 -38.332 -25.732 1.00 47.32 135 SER B CA 1
ATOM 2736 C C . SER B 1 116 ? 1.329 -37.139 -26.369 1.00 48.32 135 SER B C 1
ATOM 2737 O O . SER B 1 116 ? 0.998 -37.189 -27.551 1.00 48.30 135 SER B O 1
ATOM 2740 N N . GLN B 1 117 ? 1.113 -36.058 -25.609 1.00 43.44 136 GLN B N 1
ATOM 2741 C CA . GLN B 1 117 ? 0.429 -34.880 -26.137 1.00 42.62 136 GLN B CA 1
ATOM 2742 C C . GLN B 1 117 ? 1.184 -33.588 -25.772 1.00 47.97 136 GLN B C 1
ATOM 2743 O O . GLN B 1 117 ? 0.554 -32.612 -25.366 1.00 45.49 136 GLN B O 1
ATOM 2749 N N . ALA B 1 118 ? 2.533 -33.582 -25.936 1.00 47.69 137 ALA B N 1
ATOM 2750 C CA . ALA B 1 118 ? 3.411 -32.434 -25.648 1.00 47.98 137 ALA B CA 1
ATOM 2751 C C . ALA B 1 118 ? 2.976 -31.125 -26.348 1.00 53.28 137 ALA B C 1
ATOM 27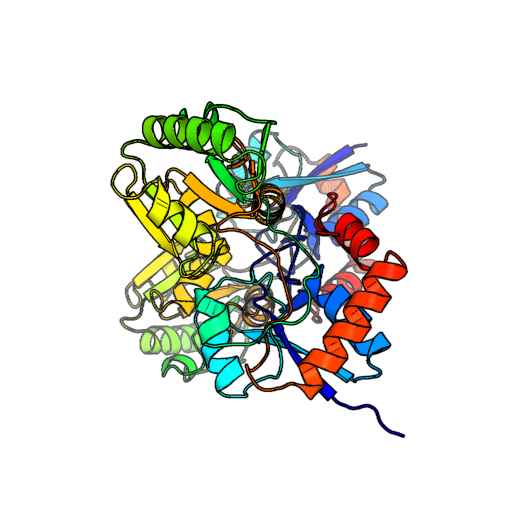52 O O . ALA B 1 118 ? 3.037 -30.063 -25.729 1.00 52.10 137 ALA B O 1
ATOM 2754 N N . ASP B 1 119 ? 2.530 -31.207 -27.615 1.00 52.51 138 ASP B N 1
ATOM 2755 C CA . ASP B 1 119 ? 2.096 -30.048 -28.412 1.00 53.76 138 ASP B CA 1
ATOM 2756 C C . ASP B 1 119 ? 0.839 -29.401 -27.805 1.00 55.47 138 ASP B C 1
ATOM 2757 O O . ASP B 1 119 ? 0.825 -28.186 -27.577 1.00 54.91 138 ASP B O 1
ATOM 2762 N N . ALA B 1 120 ? -0.208 -30.211 -27.549 1.00 49.53 139 ALA B N 1
ATOM 2763 C CA . ALA B 1 120 ? -1.460 -29.736 -26.977 1.00 46.56 139 ALA B CA 1
ATOM 2764 C C . ALA B 1 120 ? -1.257 -29.305 -25.515 1.00 46.49 139 ALA B C 1
ATOM 2765 O O . ALA B 1 120 ? -1.823 -28.300 -25.104 1.00 44.40 139 ALA B O 1
ATOM 2767 N N . ALA B 1 121 ? -0.429 -30.041 -24.754 1.00 42.98 140 ALA B N 1
ATOM 2768 C CA . ALA B 1 121 ? -0.170 -29.729 -23.347 1.00 41.44 140 ALA B CA 1
ATOM 2769 C C . ALA B 1 121 ? 0.505 -28.369 -23.199 1.00 46.36 140 ALA B C 1
ATOM 2770 O O . ALA B 1 121 ? 0.041 -27.560 -22.398 1.00 43.01 140 ALA B O 1
ATOM 2772 N N . LYS B 1 122 ? 1.538 -28.088 -24.021 1.00 47.61 141 LYS B N 1
ATOM 2773 C CA . LYS B 1 122 ? 2.248 -26.808 -23.975 1.00 49.42 141 LYS B CA 1
ATOM 2774 C C . LYS B 1 122 ? 1.351 -25.624 -24.363 1.00 52.84 141 LYS B C 1
ATOM 2775 O O . LYS B 1 122 ? 1.530 -24.541 -23.809 1.00 52.14 141 LYS B O 1
ATOM 2781 N N . LYS B 1 123 ? 0.349 -25.850 -25.247 1.00 49.06 142 LYS B N 1
ATOM 2782 C CA . LYS B 1 123 ? -0.644 -24.847 -25.648 1.00 48.24 142 LYS B CA 1
ATOM 2783 C C . LYS B 1 123 ? -1.616 -24.592 -24.473 1.00 48.38 142 LYS B C 1
ATOM 2784 O O . LYS B 1 123 ? -1.873 -23.433 -24.136 1.00 46.17 142 LYS B O 1
ATOM 2790 N N . ALA B 1 124 ? -2.130 -25.673 -23.841 1.00 43.45 143 ALA B N 1
ATOM 2791 C CA . ALA B 1 124 ? -3.013 -25.562 -22.676 1.00 41.54 143 ALA B CA 1
ATOM 2792 C C . ALA B 1 124 ? -2.265 -24.832 -21.537 1.00 44.80 143 ALA B C 1
ATOM 2793 O O . ALA B 1 124 ? -2.827 -23.923 -20.945 1.00 43.34 143 ALA B O 1
ATOM 2795 N N . ILE B 1 125 ? -0.986 -25.199 -21.292 1.00 43.45 144 ILE B N 1
ATOM 2796 C CA . ILE B 1 125 ? -0.111 -24.600 -20.281 1.00 43.54 144 ILE B CA 1
ATOM 2797 C C . ILE B 1 125 ? 0.071 -23.100 -20.551 1.00 49.32 144 ILE B C 1
ATOM 2798 O O . ILE B 1 125 ? -0.068 -22.308 -19.621 1.00 48.59 144 ILE B O 1
ATOM 2803 N N . ALA B 1 126 ? 0.322 -22.718 -21.822 1.00 48.18 145 ALA B N 1
ATOM 2804 C CA . ALA B 1 126 ? 0.501 -21.318 -22.242 1.00 49.87 145 ALA B CA 1
ATOM 2805 C C . ALA B 1 126 ? -0.766 -20.503 -21.988 1.00 53.22 145 ALA B C 1
ATOM 2806 O O . ALA B 1 126 ? -0.676 -19.389 -21.464 1.00 52.45 145 ALA B O 1
ATOM 2808 N N . ASP B 1 127 ? -1.939 -21.071 -22.340 1.00 49.35 146 ASP B N 1
ATOM 2809 C CA . ASP B 1 127 ? -3.241 -20.446 -22.114 1.00 48.32 146 ASP B CA 1
ATOM 2810 C C . ASP B 1 127 ? -3.480 -20.226 -20.601 1.00 50.91 146 ASP B C 1
ATOM 2811 O O . ASP B 1 127 ? -3.871 -19.121 -20.222 1.00 50.99 146 ASP B O 1
ATOM 2816 N N . ILE B 1 128 ? -3.217 -21.257 -19.747 1.00 45.90 147 ILE B N 1
ATOM 2817 C CA . ILE B 1 128 ? -3.413 -21.186 -18.280 1.00 45.05 147 ILE B CA 1
ATOM 2818 C C . ILE B 1 128 ? -2.477 -20.144 -17.668 1.00 49.35 147 ILE B C 1
ATOM 2819 O O . ILE B 1 128 ? -2.912 -19.363 -16.827 1.00 48.31 147 ILE B O 1
ATOM 2824 N N . SER B 1 129 ? -1.199 -20.147 -18.093 1.00 47.06 148 SER B N 1
ATOM 2825 C CA . SER B 1 129 ? -0.166 -19.225 -17.636 1.00 48.21 148 SER B CA 1
ATOM 2826 C C . SER B 1 129 ? -0.587 -17.769 -17.869 1.00 51.88 148 SER B C 1
ATOM 2827 O O . SER B 1 129 ? -0.510 -16.956 -16.944 1.00 51.04 148 SER B O 1
ATOM 2830 N N . SER B 1 130 ? -1.090 -17.465 -19.083 1.00 47.99 149 SER B N 1
ATOM 2831 C CA . SER B 1 130 ? -1.581 -16.135 -19.437 1.00 48.57 149 SER B CA 1
ATOM 2832 C C . SER B 1 130 ? -2.838 -15.796 -18.614 1.00 49.10 149 SER B C 1
ATOM 2833 O O . SER B 1 130 ? -2.991 -14.667 -18.153 1.00 48.97 149 SER B O 1
ATOM 2836 N N . PHE B 1 131 ? -3.702 -16.795 -18.387 1.00 42.87 150 PHE B N 1
ATOM 2837 C CA . PHE B 1 131 ? -4.929 -16.658 -17.605 1.00 39.52 150 PHE B CA 1
ATOM 2838 C C . PHE B 1 131 ? -4.649 -16.369 -16.112 1.00 41.96 150 PHE B C 1
ATOM 2839 O O . PHE B 1 131 ? -5.394 -15.619 -15.471 1.00 41.29 150 PHE B O 1
ATOM 2847 N N . LEU B 1 132 ? -3.578 -16.971 -15.571 1.00 37.37 151 LEU B N 1
ATOM 2848 C CA . LEU B 1 132 ? -3.173 -16.847 -14.175 1.00 36.61 151 LEU B CA 1
ATOM 2849 C C . LEU B 1 132 ? -2.208 -15.675 -13.922 1.00 42.08 151 LEU B C 1
ATOM 2850 O O . LEU B 1 132 ? -1.675 -15.550 -12.821 1.00 41.79 151 LEU B O 1
ATOM 2855 N N . ASN B 1 133 ? -1.984 -14.821 -14.930 1.00 40.09 152 ASN B N 1
ATOM 2856 C CA . ASN B 1 133 ? -1.081 -13.677 -14.822 1.00 42.67 152 ASN B CA 1
ATOM 2857 C C . ASN B 1 133 ? -1.390 -12.798 -13.623 1.00 46.69 152 ASN B C 1
ATOM 2858 O O . ASN B 1 133 ? -2.533 -12.374 -13.448 1.00 45.93 152 ASN B O 1
ATOM 2863 N N . GLY B 1 134 ? -0.376 -12.580 -12.793 1.00 43.99 153 GLY B N 1
ATOM 2864 C CA . GLY B 1 134 ? -0.482 -11.726 -11.616 1.00 44.10 153 GLY B CA 1
ATOM 2865 C C . GLY B 1 134 ? -1.126 -12.335 -10.387 1.00 46.75 153 GLY B C 1
ATOM 2866 O O . GLY B 1 134 ? -1.338 -11.638 -9.382 1.00 47.24 153 GLY B O 1
ATOM 2867 N N . THR B 1 135 ? -1.443 -13.628 -10.444 1.00 40.47 154 THR B N 1
ATOM 2868 C CA . THR B 1 135 ? -2.071 -14.322 -9.315 1.00 38.54 154 THR B CA 1
ATOM 2869 C C . THR B 1 135 ? -1.013 -14.975 -8.432 1.00 41.51 154 THR B C 1
ATOM 2870 O O . THR B 1 135 ? 0.151 -15.071 -8.821 1.00 42.32 154 THR B O 1
ATOM 2874 N N . THR B 1 136 ? -1.429 -15.425 -7.253 1.00 37.24 155 THR B N 1
ATOM 2875 C CA . THR B 1 136 ? -0.578 -16.136 -6.308 1.00 37.26 155 THR B CA 1
ATOM 2876 C C . THR B 1 136 ? -1.045 -17.592 -6.268 1.00 37.83 155 THR B C 1
ATOM 2877 O O . THR B 1 136 ? -2.198 -17.858 -5.944 1.00 36.97 155 THR B O 1
ATOM 2881 N N . VAL B 1 137 ? -0.155 -18.517 -6.626 1.00 34.49 156 VAL B N 1
ATOM 2882 C CA . VAL B 1 137 ? -0.435 -19.956 -6.667 1.00 33.97 156 VAL B CA 1
ATOM 2883 C C . VAL B 1 137 ? 0.371 -20.686 -5.580 1.00 37.58 156 VAL B C 1
ATOM 2884 O O . VAL B 1 137 ? 1.592 -20.540 -5.497 1.00 39.18 156 VAL B O 1
ATOM 2888 N N . GLY B 1 138 ? -0.338 -21.442 -4.758 1.00 32.82 157 GLY B N 1
ATOM 2889 C CA . GLY B 1 138 ? 0.247 -22.256 -3.704 1.00 31.88 157 GLY B CA 1
ATOM 2890 C C . GLY B 1 138 ? 0.563 -23.652 -4.200 1.00 35.03 157 GLY B C 1
ATOM 2891 O O . GLY B 1 138 ? -0.155 -24.209 -5.034 1.00 32.93 157 GLY B O 1
ATOM 2892 N N . VAL B 1 139 ? 1.659 -24.221 -3.700 1.00 32.70 158 VAL B N 1
ATOM 2893 C CA . VAL B 1 139 ? 2.104 -25.559 -4.082 1.00 31.80 158 VAL B CA 1
ATOM 2894 C C . VAL B 1 139 ? 2.908 -26.183 -2.945 1.00 34.02 158 VAL B C 1
ATOM 2895 O O . VAL B 1 139 ? 3.491 -25.455 -2.146 1.00 33.87 158 VAL B O 1
ATOM 2899 N N . GLN B 1 140 ? 2.940 -27.517 -2.867 1.00 29.98 159 GLN B N 1
ATOM 2900 C CA . GLN B 1 140 ? 3.774 -28.169 -1.878 1.00 29.59 159 GLN B CA 1
ATOM 2901 C C . GLN B 1 140 ? 5.222 -28.151 -2.422 1.00 33.73 159 GLN B C 1
ATOM 2902 O O . GLN B 1 140 ? 5.456 -28.552 -3.562 1.00 33.26 159 GLN B O 1
ATOM 2908 N N . GLY B 1 141 ? 6.144 -27.607 -1.634 1.00 31.68 160 GLY B N 1
ATOM 2909 C CA . GLY B 1 141 ? 7.559 -27.548 -2.010 1.00 33.53 160 GLY B CA 1
ATOM 2910 C C . GLY B 1 141 ? 8.169 -28.933 -2.180 1.00 37.67 160 GLY B C 1
ATOM 2911 O O . GLY B 1 141 ? 7.749 -29.901 -1.530 1.00 36.06 160 GLY B O 1
ATOM 2912 N N . SER B 1 142 ? 9.148 -29.046 -3.089 1.00 37.94 161 SER B N 1
ATOM 2913 C CA . SER B 1 142 ? 9.872 -30.294 -3.412 1.00 37.46 161 SER B CA 1
ATOM 2914 C C . SER B 1 142 ? 8.946 -31.398 -3.922 1.00 38.89 161 SER B C 1
ATOM 2915 O O . SER B 1 142 ? 8.971 -32.533 -3.434 1.00 38.89 161 SER B O 1
ATOM 2918 N N . THR B 1 143 ? 8.103 -31.049 -4.891 1.00 34.24 162 THR B N 1
ATOM 2919 C CA . THR B 1 143 ? 7.187 -32.012 -5.501 1.00 33.71 162 THR B CA 1
ATOM 2920 C C . THR B 1 143 ? 7.277 -31.864 -7.001 1.00 38.04 162 THR B C 1
ATOM 2921 O O . THR B 1 143 ? 7.833 -30.878 -7.490 1.00 35.93 162 THR B O 1
ATOM 2925 N N . THR B 1 144 ? 6.672 -32.812 -7.735 1.00 37.16 163 THR B N 1
ATOM 2926 C CA . THR B 1 144 ? 6.555 -32.755 -9.194 1.00 37.98 163 THR B CA 1
ATOM 2927 C C . THR B 1 144 ? 5.706 -31.498 -9.560 1.00 39.45 163 THR B C 1
ATOM 2928 O O . THR B 1 144 ? 5.965 -30.874 -10.590 1.00 38.66 163 THR B O 1
ATOM 2932 N N . ALA B 1 145 ? 4.738 -31.114 -8.687 1.00 34.89 164 ALA B N 1
ATOM 2933 C CA . ALA B 1 145 ? 3.886 -29.919 -8.855 1.00 33.68 164 ALA B CA 1
ATOM 2934 C C . ALA B 1 145 ? 4.699 -28.609 -8.748 1.00 36.43 164 ALA B C 1
ATOM 2935 O O . ALA B 1 145 ? 4.529 -27.730 -9.598 1.00 36.66 164 ALA B O 1
ATOM 2937 N N . SER B 1 146 ? 5.599 -28.484 -7.745 1.00 33.20 165 SER B N 1
ATOM 2938 C CA . SER B 1 146 ? 6.480 -27.300 -7.638 1.00 33.46 165 SER B CA 1
ATOM 2939 C C . SER B 1 146 ? 7.437 -27.260 -8.834 1.00 37.74 165 SER B C 1
ATOM 2940 O O . SER B 1 146 ? 7.649 -26.182 -9.397 1.00 35.55 165 SER B O 1
ATOM 2943 N N . THR B 1 147 ? 7.940 -28.442 -9.281 1.00 35.76 166 THR B N 1
ATOM 2944 C CA . THR B 1 147 ? 8.817 -28.500 -10.473 1.00 37.91 166 THR B CA 1
ATOM 2945 C C . THR B 1 147 ? 8.052 -27.989 -11.701 1.00 41.61 166 THR B C 1
ATOM 2946 O O . THR B 1 147 ? 8.566 -27.147 -12.433 1.00 41.19 166 THR B O 1
ATOM 2950 N N . PHE B 1 148 ? 6.808 -28.475 -11.884 1.00 37.97 167 PHE B N 1
ATOM 2951 C CA . PHE B 1 148 ? 5.933 -28.078 -12.980 1.00 37.61 167 PHE B CA 1
ATOM 2952 C C . PHE B 1 148 ? 5.668 -26.568 -12.982 1.00 40.86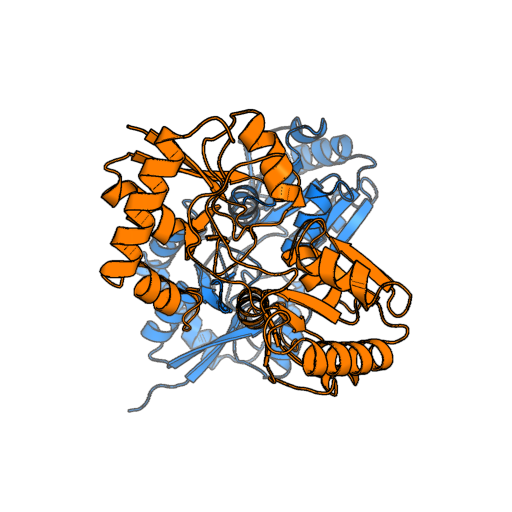 167 PHE B C 1
ATOM 2953 O O . PHE B 1 148 ? 5.768 -25.939 -14.036 1.00 40.16 167 PHE B O 1
ATOM 2961 N N . LEU B 1 149 ? 5.343 -25.991 -11.811 1.00 38.75 168 LEU B N 1
ATOM 2962 C CA . LEU B 1 149 ? 5.102 -24.551 -11.660 1.00 38.63 168 LEU B CA 1
ATOM 2963 C C . LEU B 1 149 ? 6.324 -23.728 -11.980 1.00 44.77 168 LEU B C 1
ATOM 2964 O O . LEU B 1 149 ? 6.205 -22.751 -12.721 1.00 44.93 168 LEU B O 1
ATOM 2969 N N . ASP B 1 150 ? 7.501 -24.130 -11.445 1.00 43.51 169 ASP B N 1
ATOM 2970 C CA . ASP B 1 150 ? 8.787 -23.463 -11.684 1.00 45.67 169 ASP B CA 1
ATOM 2971 C C . ASP B 1 150 ? 9.138 -23.453 -13.177 1.00 50.78 169 ASP B C 1
ATOM 2972 O O . ASP B 1 150 ? 9.612 -22.439 -13.681 1.00 52.10 169 ASP B O 1
ATOM 2977 N N . LYS B 1 151 ? 8.871 -24.565 -13.882 1.00 46.80 170 LYS B N 1
ATOM 2978 C CA . LYS B 1 151 ? 9.167 -24.705 -15.303 1.00 47.97 170 LYS B CA 1
ATOM 2979 C C . LYS B 1 151 ? 8.260 -23.872 -16.228 1.00 53.15 170 LYS B C 1
ATOM 2980 O O . LYS B 1 151 ? 8.765 -23.273 -17.177 1.00 55.02 170 LYS B O 1
ATOM 2986 N N . TYR B 1 152 ? 6.944 -23.841 -15.973 1.00 48.39 171 TYR B N 1
ATOM 2987 C CA . TYR B 1 152 ? 6.006 -23.197 -16.888 1.00 47.70 171 TYR B CA 1
ATOM 2988 C C . TYR B 1 152 ? 5.333 -21.908 -16.426 1.00 50.60 171 TYR B C 1
ATOM 2989 O O . TYR B 1 152 ? 4.812 -21.185 -17.275 1.00 50.70 171 TYR B O 1
ATOM 2998 N N . PHE B 1 153 ? 5.304 -21.624 -15.123 1.00 47.46 172 PHE B N 1
ATOM 2999 C CA . PHE B 1 153 ? 4.552 -20.476 -14.592 1.00 47.85 172 PHE B CA 1
ATOM 3000 C C . PHE B 1 153 ? 5.358 -19.426 -13.826 1.00 58.20 172 PHE B C 1
ATOM 3001 O O . PHE B 1 153 ? 4.798 -18.380 -13.485 1.00 58.80 172 PHE B O 1
ATOM 3009 N N . LYS B 1 154 ? 6.649 -19.685 -13.567 1.00 59.37 173 LYS B N 1
ATOM 3010 C CA . LYS B 1 154 ? 7.530 -18.829 -12.757 1.00 61.77 173 LYS B CA 1
ATOM 3011 C C . LYS B 1 154 ? 7.384 -17.274 -12.970 1.00 68.54 173 LYS B C 1
ATOM 3012 O O . LYS B 1 154 ? 7.047 -16.603 -11.993 1.00 68.78 173 LYS B O 1
ATOM 3018 N N . GLY B 1 155 ? 7.669 -16.709 -14.151 1.00 66.42 174 GLY B N 1
ATOM 3019 C CA . GLY B 1 155 ? 7.574 -15.262 -14.371 1.00 67.35 174 GLY B CA 1
ATOM 3020 C C . GLY B 1 155 ? 6.187 -14.730 -14.682 1.00 69.91 174 GLY B C 1
ATOM 3021 O O . GLY B 1 155 ? 6.034 -13.575 -15.084 1.00 71.19 174 GLY B O 1
ATOM 3022 N N . SER B 1 156 ? 5.170 -15.562 -14.504 1.00 63.31 175 SER B N 1
ATOM 3023 C CA . SER B 1 156 ? 3.778 -15.247 -14.796 1.00 61.38 175 SER B CA 1
ATOM 3024 C C . SER B 1 156 ? 2.953 -15.138 -13.502 1.00 61.53 175 SER B C 1
ATOM 3025 O O . SER B 1 156 ? 2.080 -14.276 -13.355 1.00 61.76 175 SER B O 1
ATOM 3028 N N . VAL B 1 157 ? 3.253 -16.027 -12.570 1.00 54.40 176 VAL B N 1
ATOM 3029 C CA . VAL B 1 157 ? 2.557 -16.221 -11.320 1.00 51.58 176 VAL B CA 1
ATOM 3030 C C . VAL B 1 157 ? 3.502 -16.075 -10.142 1.00 52.37 176 VAL B C 1
ATOM 3031 O O . VAL B 1 157 ? 4.677 -16.406 -10.264 1.00 52.40 176 VAL B O 1
ATOM 3035 N N . ASP B 1 158 ? 2.976 -15.634 -8.986 1.00 47.04 177 ASP B N 1
ATOM 3036 C CA . ASP B 1 158 ? 3.751 -15.579 -7.753 1.00 46.66 177 ASP B CA 1
ATOM 3037 C C . ASP B 1 158 ? 3.569 -16.974 -7.128 1.00 47.61 177 ASP B C 1
ATOM 3038 O O . ASP B 1 158 ? 2.450 -17.319 -6.743 1.00 45.81 177 ASP B O 1
ATOM 3043 N N . ILE B 1 159 ? 4.639 -17.803 -7.109 1.00 42.22 178 ILE B N 1
ATOM 3044 C CA . ILE B 1 159 ? 4.576 -19.169 -6.584 1.00 40.79 178 ILE B CA 1
ATOM 3045 C C . ILE B 1 159 ? 4.927 -19.207 -5.102 1.00 45.34 178 ILE B C 1
ATOM 3046 O O . ILE B 1 159 ? 6.029 -18.828 -4.710 1.00 47.75 178 ILE B O 1
ATOM 3051 N N . LYS B 1 160 ? 3.987 -19.681 -4.283 1.00 39.23 179 LYS B N 1
ATOM 3052 C CA . LYS B 1 160 ? 4.181 -19.779 -2.843 1.00 38.44 179 LYS B CA 1
ATOM 3053 C C . LYS B 1 160 ? 4.287 -21.247 -2.500 1.00 39.67 179 LYS B C 1
ATOM 3054 O O . LYS B 1 160 ? 3.382 -22.016 -2.788 1.00 38.04 179 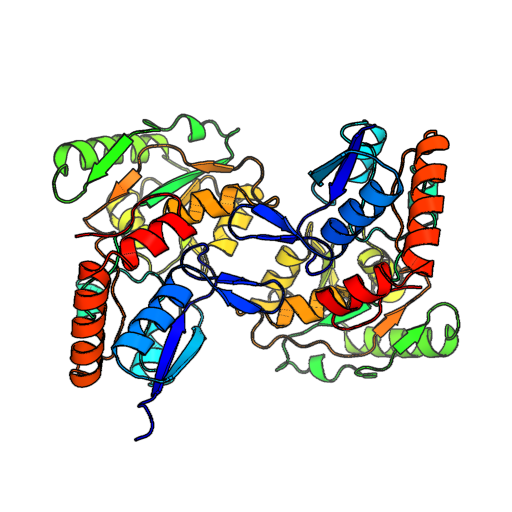LYS B O 1
ATOM 3060 N N . GLU B 1 161 ? 5.402 -21.632 -1.902 1.00 35.86 180 GLU B N 1
ATOM 3061 C CA . GLU B 1 161 ? 5.662 -23.019 -1.529 1.00 34.92 180 GLU B CA 1
ATOM 3062 C C . GLU B 1 161 ? 5.319 -23.306 -0.088 1.00 36.12 180 GLU B C 1
ATOM 3063 O O . GLU B 1 161 ? 5.522 -22.462 0.779 1.00 37.20 180 GLU B O 1
ATOM 3069 N N . TYR B 1 162 ? 4.759 -24.480 0.158 1.00 31.14 181 TYR B N 1
ATOM 3070 C CA . TYR B 1 162 ? 4.292 -24.905 1.480 1.00 30.64 181 TYR B CA 1
ATOM 3071 C C . TYR B 1 162 ? 4.826 -26.272 1.798 1.00 35.68 181 TYR B C 1
ATOM 3072 O O . TYR B 1 162 ? 5.056 -27.058 0.888 1.00 35.46 181 TYR B O 1
ATOM 3081 N N . LYS B 1 163 ? 4.982 -26.578 3.081 1.00 35.67 182 LYS B N 1
ATOM 3082 C CA . LYS B 1 163 ? 5.480 -27.883 3.523 1.00 37.01 182 LYS B CA 1
ATOM 3083 C C . LYS B 1 163 ? 4.469 -29.013 3.312 1.00 39.79 182 LYS B C 1
ATOM 3084 O O . LYS B 1 163 ? 4.879 -30.153 3.071 1.00 40.09 182 LYS B O 1
ATOM 3090 N N . SER B 1 164 ? 3.159 -28.692 3.377 1.00 34.34 183 SER B N 1
ATOM 3091 C CA . SER B 1 164 ? 2.097 -29.672 3.185 1.00 33.14 183 SER B CA 1
ATOM 3092 C C . SER B 1 164 ? 0.939 -29.119 2.343 1.00 33.77 183 SER B C 1
ATOM 3093 O O . SER B 1 164 ? 0.748 -27.899 2.233 1.00 33.21 183 SER B O 1
ATOM 3096 N N . VAL B 1 165 ? 0.140 -30.038 1.807 1.00 28.53 184 VAL B N 1
ATOM 3097 C CA . VAL B 1 165 ? -1.064 -29.761 1.028 1.00 28.55 184 VAL B CA 1
ATOM 3098 C C . VAL B 1 165 ? -2.092 -29.021 1.910 1.00 31.57 184 VAL B C 1
ATOM 3099 O O . VAL B 1 165 ? -2.657 -28.024 1.476 1.00 28.79 184 VAL B O 1
ATOM 3103 N N . GLU B 1 166 ? -2.287 -29.497 3.151 1.00 30.27 185 GLU B N 1
ATOM 3104 C CA . GLU B 1 166 ? -3.229 -28.915 4.113 1.00 31.13 185 GLU B CA 1
ATOM 3105 C C . GLU B 1 166 ? -2.946 -27.404 4.302 1.00 34.12 185 GLU B C 1
ATOM 3106 O O . GLU B 1 166 ? -3.884 -26.606 4.339 1.00 32.56 185 GLU B O 1
ATOM 3112 N N . GLU B 1 167 ? -1.652 -27.030 4.391 1.00 31.04 186 GLU B N 1
ATOM 3113 C CA . GLU B 1 167 ? -1.225 -25.644 4.581 1.00 30.63 186 GLU B CA 1
ATOM 3114 C C . GLU B 1 167 ? -1.609 -24.760 3.401 1.00 31.10 186 GLU B C 1
ATOM 3115 O O . GLU B 1 167 ? -2.131 -23.665 3.620 1.00 29.42 186 GLU B O 1
ATOM 3121 N N . HIS B 1 168 ? -1.356 -25.215 2.155 1.00 27.62 187 HIS B N 1
ATOM 3122 C CA . HIS B 1 168 ? -1.741 -24.385 1.009 1.00 27.11 187 HIS B CA 1
ATOM 3123 C C . HIS B 1 168 ? -3.260 -24.344 0.848 1.00 31.02 187 HIS B C 1
ATOM 3124 O O . HIS B 1 168 ? -3.783 -23.287 0.512 1.00 33.05 187 HIS B O 1
ATOM 3131 N N . ASN B 1 169 ? -3.966 -25.443 1.177 1.00 26.95 188 ASN B N 1
ATOM 3132 C CA . ASN B 1 169 ? -5.430 -25.471 1.078 1.00 28.26 188 ASN B CA 1
ATOM 3133 C C . ASN B 1 169 ? -6.102 -24.483 2.026 1.00 30.54 188 ASN B C 1
ATOM 3134 O O . ASN B 1 169 ? -7.080 -23.863 1.643 1.00 28.49 188 ASN B O 1
ATOM 3139 N N . LEU B 1 170 ? -5.553 -24.305 3.227 1.00 30.36 189 LEU B N 1
ATOM 3140 C CA . LEU B 1 170 ? -6.093 -23.331 4.193 1.00 31.97 189 LEU B CA 1
ATOM 3141 C C . LEU B 1 170 ? -5.872 -21.898 3.706 1.00 32.75 189 LEU B C 1
ATOM 3142 O O . LEU B 1 170 ? -6.747 -21.067 3.868 1.00 32.71 189 LEU B O 1
ATOM 3147 N N . ASP B 1 171 ? -4.749 -21.640 3.020 1.00 28.65 190 ASP B N 1
ATOM 3148 C CA . ASP B 1 171 ? -4.459 -20.328 2.463 1.00 29.41 190 ASP B CA 1
ATOM 3149 C C . ASP B 1 171 ? -5.291 -20.041 1.211 1.00 32.81 190 ASP B C 1
ATOM 3150 O O . ASP B 1 171 ? -5.553 -18.870 0.910 1.00 32.79 190 ASP B O 1
ATOM 3155 N N . LEU B 1 172 ? -5.750 -21.101 0.506 1.00 29.05 191 LEU B N 1
ATOM 3156 C CA . LEU B 1 172 ? -6.661 -20.896 -0.616 1.00 29.24 191 LEU B CA 1
ATOM 3157 C C . LEU B 1 172 ? -8.043 -20.436 -0.080 1.00 32.60 191 LEU B C 1
ATOM 3158 O O . LEU B 1 172 ? -8.592 -19.439 -0.566 1.00 32.61 191 LEU B O 1
ATOM 3163 N N . THR B 1 173 ? -8.577 -21.156 0.905 1.00 28.89 192 THR B N 1
ATOM 3164 C CA . THR B 1 173 ? -9.898 -20.847 1.467 1.00 31.12 192 THR B CA 1
ATOM 3165 C C . THR B 1 173 ? -9.934 -19.495 2.169 1.00 34.02 192 THR B C 1
ATOM 3166 O O . THR B 1 173 ? -10.950 -18.839 2.097 1.00 33.51 192 THR B O 1
ATOM 3170 N N . SER B 1 174 ? -8.827 -19.057 2.802 1.00 32.55 193 SER B N 1
ATOM 3171 C CA . SER B 1 174 ? -8.788 -17.741 3.450 1.00 34.38 193 SER B CA 1
ATOM 3172 C C . SER B 1 174 ? -8.644 -16.598 2.429 1.00 39.08 193 SER B C 1
ATOM 3173 O O . SER B 1 174 ? -8.859 -15.449 2.767 1.00 39.23 193 SER B O 1
ATOM 3176 N N . GLY B 1 175 ? -8.273 -16.917 1.201 1.00 36.50 194 GLY B N 1
ATOM 3177 C CA . GLY B 1 175 ? -8.082 -15.899 0.178 1.00 36.18 194 GLY B CA 1
ATOM 3178 C C . GLY B 1 175 ? -6.660 -15.384 0.071 1.00 39.31 194 GLY B C 1
ATOM 3179 O O . GLY B 1 175 ? -6.404 -14.520 -0.757 1.00 39.44 194 GLY B O 1
ATOM 3180 N N . ARG B 1 176 ? -5.716 -15.923 0.874 1.00 35.60 195 ARG B N 1
ATOM 3181 C CA . ARG B 1 176 ? -4.292 -15.572 0.813 1.00 35.66 195 ARG B CA 1
ATOM 3182 C C . ARG B 1 176 ? -3.724 -16.028 -0.553 1.00 37.94 195 ARG B C 1
ATOM 3183 O O . ARG B 1 176 ? -2.877 -15.351 -1.125 1.00 38.53 195 ARG B O 1
ATOM 3191 N N . LEU B 1 177 ? -4.229 -17.151 -1.089 1.00 31.60 196 LEU B N 1
ATOM 3192 C CA . LEU B 1 177 ? -3.829 -17.662 -2.402 1.00 29.44 196 LEU B CA 1
ATOM 3193 C C . LEU B 1 177 ? -5.000 -17.556 -3.355 1.00 33.55 196 LEU B C 1
ATOM 3194 O O . LEU B 1 177 ? -6.149 -17.644 -2.918 1.00 32.43 196 LEU B O 1
ATOM 3199 N N . ASP B 1 178 ? -4.721 -17.437 -4.655 1.00 31.96 197 ASP B N 1
ATOM 3200 C CA . ASP B 1 178 ? -5.743 -17.406 -5.712 1.00 31.47 197 ASP B CA 1
ATOM 3201 C C . ASP B 1 178 ? -6.023 -18.812 -6.248 1.00 33.08 197 ASP B C 1
ATOM 3202 O O . ASP B 1 178 ? -7.154 -19.096 -6.668 1.00 31.09 197 ASP B O 1
ATOM 3207 N N . ALA B 1 179 ? -4.987 -19.674 -6.262 1.00 28.66 198 ALA B N 1
ATOM 3208 C CA . ALA B 1 179 ? -5.051 -21.054 -6.748 1.00 28.79 198 ALA B CA 1
ATOM 3209 C C . ALA B 1 179 ? -4.023 -21.924 -6.055 1.00 33.58 198 ALA B C 1
ATOM 3210 O O . ALA B 1 179 ? -3.069 -21.422 -5.455 1.00 34.08 198 ALA B O 1
ATOM 3212 N N . VAL B 1 180 ? -4.219 -23.240 -6.152 1.00 30.67 199 VAL B N 1
ATOM 3213 C CA . VAL B 1 180 ? -3.269 -24.258 -5.686 1.00 30.14 199 VAL B CA 1
ATOM 3214 C C . VAL B 1 180 ? -3.101 -25.283 -6.793 1.00 34.52 199 VAL B C 1
ATOM 3215 O O . VAL B 1 180 ? -4.015 -25.481 -7.587 1.00 33.14 199 VAL B O 1
ATOM 3219 N N . LEU B 1 181 ? -1.946 -25.946 -6.841 1.00 32.34 200 LEU B N 1
ATOM 3220 C CA . LEU B 1 181 ? -1.707 -26.999 -7.827 1.00 31.14 200 LEU B CA 1
ATOM 3221 C C . LEU B 1 181 ? -1.241 -28.224 -7.061 1.00 34.19 200 LEU B C 1
ATOM 3222 O O . LEU B 1 181 ? -0.317 -28.119 -6.260 1.00 35.05 200 LEU B O 1
ATOM 3227 N N . ALA B 1 182 ? -1.901 -29.368 -7.262 1.00 29.41 201 ALA B N 1
ATOM 3228 C CA . ALA B 1 182 ? -1.547 -30.627 -6.591 1.00 29.67 201 ALA B CA 1
ATOM 3229 C C . ALA B 1 182 ? -2.161 -31.784 -7.356 1.00 34.15 201 ALA B C 1
ATOM 3230 O O . ALA B 1 182 ? -2.903 -31.592 -8.334 1.00 32.64 201 ALA B O 1
ATOM 3232 N N . ASN B 1 183 ? -1.895 -33.002 -6.869 1.00 30.79 202 ASN B N 1
ATOM 3233 C CA . ASN B 1 183 ? -2.477 -34.196 -7.424 1.00 30.79 202 ASN B CA 1
ATOM 3234 C C . ASN B 1 183 ? -4.029 -34.046 -7.362 1.00 34.61 202 ASN B C 1
ATOM 3235 O O . ASN B 1 183 ? -4.583 -33.615 -6.343 1.00 32.04 202 ASN B O 1
ATOM 3240 N N . ALA B 1 184 ? -4.701 -34.340 -8.485 1.00 33.14 203 ALA B N 1
ATOM 3241 C CA . ALA B 1 184 ? -6.143 -34.157 -8.647 1.00 33.66 203 ALA B CA 1
ATOM 3242 C C . ALA B 1 184 ? -6.977 -35.025 -7.729 1.00 35.03 203 ALA B C 1
ATOM 3243 O O . ALA B 1 184 ? -8.031 -34.570 -7.305 1.00 33.09 203 ALA B O 1
ATOM 3245 N N . THR B 1 185 ? -6.529 -36.264 -7.426 1.00 32.61 204 THR B N 1
ATOM 3246 C CA . THR B 1 185 ? -7.269 -37.147 -6.509 1.00 32.72 204 THR B CA 1
ATOM 3247 C C . THR B 1 185 ? -7.197 -36.574 -5.095 1.00 32.29 204 THR B C 1
ATOM 3248 O O . THR B 1 185 ? -8.166 -36.644 -4.352 1.00 32.52 204 THR B O 1
ATOM 3252 N N . VAL B 1 186 ? -6.048 -35.984 -4.746 1.00 29.69 205 VAL B N 1
ATOM 3253 C CA . VAL B 1 186 ? -5.808 -35.343 -3.453 1.00 27.93 205 VAL B CA 1
ATOM 3254 C C . VAL B 1 186 ? -6.710 -34.106 -3.333 1.00 29.52 205 VAL B C 1
ATOM 3255 O O . VAL B 1 186 ? -7.427 -33.964 -2.349 1.00 28.91 205 VAL B O 1
ATOM 3259 N N . LEU B 1 187 ? -6.709 -33.249 -4.358 1.00 26.72 206 LEU B N 1
ATOM 3260 C CA . LEU B 1 187 ? -7.568 -32.068 -4.390 1.00 26.62 206 LEU B CA 1
ATOM 3261 C C . LEU B 1 187 ? -9.062 -32.422 -4.412 1.00 32.52 206 LEU B C 1
ATOM 3262 O O . LEU B 1 187 ? -9.816 -31.799 -3.662 1.00 32.21 206 LEU B O 1
ATOM 3267 N N . ALA B 1 188 ? -9.483 -33.460 -5.191 1.00 30.35 207 ALA B N 1
ATOM 3268 C CA . ALA B 1 188 ? -10.887 -33.889 -5.233 1.00 30.43 207 ALA B CA 1
ATOM 3269 C C . ALA B 1 188 ? -11.369 -34.341 -3.859 1.00 35.17 207 ALA B C 1
ATOM 3270 O O . ALA B 1 188 ? -12.497 -34.027 -3.479 1.00 35.18 207 ALA B O 1
ATOM 3272 N N . ALA B 1 189 ? -10.500 -35.029 -3.090 1.00 31.08 208 ALA B N 1
ATOM 3273 C CA . ALA B 1 189 ? -10.848 -35.479 -1.736 1.00 30.88 208 ALA B CA 1
ATOM 3274 C C . ALA B 1 189 ? -10.900 -34.273 -0.770 1.00 34.18 208 ALA B C 1
ATOM 3275 O O . ALA B 1 189 ? -11.854 -34.133 0.011 1.00 33.79 208 ALA B O 1
ATOM 3277 N N . ALA B 1 190 ? -9.894 -33.387 -0.865 1.00 31.20 209 ALA B N 1
ATOM 3278 C CA . ALA B 1 190 ? -9.761 -32.198 -0.006 1.00 31.20 209 ALA B CA 1
ATOM 3279 C C . ALA B 1 190 ? -10.915 -31.225 -0.125 1.00 34.55 209 ALA B C 1
ATOM 3280 O O . ALA B 1 190 ? -11.424 -30.747 0.893 1.00 34.33 209 ALA B O 1
ATOM 3282 N N . ILE B 1 191 ? -11.358 -30.947 -1.351 1.00 32.04 210 ILE B N 1
ATOM 3283 C CA . ILE B 1 191 ? -12.440 -29.973 -1.560 1.00 32.03 210 ILE B CA 1
ATOM 3284 C C . ILE B 1 191 ? -13.798 -30.494 -1.043 1.00 36.70 210 ILE B C 1
ATOM 3285 O O . ILE B 1 191 ? -14.713 -29.701 -0.838 1.00 36.30 210 ILE B O 1
ATOM 3290 N N . GLU B 1 192 ? -13.911 -31.817 -0.808 1.00 34.61 211 GLU B N 1
ATOM 3291 C CA . GLU B 1 192 ? -15.123 -32.433 -0.252 1.00 34.80 211 GLU B CA 1
ATOM 3292 C C . GLU B 1 192 ? -15.218 -32.242 1.269 1.00 36.81 211 GLU B C 1
ATOM 3293 O O . GLU B 1 192 ? -16.285 -32.432 1.840 1.00 35.10 211 GLU B O 1
ATOM 3299 N N . LYS B 1 193 ? -14.092 -31.867 1.931 1.00 33.71 212 LYS B N 1
ATOM 3300 C CA . LYS B 1 193 ? -14.063 -31.610 3.377 1.00 32.42 212 LYS B CA 1
ATOM 3301 C C . LYS B 1 193 ? -14.722 -30.257 3.691 1.00 35.20 212 LYS B C 1
ATOM 3302 O O . LYS B 1 193 ? -14.568 -29.321 2.903 1.00 34.18 212 LYS B O 1
ATOM 3308 N N . PRO B 1 194 ? -15.442 -30.150 4.841 1.00 34.57 213 PRO B N 1
ATOM 3309 C CA . PRO B 1 194 ? -16.170 -28.900 5.173 1.00 35.96 213 PRO B CA 1
ATOM 3310 C C . PRO B 1 194 ? -15.371 -27.603 5.085 1.00 38.51 213 PRO B C 1
ATOM 3311 O O . PRO B 1 194 ? -15.911 -26.587 4.661 1.00 35.56 213 PRO B O 1
ATOM 3315 N N . GLU B 1 195 ? -14.090 -27.642 5.473 1.00 37.27 214 GLU B N 1
ATOM 3316 C CA . GLU B 1 195 ? -13.197 -26.470 5.453 1.00 37.80 214 GLU B CA 1
ATOM 3317 C C . GLU B 1 195 ? -13.018 -25.912 4.063 1.00 41.44 214 GLU B C 1
ATOM 3318 O O . GLU B 1 195 ? -12.847 -24.706 3.931 1.00 41.78 214 GLU B O 1
ATOM 3324 N N . MET B 1 196 ? -13.095 -26.767 3.030 1.00 35.86 215 MET B N 1
ATOM 3325 C CA . MET B 1 196 ? -12.879 -26.355 1.659 1.00 34.54 215 MET B CA 1
ATOM 3326 C C . MET B 1 196 ? -14.173 -26.123 0.880 1.00 40.00 215 MET B C 1
ATOM 3327 O O . MET B 1 196 ? -14.151 -26.117 -0.351 1.00 38.18 215 MET B O 1
ATOM 3332 N N . LYS B 1 197 ? -15.283 -25.849 1.595 1.00 38.64 216 LYS B N 1
ATOM 3333 C CA . LYS B 1 197 ? -16.569 -25.511 0.985 1.00 39.26 216 LYS B CA 1
ATOM 3334 C C . LYS B 1 197 ? -16.334 -24.333 0.015 1.00 40.25 216 LYS B C 1
ATOM 3335 O O . LYS B 1 197 ? -15.627 -23.383 0.352 1.00 38.87 216 LYS B O 1
ATOM 3341 N N . GLY B 1 198 ? -16.835 -24.468 -1.202 1.00 35.67 217 GLY B N 1
ATOM 3342 C CA . GLY B 1 198 ? -16.659 -23.451 -2.225 1.00 34.43 217 GLY B CA 1
ATOM 3343 C C . GLY B 1 198 ? -15.491 -23.689 -3.160 1.00 34.35 217 GLY B C 1
ATOM 3344 O O . GLY B 1 198 ? -15.483 -23.131 -4.251 1.00 33.05 217 GLY B O 1
ATOM 3345 N N . ALA B 1 199 ? -14.500 -24.511 -2.773 1.00 30.05 218 ALA B N 1
ATOM 3346 C CA . ALA B 1 199 ? -13.361 -24.772 -3.665 1.00 28.43 218 ALA B CA 1
ATOM 3347 C C . ALA B 1 199 ? -13.762 -25.748 -4.788 1.00 30.85 218 ALA B C 1
ATOM 3348 O O . ALA B 1 199 ? -14.631 -26.597 -4.598 1.00 30.78 218 ALA B O 1
ATOM 3350 N N . LYS B 1 200 ? -13.146 -25.604 -5.962 1.00 27.61 219 LYS B N 1
ATOM 3351 C CA . LYS B 1 200 ? -13.403 -26.460 -7.121 1.00 26.49 219 LYS B CA 1
ATOM 3352 C C . LYS B 1 200 ? -12.152 -26.715 -7.936 1.00 28.58 219 LYS B C 1
ATOM 3353 O O . LYS B 1 200 ? -11.286 -25.835 -8.037 1.00 27.59 219 LYS B O 1
ATOM 3359 N N . LEU B 1 201 ? -12.087 -27.913 -8.556 1.00 26.02 220 LEU B N 1
ATOM 3360 C CA A LEU B 1 201 ? -11.056 -28.284 -9.516 0.50 25.22 220 LEU B CA 1
ATOM 3361 C CA B LEU B 1 201 ? -11.046 -28.260 -9.512 0.50 25.51 220 LEU B CA 1
ATOM 3362 C C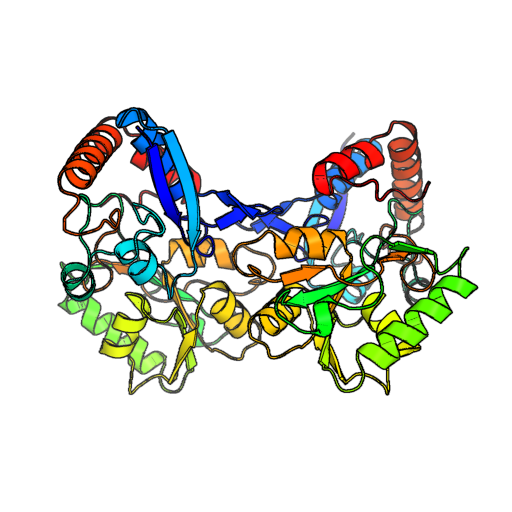 . LEU B 1 201 ? -11.443 -27.506 -10.785 1.00 28.85 220 LEU B C 1
ATOM 3363 O O . LEU B 1 201 ? -12.626 -27.443 -11.132 1.00 27.70 220 LEU B O 1
ATOM 3372 N N . VAL B 1 202 ? -10.493 -26.849 -11.421 1.00 25.56 221 VAL B N 1
ATOM 3373 C CA . VAL B 1 202 ? -10.767 -26.068 -12.609 1.00 25.03 221 VAL B CA 1
ATOM 3374 C C . VAL B 1 202 ? -9.643 -26.317 -13.609 1.00 29.79 221 VAL B C 1
ATOM 3375 O O . VAL B 1 202 ? -8.565 -26.796 -13.243 1.00 28.57 221 VAL B O 1
ATOM 3379 N N . GLY B 1 203 ? -9.885 -25.924 -14.848 1.00 28.90 222 GLY B N 1
ATOM 3380 C CA . GLY B 1 203 ? -8.907 -26.089 -15.906 1.00 29.05 222 GLY B CA 1
ATOM 3381 C C . GLY B 1 203 ? -8.531 -27.542 -16.166 1.00 31.95 222 GLY B C 1
ATOM 3382 O O . GLY B 1 203 ? -9.206 -28.485 -15.724 1.00 28.82 222 GLY B O 1
ATOM 3383 N N . PRO B 1 204 ? -7.433 -27.741 -16.898 1.00 32.62 223 PRO B N 1
ATOM 3384 C CA . PRO B 1 204 ? -7.067 -29.100 -17.314 1.00 33.82 223 PRO B CA 1
ATOM 3385 C C . PRO B 1 204 ? -6.313 -29.949 -16.303 1.00 40.12 223 PRO B C 1
ATOM 3386 O O . PRO B 1 204 ? -5.839 -29.457 -15.276 1.00 40.27 223 PRO B O 1
ATOM 3390 N N . LEU B 1 205 ? -6.218 -31.245 -16.614 1.00 38.11 224 LEU B N 1
ATOM 3391 C CA . LEU B 1 205 ? -5.491 -32.227 -15.815 1.00 38.20 224 LEU B CA 1
ATOM 3392 C C . LEU B 1 205 ? -4.269 -32.690 -16.597 1.00 41.98 224 LEU B C 1
ATOM 3393 O O . LEU B 1 205 ? -4.352 -32.895 -17.811 1.00 42.57 224 LEU B O 1
ATOM 3398 N N . PHE B 1 206 ? -3.120 -32.786 -15.920 1.00 35.89 225 PHE B N 1
ATOM 3399 C CA . PHE B 1 206 ? -1.871 -33.162 -16.567 1.00 36.54 225 PHE B CA 1
ATOM 3400 C C . PHE B 1 206 ? -1.305 -34.449 -15.986 1.00 41.18 225 PHE B C 1
ATOM 3401 O O . PHE B 1 206 ? -1.371 -34.654 -14.776 1.00 37.96 225 PHE B O 1
ATOM 3409 N N . SER B 1 207 ? -0.760 -35.318 -16.864 1.00 40.87 226 SER B N 1
ATOM 3410 C CA . SER B 1 207 ? -0.122 -36.583 -16.489 1.00 40.22 226 SER B CA 1
ATOM 3411 C C . SER B 1 207 ? 1.202 -36.709 -17.250 1.00 44.14 226 SER B C 1
ATOM 3412 O O . SER B 1 207 ? 1.494 -35.869 -18.105 1.00 41.90 226 SER B O 1
ATOM 3415 N N . GLY B 1 208 ? 2.014 -37.707 -16.881 1.00 43.33 227 GLY B N 1
ATOM 3416 C CA . GLY B 1 208 ? 3.318 -37.961 -17.505 1.00 44.92 227 GLY B CA 1
ATOM 3417 C C . GLY B 1 208 ? 4.276 -36.821 -17.241 1.00 48.24 227 GLY B C 1
ATOM 3418 O O . GLY B 1 208 ? 4.040 -36.027 -16.323 1.00 44.76 227 GLY B O 1
ATOM 3419 N N . GLY B 1 209 ? 5.315 -36.714 -18.070 1.00 49.08 228 GLY B N 1
ATOM 3420 C CA . GLY B 1 209 ? 6.352 -35.694 -17.932 1.00 50.80 228 GLY B CA 1
ATOM 3421 C C . GLY B 1 209 ? 6.924 -35.667 -16.529 1.00 56.88 228 GLY B C 1
ATOM 3422 O O . GLY B 1 209 ? 7.246 -36.723 -15.973 1.00 56.28 228 GLY B O 1
ATOM 3423 N N . GLU B 1 210 ? 6.960 -34.471 -15.919 1.00 55.98 229 GLU B N 1
ATOM 3424 C CA . GLU B 1 210 ? 7.426 -34.241 -14.545 1.00 55.74 229 GLU B CA 1
ATOM 3425 C C . GLU B 1 210 ? 6.705 -35.144 -13.535 1.00 55.89 229 GLU B C 1
ATOM 3426 O O . GLU B 1 210 ? 7.359 -35.687 -12.649 1.00 55.97 229 GLU B O 1
ATOM 3432 N N . PHE B 1 211 ? 5.369 -35.288 -13.675 1.00 48.11 230 PHE B N 1
ATOM 3433 C CA . PHE B 1 211 ? 4.518 -36.042 -12.757 1.00 46.43 230 PHE B CA 1
ATOM 3434 C C . PHE B 1 211 ? 4.888 -37.510 -12.688 1.00 51.89 230 PHE B C 1
ATOM 3435 O O . PHE B 1 211 ? 4.961 -38.065 -11.593 1.00 52.49 230 PHE B O 1
ATOM 3443 N N . GLY B 1 212 ? 5.197 -38.093 -13.837 1.00 48.64 231 GLY B N 1
ATOM 3444 C CA . GLY B 1 212 ? 5.656 -39.467 -13.941 1.00 49.11 231 GLY B CA 1
ATOM 3445 C C . GLY B 1 212 ? 4.827 -40.516 -13.228 1.00 50.96 231 GLY B C 1
ATOM 3446 O O . GLY B 1 212 ? 3.598 -40.407 -13.134 1.00 49.84 231 GLY B O 1
ATOM 3447 N N . VAL B 1 213 ? 5.523 -41.548 -12.725 1.00 46.60 232 VAL B N 1
ATOM 3448 C CA . VAL B 1 213 ? 4.900 -42.698 -12.066 1.00 45.54 232 VAL B CA 1
ATOM 3449 C C . VAL B 1 213 ? 5.364 -42.814 -10.622 1.00 45.97 232 VAL B C 1
ATOM 3450 O O . VAL B 1 213 ? 6.479 -42.416 -10.294 1.00 44.09 232 VAL B O 1
ATOM 3454 N N . VAL B 1 214 ? 4.501 -43.381 -9.776 1.00 42.24 233 VAL B N 1
ATOM 3455 C CA . VAL B 1 214 ? 4.716 -43.588 -8.345 1.00 41.13 233 VAL B CA 1
ATOM 3456 C C . VAL B 1 214 ? 5.273 -44.979 -8.066 1.00 44.87 233 VAL B C 1
ATOM 3457 O O . VAL B 1 214 ? 4.725 -45.969 -8.541 1.00 45.91 233 VAL B O 1
ATOM 3461 N N . ALA B 1 215 ? 6.327 -45.053 -7.252 1.00 39.46 234 ALA B N 1
ATOM 3462 C CA . ALA B 1 215 ? 6.941 -46.325 -6.876 1.00 39.88 234 ALA B CA 1
ATOM 3463 C C . ALA B 1 215 ? 7.379 -46.272 -5.415 1.00 42.31 234 ALA B C 1
ATOM 3464 O O . ALA B 1 215 ? 7.350 -45.203 -4.795 1.00 39.77 234 ALA B O 1
ATOM 3466 N N . VAL B 1 216 ? 7.781 -47.433 -4.870 1.00 39.82 235 VAL B N 1
ATOM 3467 C CA . VAL B 1 216 ? 8.305 -47.554 -3.500 1.00 38.38 235 VAL B CA 1
ATOM 3468 C C . VAL B 1 216 ? 9.741 -47.009 -3.525 1.00 41.63 235 VAL B C 1
ATOM 3469 O O . VAL B 1 216 ? 10.567 -47.492 -4.297 1.00 42.07 235 VAL B O 1
ATOM 3473 N N . GLY B 1 217 ? 10.017 -46.035 -2.668 1.00 38.03 236 GLY B N 1
ATOM 3474 C CA . GLY B 1 217 ? 11.353 -45.468 -2.509 1.00 39.01 236 GLY B CA 1
ATOM 3475 C C . GLY B 1 217 ? 12.184 -46.390 -1.638 1.00 43.28 236 GLY B C 1
ATOM 3476 O O . GLY B 1 217 ? 11.703 -46.859 -0.602 1.00 40.08 236 GLY B O 1
ATOM 3477 N N . LEU B 1 218 ? 13.415 -46.716 -2.079 1.00 43.01 237 LEU B N 1
ATOM 3478 C CA . LEU B 1 218 ? 14.302 -47.649 -1.371 1.00 45.23 237 LEU B CA 1
ATOM 3479 C C . LEU B 1 218 ? 15.732 -47.147 -1.433 1.00 50.35 237 LEU B C 1
ATOM 3480 O O . LEU B 1 218 ? 16.045 -46.370 -2.329 1.00 49.77 237 LEU B O 1
ATOM 3485 N N . ARG B 1 219 ? 16.620 -47.624 -0.534 1.00 47.70 238 ARG B N 1
ATOM 3486 C CA . ARG B 1 219 ? 18.037 -47.257 -0.633 1.00 48.31 238 ARG B CA 1
ATOM 3487 C C . ARG B 1 219 ? 18.613 -47.915 -1.909 1.00 54.34 238 ARG B C 1
ATOM 3488 O O . ARG B 1 219 ? 18.148 -48.991 -2.290 1.00 54.69 238 ARG B O 1
ATOM 3496 N N . LYS B 1 220 ? 19.622 -47.311 -2.552 1.00 52.38 239 LYS B N 1
ATOM 3497 C CA . LYS B 1 220 ? 20.208 -47.891 -3.780 1.00 54.62 239 LYS B CA 1
ATOM 3498 C C . LYS B 1 220 ? 20.810 -49.291 -3.587 1.00 58.69 239 LYS B C 1
ATOM 3499 O O . LYS B 1 220 ? 20.631 -50.140 -4.454 1.00 59.49 239 LYS B O 1
ATOM 3505 N N . GLU B 1 221 ? 21.474 -49.540 -2.441 1.00 54.73 240 GLU B N 1
ATOM 3506 C CA . GLU B 1 221 ? 22.144 -50.808 -2.126 1.00 56.55 240 GLU B CA 1
ATOM 3507 C C . GLU B 1 221 ? 21.205 -51.960 -1.714 1.00 59.95 240 GLU B C 1
ATOM 3508 O O . GLU B 1 221 ? 21.662 -53.098 -1.611 1.00 61.24 240 GLU B O 1
ATOM 3514 N N . ASP B 1 222 ? 19.924 -51.681 -1.488 1.00 55.29 241 ASP B N 1
ATOM 3515 C CA . ASP B 1 222 ? 18.950 -52.696 -1.080 1.00 55.13 241 ASP B CA 1
ATOM 3516 C C . ASP B 1 222 ? 18.325 -53.443 -2.286 1.00 60.61 241 ASP B C 1
ATOM 3517 O O . ASP B 1 222 ? 17.121 -53.367 -2.536 1.00 58.56 241 ASP B O 1
ATOM 3522 N N . THR B 1 223 ? 19.177 -54.196 -3.017 1.00 61.18 242 THR B N 1
ATOM 3523 C CA . THR B 1 223 ? 18.796 -54.981 -4.208 1.00 63.10 242 THR B CA 1
ATOM 3524 C C . THR B 1 223 ? 17.784 -56.091 -3.865 1.00 66.65 242 THR B C 1
ATOM 3525 O O . THR B 1 223 ? 16.835 -56.299 -4.623 1.00 66.52 242 THR B O 1
ATOM 3529 N N . ALA B 1 224 ? 17.984 -56.790 -2.729 1.00 63.25 243 ALA B N 1
ATOM 3530 C CA . ALA B 1 224 ? 17.073 -57.853 -2.290 1.00 62.87 243 ALA B CA 1
ATOM 3531 C C . ALA B 1 224 ? 15.695 -57.283 -1.937 1.00 62.42 243 ALA B C 1
ATOM 3532 O O . ALA B 1 224 ? 14.700 -57.835 -2.412 1.00 60.06 243 ALA B O 1
ATOM 3534 N N . LEU B 1 225 ? 15.636 -56.147 -1.191 1.00 57.64 244 LEU B N 1
ATOM 3535 C CA . LEU B 1 225 ? 14.367 -55.486 -0.859 1.00 54.64 244 LEU B CA 1
ATOM 3536 C C . LEU B 1 225 ? 13.649 -54.991 -2.134 1.00 57.58 244 LEU B C 1
ATOM 3537 O O . LEU B 1 225 ? 12.426 -55.149 -2.235 1.00 57.51 244 LEU B O 1
ATOM 3542 N N . LYS B 1 226 ? 14.405 -54.453 -3.123 1.00 52.31 245 LYS B N 1
ATOM 3543 C CA . LYS B 1 226 ? 13.819 -54.030 -4.398 1.00 51.83 245 LYS B CA 1
ATOM 3544 C C . LYS B 1 226 ? 13.247 -55.262 -5.131 1.00 59.15 245 LYS B C 1
ATOM 3545 O O . LYS B 1 226 ? 12.116 -55.202 -5.618 1.00 59.05 245 LYS B O 1
ATOM 3551 N N . ALA B 1 227 ? 14.009 -56.383 -5.164 1.00 58.11 246 ALA B N 1
ATOM 3552 C CA . ALA B 1 227 ? 13.555 -57.627 -5.804 1.00 59.67 246 ALA B CA 1
ATOM 3553 C C . ALA B 1 227 ? 12.260 -58.151 -5.154 1.00 61.97 246 ALA B C 1
ATOM 3554 O O . ALA B 1 227 ? 11.359 -58.545 -5.879 1.00 60.36 246 ALA B O 1
ATOM 3556 N N . ASP B 1 228 ? 12.140 -58.110 -3.810 1.00 58.71 247 ASP B N 1
ATOM 3557 C CA . ASP B 1 228 ? 10.926 -58.549 -3.108 1.00 57.59 247 ASP B CA 1
ATOM 3558 C C . ASP B 1 228 ? 9.732 -57.654 -3.439 1.00 58.46 247 ASP B C 1
ATOM 3559 O O . ASP B 1 228 ? 8.673 -58.184 -3.812 1.00 57.72 247 ASP B O 1
ATOM 3564 N N . PHE B 1 229 ? 9.911 -56.298 -3.355 1.00 52.68 248 PHE B N 1
ATOM 3565 C CA . PHE B 1 229 ? 8.839 -55.357 -3.685 1.00 50.60 248 PHE B CA 1
ATOM 3566 C C . PHE B 1 229 ? 8.407 -55.513 -5.140 1.00 55.29 248 PHE B C 1
ATOM 3567 O O . PHE B 1 229 ? 7.212 -55.472 -5.407 1.00 54.06 248 PHE B O 1
ATOM 3575 N N . ASP B 1 230 ? 9.370 -55.698 -6.070 1.00 55.05 249 ASP B N 1
ATOM 3576 C CA . ASP B 1 230 ? 9.079 -55.864 -7.504 1.00 56.80 249 ASP B CA 1
ATOM 3577 C C . ASP B 1 230 ? 8.207 -57.081 -7.790 1.00 62.01 249 ASP B C 1
ATOM 3578 O O . ASP B 1 230 ? 7.210 -56.940 -8.499 1.00 63.03 249 ASP B O 1
ATOM 3583 N N . ALA B 1 231 ? 8.522 -58.234 -7.166 1.00 59.04 250 ALA B N 1
ATOM 3584 C CA . ALA B 1 231 ? 7.743 -59.472 -7.308 1.00 60.16 250 ALA B CA 1
ATOM 3585 C C . ALA B 1 231 ? 6.332 -59.292 -6.718 1.00 61.98 250 ALA B C 1
ATOM 3586 O O . ALA B 1 231 ? 5.363 -59.673 -7.368 1.00 62.00 250 ALA B O 1
ATOM 3588 N N . ALA B 1 232 ? 6.218 -58.656 -5.531 1.00 56.75 251 ALA B N 1
ATOM 3589 C CA . ALA B 1 232 ? 4.943 -58.393 -4.854 1.00 55.36 251 ALA B CA 1
ATOM 3590 C C . ALA B 1 232 ? 4.022 -57.455 -5.653 1.00 57.01 251 ALA B C 1
ATOM 3591 O O . ALA B 1 232 ? 2.822 -57.727 -5.729 1.00 55.75 251 ALA B O 1
ATOM 3593 N N . ILE B 1 233 ? 4.578 -56.375 -6.262 1.00 52.39 252 ILE B N 1
ATOM 3594 C CA . ILE B 1 233 ? 3.801 -55.409 -7.060 1.00 50.47 252 ILE B CA 1
ATOM 3595 C C . ILE B 1 233 ? 3.281 -56.084 -8.345 1.00 56.20 252 ILE B C 1
ATOM 3596 O O . ILE B 1 233 ? 2.118 -55.911 -8.707 1.00 54.19 252 ILE B O 1
ATOM 3601 N N . LYS B 1 234 ? 4.143 -56.884 -8.992 1.00 55.51 253 LYS B N 1
ATOM 3602 C CA . LYS B 1 234 ? 3.825 -57.645 -10.201 1.00 55.99 253 LYS B CA 1
ATOM 3603 C C . LYS B 1 234 ? 2.663 -58.603 -9.906 1.00 60.99 253 LYS B C 1
ATOM 3604 O O . LYS B 1 234 ? 1.681 -58.616 -10.645 1.00 59.83 253 LYS B O 1
ATOM 3610 N N . ALA B 1 235 ? 2.778 -59.381 -8.801 1.00 59.38 254 ALA B N 1
ATOM 3611 C CA . ALA B 1 235 ? 1.766 -60.330 -8.336 1.00 60.09 254 ALA B CA 1
ATOM 3612 C C . ALA B 1 235 ? 0.459 -59.615 -7.956 1.00 64.70 254 ALA B C 1
ATOM 3613 O O . ALA B 1 235 ? -0.607 -60.092 -8.342 1.00 64.25 254 ALA B O 1
ATOM 3615 N N . ALA B 1 236 ? 0.539 -58.461 -7.237 1.00 60.85 255 ALA B N 1
ATOM 3616 C CA . ALA B 1 236 ? -0.634 -57.677 -6.833 1.00 59.81 255 ALA B CA 1
ATOM 3617 C C . ALA B 1 236 ? -1.328 -56.992 -8.014 1.00 66.84 255 ALA B C 1
ATOM 3618 O O . ALA B 1 236 ? -2.540 -56.768 -7.950 1.00 66.89 255 ALA B O 1
ATOM 3620 N N . SER B 1 237 ? -0.573 -56.650 -9.082 1.00 64.75 256 SER B N 1
ATOM 3621 C CA . SER B 1 237 ? -1.159 -56.057 -10.290 1.00 65.27 256 SER B CA 1
ATOM 3622 C C . SER B 1 237 ? -1.915 -57.164 -11.070 1.00 74.18 256 SER B C 1
ATOM 3623 O O . SER B 1 237 ? -2.987 -56.916 -11.619 1.00 75.32 256 SER B O 1
ATOM 3626 N N . GLU B 1 238 ? -1.332 -58.375 -11.097 1.00 72.80 257 GLU B N 1
ATOM 3627 C CA . GLU B 1 238 ? -1.814 -59.562 -11.794 1.00 75.60 257 GLU B CA 1
ATOM 3628 C C . GLU B 1 238 ? -3.125 -60.157 -11.257 1.00 80.74 257 GLU B C 1
ATOM 3629 O O . GLU B 1 238 ? -3.818 -60.846 -12.013 1.00 83.06 257 GLU B O 1
ATOM 3635 N N . ASP B 1 239 ? -3.429 -59.973 -9.954 1.00 74.55 258 ASP B N 1
ATOM 3636 C CA . ASP B 1 239 ? -4.644 -60.546 -9.358 1.00 73.44 258 ASP B CA 1
ATOM 3637 C C . ASP B 1 239 ? -5.721 -59.492 -9.026 1.00 71.78 258 ASP B C 1
ATOM 3638 O O . ASP B 1 239 ? -6.698 -59.806 -8.346 1.00 71.87 258 ASP B O 1
ATOM 3643 N N . GLY B 1 240 ? -5.549 -58.277 -9.543 1.00 64.31 259 GLY B N 1
ATOM 3644 C CA . GLY B 1 240 ? -6.510 -57.191 -9.375 1.00 62.07 259 GLY B CA 1
ATOM 3645 C C . GLY B 1 240 ? -6.510 -56.470 -8.034 1.00 63.17 259 GLY B C 1
ATOM 3646 O O . GLY B 1 240 ? -7.320 -55.565 -7.828 1.00 61.11 259 GLY B O 1
ATOM 3647 N N . THR B 1 241 ? -5.565 -56.830 -7.137 1.00 59.01 260 THR B N 1
ATOM 3648 C CA . THR B 1 241 ? -5.398 -56.260 -5.796 1.00 56.87 260 THR B CA 1
ATOM 3649 C C . THR B 1 241 ? -5.233 -54.733 -5.817 1.00 57.45 260 THR B C 1
ATOM 3650 O O . THR B 1 241 ? -5.966 -54.037 -5.104 1.00 55.31 260 THR B O 1
ATOM 3654 N N . ILE B 1 242 ? -4.280 -54.218 -6.625 1.00 53.07 261 ILE B N 1
ATOM 3655 C CA . ILE B 1 242 ? -4.010 -52.782 -6.681 1.00 50.78 261 I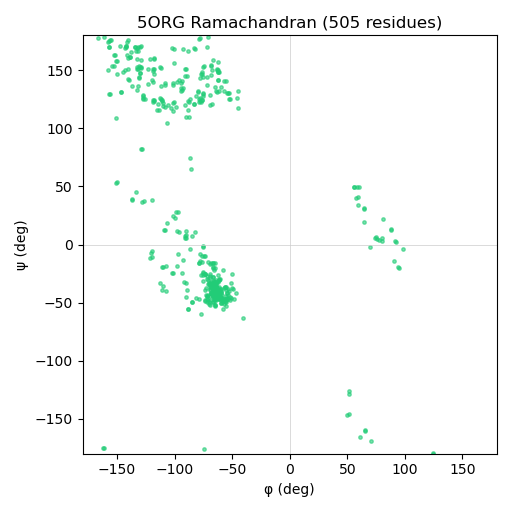LE B CA 1
ATOM 3656 C C . ILE B 1 242 ? -5.199 -52.032 -7.258 1.00 55.01 261 ILE B C 1
ATOM 3657 O O . ILE B 1 242 ? -5.631 -51.049 -6.650 1.00 53.82 261 ILE B O 1
ATOM 3662 N N . LYS B 1 243 ? -5.762 -52.519 -8.381 1.00 53.47 262 LYS B N 1
ATOM 3663 C CA . LYS B 1 243 ? -6.929 -51.916 -9.024 1.00 53.08 262 LYS B CA 1
ATOM 3664 C C . LYS B 1 243 ? -8.091 -51.814 -8.010 1.00 57.03 262 LYS B C 1
ATOM 3665 O O . LYS B 1 243 ? -8.655 -50.730 -7.849 1.00 55.22 262 LYS B O 1
ATOM 3671 N N . THR B 1 244 ? -8.368 -52.914 -7.260 1.00 55.02 263 THR B N 1
ATOM 3672 C CA . THR B 1 244 ? -9.406 -52.964 -6.220 1.00 54.28 263 THR B CA 1
ATOM 3673 C C . THR B 1 244 ? -9.194 -51.885 -5.167 1.00 54.89 263 THR B C 1
ATOM 3674 O O . THR B 1 244 ? -10.129 -51.147 -4.866 1.00 55.86 263 THR B O 1
ATOM 3678 N N . LEU B 1 245 ? -7.965 -51.779 -4.627 1.00 48.85 264 LEU B N 1
ATOM 3679 C CA . LEU B 1 245 ? -7.612 -50.779 -3.618 1.00 45.63 264 LEU B CA 1
ATOM 3680 C C . LEU B 1 245 ? -7.711 -49.373 -4.168 1.00 46.29 264 LEU B C 1
ATOM 3681 O O . LEU B 1 245 ? -8.209 -48.501 -3.468 1.00 46.05 264 LEU B O 1
ATOM 3686 N N . SER B 1 246 ? -7.271 -49.157 -5.415 1.00 41.80 265 SER B N 1
ATOM 3687 C CA . SER B 1 246 ? -7.377 -47.858 -6.070 1.00 40.54 265 SER B CA 1
ATOM 3688 C C . SER B 1 246 ? -8.869 -47.445 -6.149 1.00 45.59 265 SER B C 1
ATOM 3689 O O . SER B 1 246 ? -9.207 -46.343 -5.710 1.00 42.68 265 SER B O 1
ATOM 3692 N N . LEU B 1 247 ? -9.763 -48.352 -6.647 1.00 45.04 266 LEU B N 1
ATOM 3693 C CA . LEU B 1 247 ? -11.202 -48.070 -6.770 1.00 46.35 266 LEU B CA 1
ATOM 3694 C C . LEU B 1 247 ? -11.845 -47.808 -5.403 1.00 51.01 266 LEU B C 1
ATOM 3695 O O . LEU B 1 247 ? -12.672 -46.909 -5.270 1.00 50.98 266 LEU B O 1
ATOM 3700 N N . LYS B 1 248 ? -11.412 -48.555 -4.380 1.00 48.42 267 LYS B N 1
ATOM 3701 C CA . LYS B 1 248 ? -11.873 -48.406 -3.000 1.00 47.91 267 LYS B CA 1
ATOM 3702 C C . LYS B 1 248 ? -11.573 -46.985 -2.452 1.00 50.79 267 LYS B C 1
ATOM 3703 O O . LYS B 1 248 ? -12.452 -46.346 -1.865 1.00 49.41 267 LYS B O 1
ATOM 3709 N N . TRP B 1 249 ? -10.341 -46.491 -2.672 1.00 46.41 268 TRP B N 1
ATOM 3710 C CA . TRP B 1 249 ? -9.883 -45.216 -2.130 1.00 44.51 268 TRP B CA 1
ATOM 3711 C C . TRP B 1 249 ? -10.125 -43.986 -2.986 1.00 45.70 268 TRP B C 1
ATOM 3712 O O . TRP B 1 249 ? -10.504 -42.936 -2.461 1.00 40.94 268 TRP B O 1
ATOM 3723 N N . PHE B 1 250 ? -9.838 -44.103 -4.279 1.00 43.96 269 PHE B N 1
ATOM 3724 C CA . PHE B 1 250 ? -9.931 -43.014 -5.235 1.00 43.30 269 PHE B CA 1
ATOM 3725 C C . PHE B 1 250 ? -11.229 -43.005 -6.062 1.00 48.46 269 PHE B C 1
ATOM 3726 O O . PHE B 1 250 ? -11.560 -41.966 -6.638 1.00 47.39 269 PHE B O 1
ATOM 3734 N N . LYS B 1 251 ? -11.959 -44.151 -6.121 1.00 45.94 270 LYS B N 1
ATOM 3735 C CA . LYS B 1 251 ? -13.176 -44.338 -6.930 1.00 47.04 270 LYS B CA 1
ATOM 3736 C C . LYS B 1 251 ? -12.784 -44.229 -8.410 1.00 53.04 270 LYS B C 1
ATOM 3737 O O . LYS B 1 251 ? -13.626 -43.949 -9.250 1.00 54.01 270 LYS B O 1
ATOM 3743 N N . VAL B 1 252 ? -11.472 -44.408 -8.706 1.00 49.71 271 VAL B N 1
ATOM 3744 C CA . VAL B 1 252 ? -10.843 -44.379 -10.033 1.00 49.65 271 VAL B CA 1
ATOM 3745 C C . VAL B 1 252 ? -9.675 -45.361 -10.034 1.00 55.08 271 VAL B C 1
ATOM 3746 O O . VAL B 1 252 ? -9.292 -45.862 -8.972 1.00 55.50 271 VAL B O 1
ATOM 3750 N N . ASP B 1 253 ? -9.096 -45.616 -11.217 1.00 52.05 272 ASP B N 1
ATOM 3751 C CA . ASP B 1 253 ? -7.936 -46.475 -11.356 1.00 52.68 272 ASP B CA 1
ATOM 3752 C C . ASP B 1 253 ? -6.671 -45.635 -11.643 1.00 57.04 272 ASP B C 1
ATOM 3753 O O . ASP B 1 253 ? -6.496 -45.149 -12.762 1.00 56.91 272 ASP B O 1
ATOM 3758 N N . VAL B 1 254 ? -5.803 -45.462 -10.616 1.00 53.79 273 VAL B N 1
ATOM 3759 C CA . VAL B 1 254 ? -4.532 -44.698 -10.686 1.00 53.46 273 VAL B CA 1
ATOM 3760 C C . VAL B 1 254 ? -3.339 -45.543 -11.186 1.00 59.92 273 VAL B C 1
ATOM 3761 O O . VAL B 1 254 ? -2.236 -45.008 -11.339 1.00 59.91 273 VAL B O 1
ATOM 3765 N N . THR B 1 255 ? -3.552 -46.856 -11.412 1.00 59.07 274 THR B N 1
ATOM 3766 C CA . THR B 1 255 ? -2.525 -47.796 -11.903 1.00 61.11 274 THR B CA 1
ATOM 3767 C C . THR B 1 255 ? -1.898 -47.288 -13.225 1.00 67.68 274 THR B C 1
ATOM 3768 O O . THR B 1 255 ? -2.641 -46.746 -14.049 1.00 67.53 274 THR B O 1
ATOM 3772 N N . PRO B 1 256 ? -0.564 -47.434 -13.458 1.00 66.61 275 PRO B N 1
ATOM 3773 C CA . PRO B 1 256 ? 0.003 -46.978 -14.744 1.00 72.09 275 PRO B CA 1
ATOM 3774 C C . PRO B 1 256 ? -0.267 -47.909 -15.924 1.00 100.77 275 PRO B C 1
ATOM 3775 O O . PRO B 1 256 ? -1.121 -48.793 -15.921 1.00 68.25 275 PRO B O 1
#

Organism: Agrobacterium tumefaciens (NCBI:txid358)

Sequence (510 aa):
MQEKSITIATEGGYAPWNFSGPGGKLDGFEIDLANALCEKMKAKCQIVAQNWDGIMPSLTGKKYDAIMAAMSVTPKRQEVIGFSIPYAAGINGFAVMGDSKLAEMPGLGETYSLDSQADAAKKAIADISSFLNGTTVGVQGSTTASTFLDKYFKGSVDIKEYKSVEEHNLDLTSGRLDAVLANATVLAAAIEKPEMKGAKLVGPLFSGGEFGVVAVGLRKEDTALKADFDAAIKAASEDGTIKTLSLKWFKVDVTPQKSITIATEGGYAPWNFSGPGGKLDGFEIDLANALCEKMKAKCQIVAQNWDGIMPSLTGKKYDAIMAAMSVTPKRQEVIGFSIPYAAGINGFAVMGDSKLAEMPGLGETYSLDSQADAAKKAIADISSFLNGTTVGVQGSTTASTFLDKYFKGSVDIKEYKSVEEHNLDLTSGRLDAVLANATVLAAAIEKPEMKGAKLLVGPLFSGGEFGVVAVGLRKEDTALKADFDAAIKAASEDGTIKTLSLKWFKVDVTP

Nearest PDB structures (foldseek):
  5org-assembly1_B  TM=1.001E+00  e=6.327E-59  Agrobacterium tumefaciens str. B6
  6mlg-assembly1_E  TM=8.672E-01  e=8.082E-29  Salmonella enterica subsp. enterica serovar Typhimurium str. LT2
  6mle-assembly1_E  TM=8.604E-01  e=2.543E-28  Salmonella enterica subsp. enterica serovar Typhimurium str. LT2
  1hsl-assembly1_B  TM=8.823E-01  e=2.331E-26  Escherichia coli
  6svf-assembly1_A  TM=8.756E-01  e=6.790E-25  Thermotoga maritima MSB8

Secondary structure (DSSP, 8-state):
-PPEEEEEEE-S-BTTTBEE-TT--EESHHHHHHHHHHHHTTEEEEEEE--STTHHHHHHTTSSSEE-SSPBP-HHHHTT-EE-S--EE--EEEEEETTSGGGG-TTTT-EEETTTSHHHHHHHHHHHHHHTTT-EEEEESSSHHHHHHHHHTBTTBEEEEESSHHHHHHHHHTTS-SEEEEEHHHHHHHHTSGGGTTEEEEEEEEESTTS-EE--EE-TT-HHHHHHHHHHHHHHHHTTHHHHHHHHHHSS-----/-EEEEEE-S-BTTTBEE-TT--EESHHHHHHHHHHHHTT-EEEEEE--STTHHHHHHTTSSSEE-SSPBP-HHHHTT-EE-S--EE--EEEEEETTSGGGG-TTTT-EEETTT-HHHHHHHHHHHHHHTTT-EEEEESSSHHHHHHHHHTTTTSEEEEESSHHHHHHHHHHTS-SEEEEEHHHHHHHHTSGGGTTEEEEEEEEESTTS-EE--EE-TT-HHHHHHHHHHHHHHHHTTHHHHHHHHHHSS----

Solvent-accessible surface area: 22434 Å² total; per-residue (Å²): 222,160,96,105,88,8,29,1,0,1,17,4,17,33,25,8,1,0,23,9,21,39,48,13,169,23,52,0,0,2,16,35,0,1,70,23,0,1,144,86,16,151,6,151,37,112,38,43,37,21,78,26,79,20,2,36,86,24,0,71,59,149,126,4,39,0,0,1,4,14,2,8,34,23,108,162,30,84,122,85,1,13,16,5,68,52,1,0,24,4,59,7,0,0,0,0,55,25,154,34,165,10,10,127,5,60,36,101,76,92,68,32,23,22,106,92,85,45,125,34,0,113,106,8,6,62,73,0,16,76,62,0,96,74,17,20,0,0,0,9,15,85,19,18,5,5,74,0,0,68,122,40,0,157,85,23,12,87,37,70,95,25,129,18,7,45,52,0,9,25,38,1,42,87,53,123,4,58,0,0,0,6,8,10,20,3,0,39,6,18,41,108,55,20,61,6,148,46,13,89,31,2,1,1,49,0,24,12,37,33,1,17,50,3,0,0,0,0,44,118,161,39,99,71,19,74,61,45,0,27,66,4,0,124,38,0,56,135,89,30,36,4,112,88,22,0,84,130,42,23,183,77,64,8,38,53,202,151,82,7,35,1,0,1,15,5,28,34,22,9,1,0,24,9,13,44,44,14,160,25,42,0,0,1,17,36,0,1,68,22,0,1,141,83,16,181,15,168,37,116,39,50,42,24,89,27,106,23,1,53,88,22,0,59,60,140,129,4,38,0,0,1,4,14,0,8,33,23,108,168,24,86,131,88,1,18,17,5,68,52,2,0,27,6,73,7,1,1,0,0,43,26,139,37,182,25,31,139,4,58,18,125,46,94,82,31,23,22,108,95,80,55,131,44,0,117,128,10,6,56,52,0,16,75,67,0,97,76,18,21,0,0,0,9,16,80,19,17,5,5,74,0,0,67,125,39,1,151,92,24,8,87,36,69,96,26,151,22,8,48,51,0,10,26,38,0,42,87,54,126,4,58,0,0,0,5,8,10,25,3,0,43,11,16,26,108,66,28,63,9,158,36,2,110,54,7,3,0,38,0,30,13,36,34,1,18,51,4,0,0,0,1,22,121,115,34,103,78,29,77,59,48,0,29,62,4,0,124,38,0,60,133,86,27,36,1,114,87,23,0,83,108,49,19,159,74,72,14,49,88

B-factor: mean 46.41, std 16.76, range [22.22, 130.73]

CATH classification: 3.40.190.10